Protein AF-A0A0K2S0G0-F1 (afdb_monomer_lite)

Foldseek 3Di:
DDDPDPPPPVVVVVVLCCVQVNPVVVVVVVCLLCCLQPVVLVVLLVVLVCVLCVLVVLCVVVLVVDALPDPLPVCVVVLCSLCVLVVPPLDDPVVLVVLVVVLVVLLVCLVVQLPPDDDPVSVVVSLVSLVVLLVSLSVLLSSLSSNLVSLVCLCQLLQVAADDVVVDDPRHHHSSSCSNHPVPDDSVSSVVDDSVVSVVSSSVSRSCSSSSSDDPVSVVVVCVVLVVLLVLLCVDPDPLSVVLSVLLVVLQVVDPDRDAAAQDQPVDPCPGPSSQWHQDPAPLRIDGDPDDPVVLVVLVVVLLVVLVVVVVVVCVPLVDDDCVVLLVVLSCLLSVLVVVLCVHAPVLLVVVLVVVLVSDDDPVNVVSCVRHPPVSVVSVVSSVVVLVVSLVCCVPPVVSCNVSSVVSVVSSVVSVVVSSVVVNVVVQVVLCVVCCVSSVVPDDPDPDRRSSSSSSSNNSVSVVVVSVVVVVVVVCSVVVVVPVDDDDDDDDDDDDDDDPPVVPPPPPPDD

Sequence (511 aa):
MVTNKKSVKIQDVIDEVNSVWGEAHEEKRKRIFLDNILKLPLYAFFIFSLFYFSAIIIAFPFLISLSGDEDGSHIWLVSEIFNIPYYLFDLRVGIISSIASLLLSLFVSVGKFADGEKGLIGEARRAAYRKFARMVGYIIFAAFVLSFWYGFLAGYLNGTSYAPEFIGTEGRGPGWGTLLVPRGMDLSRYGDIPLWVLVFFAWFTLSSALMLTYNEKDLLIQNAYIVQRVNHMNMSADFSVRDAYKLALQAIESERDIPSLSRFSNGKRREKYSDLFVGDGGYYGFKFVEITIWSRLWRWLLLFLGLSLYSSVLMLMARTFEGWPLVLLTLVILFVFEMYIYATNDPMYREIYKINLENVHGMDRVKEFFKSSVFAAFVEAARLVVLAVIVYVSFVEYQPSFIPIFMIIIIFYLGRIAVNSDIKILFESRLKEFSDEFLAVHISRNENVNYLIVAYIYCMMLKVNEFYLEYKSEILDSESSISMSVKYRKSRVAIRRTPKSILMHKDSRSQ

Radius of gyration: 30.87 Å; chains: 1; bounding box: 118×78×78 Å

Organism: NCBI:txid43675

pLDDT: mean 70.51, std 15.06, range [24.5, 92.06]

Structure (mmCIF, N/CA/C/O backbone):
data_AF-A0A0K2S0G0-F1
#
_entry.id   AF-A0A0K2S0G0-F1
#
loop_
_atom_site.group_PDB
_atom_site.id
_atom_site.type_symbol
_atom_site.label_atom_id
_atom_site.label_alt_id
_atom_site.label_comp_id
_atom_site.label_asym_id
_atom_site.label_entity_id
_atom_site.label_seq_id
_atom_site.pdbx_PDB_ins_code
_atom_site.Cartn_x
_atom_site.Cartn_y
_atom_site.Cartn_z
_atom_site.occupancy
_atom_site.B_iso_or_equiv
_atom_site.auth_seq_id
_atom_site.auth_comp_id
_atom_site.auth_asym_id
_atom_site.auth_atom_id
_atom_site.pdbx_PDB_model_num
ATOM 1 N N . MET A 1 1 ? -76.077 9.155 1.592 1.00 45.59 1 MET A N 1
ATOM 2 C CA . MET A 1 1 ? -74.991 8.453 0.879 1.00 45.59 1 MET A CA 1
ATOM 3 C C . MET A 1 1 ? -74.107 9.515 0.235 1.00 45.59 1 MET A C 1
ATOM 5 O O . MET A 1 1 ? -74.480 10.036 -0.800 1.00 45.59 1 MET A O 1
ATOM 9 N N . VAL A 1 2 ? -73.018 9.922 0.895 1.00 33.59 2 VAL A N 1
ATOM 10 C CA . VAL A 1 2 ? -71.967 10.777 0.313 1.00 33.59 2 VAL A CA 1
ATOM 11 C C . VAL A 1 2 ? -70.636 10.314 0.899 1.00 33.59 2 VAL A C 1
ATOM 13 O O . VAL A 1 2 ? -70.448 10.275 2.112 1.00 33.59 2 VAL A O 1
ATOM 16 N N . THR A 1 3 ? -69.752 9.891 0.006 1.00 42.41 3 THR A N 1
ATOM 17 C CA . THR A 1 3 ? -68.375 9.455 0.225 1.00 42.41 3 THR A CA 1
ATOM 18 C C . THR A 1 3 ? -67.512 10.609 0.723 1.00 42.41 3 THR A C 1
ATOM 20 O O . THR A 1 3 ? -67.243 11.529 -0.046 1.00 42.41 3 THR A O 1
ATOM 23 N N . ASN A 1 4 ? -67.011 10.544 1.959 1.00 36.34 4 ASN A N 1
ATOM 24 C CA . ASN A 1 4 ? -65.924 11.421 2.391 1.00 36.34 4 ASN A CA 1
ATOM 25 C C . ASN A 1 4 ? -64.601 10.657 2.276 1.00 36.34 4 ASN A C 1
ATOM 27 O O . ASN A 1 4 ? -64.162 9.939 3.175 1.00 36.34 4 ASN A O 1
ATOM 31 N N . LYS A 1 5 ? -64.030 10.750 1.075 1.00 43.56 5 LYS A N 1
ATOM 32 C CA . LYS A 1 5 ? -62.704 10.263 0.710 1.00 43.56 5 LYS A CA 1
ATOM 33 C C . LYS A 1 5 ? -61.711 11.045 1.578 1.00 43.56 5 LYS A C 1
ATOM 35 O O . LYS A 1 5 ? -61.499 12.227 1.330 1.00 43.56 5 LYS A O 1
ATOM 40 N N . LYS A 1 6 ? -61.155 10.421 2.627 1.00 41.25 6 LYS A N 1
ATOM 41 C CA . LYS A 1 6 ? -60.032 10.980 3.400 1.00 41.25 6 LYS A CA 1
ATOM 42 C C . LYS A 1 6 ? -58.905 11.262 2.408 1.00 41.25 6 LYS A C 1
ATOM 44 O O . LYS A 1 6 ? -58.225 10.341 1.964 1.00 41.25 6 LYS A O 1
ATOM 49 N N . SER A 1 7 ? -58.752 12.522 2.017 1.00 40.97 7 SER A N 1
ATOM 50 C CA . SER A 1 7 ? -57.576 12.995 1.308 1.00 40.97 7 SER A CA 1
ATOM 51 C C . SER A 1 7 ? -56.397 12.825 2.260 1.00 40.97 7 SER A C 1
ATOM 53 O O . SER A 1 7 ? -56.248 13.605 3.202 1.00 40.97 7 SER A O 1
ATOM 55 N N . VAL A 1 8 ? -55.600 11.776 2.063 1.00 53.62 8 VAL A N 1
ATOM 56 C CA . VAL A 1 8 ? -54.231 11.740 2.585 1.00 53.62 8 VAL A CA 1
ATOM 57 C C . VAL A 1 8 ? -53.589 13.027 2.077 1.00 53.62 8 VAL A C 1
ATOM 59 O O . VAL A 1 8 ? -53.581 13.266 0.866 1.00 53.62 8 VAL A O 1
ATOM 62 N N . LYS A 1 9 ? -53.215 13.929 2.991 1.00 58.59 9 LYS A N 1
ATOM 63 C CA . LYS A 1 9 ? -52.656 15.222 2.607 1.00 58.59 9 LYS A CA 1
ATOM 64 C C . LYS A 1 9 ? -51.378 14.916 1.849 1.00 58.59 9 LYS A C 1
ATOM 66 O O . LYS A 1 9 ? -50.454 14.336 2.401 1.00 58.59 9 LYS A O 1
ATOM 71 N N . ILE A 1 10 ? -51.350 15.299 0.578 1.00 56.84 10 ILE A N 1
ATOM 72 C CA . ILE A 1 10 ? -50.190 15.139 -0.303 1.00 56.84 10 ILE A CA 1
ATOM 73 C C . ILE A 1 10 ? -48.924 15.705 0.362 1.00 56.84 10 ILE A C 1
ATOM 75 O O . ILE A 1 10 ? -47.846 15.181 0.135 1.00 56.84 10 ILE A O 1
ATOM 79 N N . GLN A 1 11 ? -49.069 16.694 1.249 1.00 56.00 11 GLN A N 1
ATOM 80 C CA . GLN A 1 11 ? -47.978 17.246 2.042 1.00 56.00 11 GLN A CA 1
ATOM 81 C C . GLN A 1 11 ? -47.327 16.240 3.002 1.00 56.00 11 GLN A C 1
ATOM 83 O O . GLN A 1 11 ? -46.110 16.177 3.032 1.00 56.00 11 GLN A O 1
ATOM 88 N N . ASP A 1 12 ? -48.098 15.398 3.698 1.00 59.19 12 ASP A N 1
ATOM 89 C CA . ASP A 1 12 ? -47.532 14.375 4.592 1.00 59.19 12 ASP A CA 1
ATOM 90 C C . ASP A 1 12 ? -46.744 13.332 3.778 1.00 59.19 12 ASP A C 1
ATOM 92 O O . ASP A 1 12 ? -45.689 12.874 4.199 1.00 59.19 12 ASP A O 1
ATOM 96 N N . VAL A 1 13 ? -47.218 13.021 2.563 1.00 61.97 13 VAL A N 1
ATOM 97 C CA . VAL A 1 13 ? -46.515 12.143 1.613 1.00 61.97 13 VAL A CA 1
ATOM 98 C C . VAL A 1 13 ? -45.262 12.822 1.050 1.00 61.97 13 VAL A C 1
ATOM 100 O O . VAL A 1 13 ? -44.246 12.163 0.884 1.00 61.97 13 VAL A O 1
ATOM 103 N N . ILE A 1 14 ? -45.302 14.126 0.757 1.00 57.78 14 ILE A N 1
ATOM 104 C CA . ILE A 1 14 ? -44.137 14.895 0.289 1.00 57.78 14 ILE A CA 1
ATOM 105 C C . ILE A 1 14 ? -43.085 15.008 1.393 1.00 57.78 14 ILE A C 1
ATOM 107 O O . ILE A 1 14 ? -41.905 14.869 1.099 1.00 57.78 14 ILE A O 1
ATOM 111 N N . ASP A 1 15 ? -43.487 15.219 2.642 1.00 56.84 15 ASP A N 1
ATOM 112 C CA . ASP A 1 15 ? -42.574 15.333 3.779 1.00 56.84 15 ASP A CA 1
ATOM 113 C C . ASP A 1 15 ? -41.976 13.958 4.144 1.00 56.84 15 ASP A C 1
ATOM 115 O O . ASP A 1 15 ? -40.786 13.848 4.442 1.00 56.84 15 ASP A O 1
ATOM 119 N N . GLU A 1 16 ? -42.751 12.876 4.010 1.00 55.06 16 GLU A N 1
ATOM 120 C CA . GLU A 1 16 ? -42.258 11.498 4.125 1.00 55.06 16 GLU A CA 1
ATOM 121 C C . GLU A 1 16 ? -41.289 11.156 2.979 1.00 55.06 16 GLU A C 1
ATOM 123 O O . GLU A 1 16 ? -40.183 10.675 3.216 1.00 55.06 16 GLU A O 1
ATOM 128 N N . VAL A 1 17 ? -41.624 11.505 1.734 1.00 56.16 17 VAL A N 1
ATOM 129 C CA . VAL A 1 17 ? -40.725 11.323 0.585 1.00 56.16 17 VAL A CA 1
ATOM 130 C C . VAL A 1 17 ? -39.474 12.189 0.719 1.00 56.16 17 VAL A C 1
ATOM 132 O O . VAL A 1 17 ? -38.394 11.692 0.452 1.00 56.16 17 VAL A O 1
ATOM 135 N N . ASN A 1 18 ? -39.557 13.433 1.186 1.00 50.41 18 ASN A N 1
ATOM 136 C CA . ASN A 1 18 ? -38.387 14.291 1.397 1.00 50.41 18 ASN A CA 1
ATOM 137 C C . ASN A 1 18 ? -37.535 13.856 2.593 1.00 50.41 18 ASN A C 1
ATOM 139 O O . ASN A 1 18 ? -36.336 14.113 2.598 1.00 50.41 18 ASN A O 1
ATOM 143 N N . SER A 1 19 ? -38.103 13.186 3.596 1.00 53.59 19 SER A N 1
ATOM 144 C CA . SER A 1 19 ? -37.302 12.614 4.685 1.00 53.59 19 SER A CA 1
ATOM 145 C C . SER A 1 19 ? -36.564 11.339 4.256 1.00 53.59 19 SER A C 1
ATOM 147 O O . SER A 1 19 ? -35.436 11.123 4.689 1.00 53.59 19 SER A O 1
ATOM 149 N N . VAL A 1 20 ? -37.136 10.542 3.342 1.00 53.19 20 VAL A N 1
ATOM 150 C CA . VAL A 1 20 ? -36.524 9.297 2.829 1.00 53.19 20 VAL A CA 1
ATOM 151 C C . VAL A 1 20 ? -35.629 9.525 1.593 1.00 53.19 20 VAL A C 1
ATOM 153 O O . VAL A 1 20 ? -34.585 8.892 1.448 1.00 53.19 20 VAL A O 1
ATOM 156 N N . TRP A 1 21 ? -36.016 10.437 0.700 1.00 49.38 21 TRP A N 1
ATOM 157 C CA . TRP A 1 21 ? -35.371 10.775 -0.582 1.00 49.38 21 TRP A CA 1
ATOM 158 C C . TRP A 1 21 ? -34.837 12.215 -0.630 1.00 49.38 21 TRP A C 1
ATOM 160 O O . TRP A 1 21 ? -34.619 12.762 -1.712 1.00 49.38 21 TRP A O 1
ATOM 170 N N . GLY A 1 22 ? -34.625 12.836 0.529 1.00 64.50 22 GLY A N 1
ATOM 171 C CA . GLY A 1 22 ? -34.114 14.201 0.629 1.00 64.50 22 GLY A CA 1
ATOM 172 C C . GLY A 1 22 ? -32.672 14.374 0.154 1.00 64.50 22 GLY A C 1
ATOM 173 O O . GLY A 1 22 ? -32.031 13.459 -0.374 1.00 64.50 22 GLY A O 1
ATOM 174 N N . GLU A 1 23 ? -32.127 15.563 0.406 1.00 59.97 23 GLU A N 1
ATOM 175 C CA . GLU A 1 23 ? -30.784 15.969 -0.030 1.00 59.97 23 GLU A CA 1
ATOM 176 C C . GLU A 1 23 ? -29.693 14.972 0.391 1.00 59.97 23 GLU A C 1
ATOM 178 O O . GLU A 1 23 ? -28.814 14.648 -0.404 1.00 59.97 23 GLU A O 1
ATOM 183 N N . ALA A 1 24 ? -29.798 14.382 1.587 1.00 56.38 24 ALA A N 1
ATOM 184 C CA . ALA A 1 24 ? -28.848 13.383 2.078 1.00 56.38 24 ALA A CA 1
ATOM 185 C C . ALA A 1 24 ? -28.821 12.098 1.227 1.00 56.38 24 ALA A C 1
ATOM 187 O O . ALA A 1 24 ? -27.748 11.556 0.948 1.00 56.38 24 ALA A O 1
ATOM 188 N N . HIS A 1 25 ? -29.983 11.617 0.769 1.00 60.91 25 HIS A N 1
ATOM 189 C CA . HIS A 1 25 ? -30.060 10.452 -0.114 1.00 60.91 25 HIS A CA 1
ATOM 190 C C . HIS A 1 25 ? -29.470 10.774 -1.492 1.00 60.91 25 HIS A C 1
ATOM 192 O O . HIS A 1 25 ? -28.734 9.971 -2.073 1.00 60.91 25 HIS A O 1
ATOM 198 N N . GLU A 1 26 ? -29.738 11.973 -2.010 1.00 67.25 26 GLU A N 1
ATOM 199 C CA . GLU A 1 26 ? -29.180 12.431 -3.279 1.00 67.25 26 GLU A CA 1
ATOM 200 C C . GLU A 1 26 ? -27.655 12.622 -3.221 1.00 67.25 26 GLU A C 1
ATOM 202 O O . GLU A 1 26 ? -26.945 12.210 -4.146 1.00 67.25 26 GLU A O 1
ATOM 207 N N . GLU A 1 27 ? -27.128 13.183 -2.135 1.00 69.19 27 GLU A N 1
ATOM 208 C CA . GLU A 1 27 ? -25.689 13.287 -1.901 1.00 69.19 27 GLU A CA 1
ATOM 209 C C . GLU A 1 27 ? -25.031 11.909 -1.793 1.00 69.19 27 GLU A C 1
ATOM 211 O O . GLU A 1 27 ? -23.985 11.674 -2.412 1.00 69.19 27 GLU A O 1
ATOM 216 N N . LYS A 1 28 ? -25.660 10.967 -1.076 1.00 68.25 28 LYS A N 1
ATOM 217 C CA . LYS A 1 28 ? -25.185 9.580 -0.971 1.00 68.25 28 LYS A CA 1
ATOM 218 C C . LYS A 1 28 ? -25.164 8.908 -2.345 1.00 68.25 28 LYS A C 1
ATOM 220 O O . LYS A 1 28 ? -24.137 8.356 -2.738 1.00 68.25 28 LYS A O 1
ATOM 225 N N . ARG A 1 29 ? -26.235 9.043 -3.136 1.00 72.31 29 ARG A N 1
ATOM 226 C CA . ARG A 1 29 ? -26.320 8.533 -4.516 1.00 72.31 29 ARG A CA 1
ATOM 227 C C . ARG A 1 29 ? -25.214 9.106 -5.401 1.00 72.31 29 ARG A C 1
ATOM 229 O O . ARG A 1 29 ? -24.538 8.348 -6.095 1.00 72.31 29 ARG A O 1
ATOM 236 N N . LYS A 1 30 ? -25.002 10.429 -5.375 1.00 75.31 30 LYS A N 1
ATOM 237 C CA . LYS A 1 30 ? -23.937 11.100 -6.145 1.00 75.31 30 LYS A CA 1
ATOM 238 C C . LYS A 1 30 ? -22.556 10.593 -5.739 1.00 75.31 30 LYS A C 1
ATOM 240 O O . LYS A 1 30 ? -21.727 10.342 -6.611 1.00 75.31 30 LYS A O 1
ATOM 245 N N . ARG A 1 31 ? -22.320 10.393 -4.440 1.00 76.25 31 ARG A N 1
ATOM 246 C CA . ARG A 1 31 ? -21.063 9.842 -3.921 1.00 76.25 31 ARG A CA 1
ATOM 247 C C . ARG A 1 31 ? -20.827 8.415 -4.416 1.00 76.25 31 ARG A C 1
ATOM 249 O O . ARG A 1 31 ? -19.784 8.160 -5.005 1.00 76.25 31 ARG A O 1
ATOM 256 N N . ILE A 1 32 ? -21.810 7.526 -4.263 1.00 75.25 32 ILE A N 1
ATOM 257 C CA . ILE A 1 32 ? -21.737 6.128 -4.727 1.00 75.25 32 ILE A CA 1
ATOM 258 C C . ILE A 1 32 ? -21.473 6.071 -6.234 1.00 75.25 32 ILE A C 1
ATOM 260 O O . ILE A 1 32 ? -20.632 5.296 -6.690 1.00 75.25 32 ILE A O 1
ATOM 264 N N . PHE A 1 33 ? -22.168 6.907 -7.004 1.00 78.25 33 PHE A N 1
ATOM 265 C CA . PHE A 1 33 ? -21.994 7.001 -8.448 1.00 78.25 33 PHE A CA 1
ATOM 266 C C . PHE A 1 33 ? -20.570 7.445 -8.812 1.00 78.25 33 PHE A C 1
ATOM 268 O O . PHE A 1 33 ? -19.880 6.754 -9.558 1.00 78.25 33 PHE A O 1
ATOM 275 N N . LEU A 1 34 ? -20.097 8.564 -8.254 1.00 79.38 34 LEU A N 1
ATOM 276 C CA . LEU A 1 34 ? -18.768 9.112 -8.546 1.00 79.38 34 LEU A CA 1
ATOM 277 C C . LEU A 1 34 ? -17.634 8.180 -8.111 1.00 79.38 34 LEU A C 1
ATOM 279 O O . LEU A 1 34 ? -16.643 8.035 -8.830 1.00 79.38 34 LEU A O 1
ATOM 283 N N . ASP A 1 35 ? -17.768 7.548 -6.948 1.00 80.50 35 ASP A N 1
ATOM 284 C CA . ASP A 1 35 ? -16.729 6.681 -6.407 1.00 80.50 35 ASP A CA 1
ATOM 285 C C . ASP A 1 35 ? -16.582 5.405 -7.249 1.00 80.50 35 ASP A C 1
ATOM 287 O O . ASP A 1 35 ? -15.461 5.047 -7.614 1.00 80.50 35 ASP A O 1
ATOM 291 N N . ASN A 1 36 ? -17.693 4.764 -7.630 1.00 83.31 36 ASN A N 1
ATOM 292 C CA . ASN A 1 36 ? -17.665 3.502 -8.377 1.00 83.31 36 ASN A CA 1
ATOM 293 C C . ASN A 1 36 ? -17.425 3.669 -9.883 1.00 83.31 36 ASN A C 1
ATOM 295 O O . ASN A 1 36 ? -16.823 2.786 -10.490 1.00 83.31 36 ASN A O 1
ATOM 299 N N . ILE A 1 37 ? -17.874 4.771 -10.489 1.00 86.00 37 ILE A N 1
ATOM 300 C CA . ILE A 1 37 ? -17.758 4.981 -11.942 1.00 86.00 37 ILE A CA 1
ATOM 301 C C . ILE A 1 37 ? -16.478 5.724 -12.312 1.00 86.00 37 ILE A C 1
ATOM 303 O O . ILE A 1 37 ? -15.904 5.455 -13.361 1.00 86.00 37 ILE A O 1
ATOM 307 N N . LEU A 1 38 ? -16.008 6.661 -11.487 1.00 83.56 38 LEU A N 1
ATOM 308 C CA . LEU A 1 38 ? -14.851 7.487 -11.842 1.00 83.56 38 LEU A CA 1
ATOM 309 C C . LEU A 1 38 ? -13.649 7.207 -10.948 1.00 83.56 38 LEU A C 1
ATOM 311 O O . LEU A 1 38 ? -12.611 6.777 -11.449 1.00 83.56 38 LEU A O 1
ATOM 315 N N . LYS A 1 39 ? -13.761 7.425 -9.633 1.00 82.25 39 LYS A N 1
ATOM 316 C CA . LYS A 1 39 ? -12.575 7.420 -8.761 1.00 82.25 39 LYS A CA 1
ATOM 317 C C . LYS A 1 39 ? -11.905 6.053 -8.675 1.00 82.25 39 LYS A C 1
ATOM 319 O O . LYS A 1 39 ? -10.693 5.970 -8.855 1.00 82.25 39 LYS A O 1
ATOM 324 N N . LEU A 1 40 ? -12.667 4.992 -8.402 1.00 84.06 40 LEU A N 1
ATOM 325 C CA . LEU A 1 40 ? -12.115 3.643 -8.253 1.00 84.06 40 LEU A CA 1
ATOM 326 C C . LEU A 1 40 ? -11.517 3.107 -9.565 1.00 84.06 40 LEU A C 1
ATOM 328 O O . LEU A 1 40 ? -10.388 2.615 -9.514 1.00 84.06 40 LEU A O 1
ATOM 332 N N . PRO A 1 41 ? -12.181 3.231 -10.733 1.00 88.44 41 PRO A N 1
ATOM 333 C CA . PRO A 1 41 ? -11.572 2.843 -12.002 1.00 88.44 41 PRO A CA 1
ATOM 334 C C . PRO A 1 41 ? -10.317 3.643 -12.359 1.00 88.44 41 PRO A C 1
ATOM 336 O O . PRO A 1 41 ? -9.336 3.048 -12.799 1.00 88.44 41 PRO A O 1
ATOM 339 N N . LEU A 1 42 ? -10.301 4.961 -12.123 1.00 88.31 42 LEU A N 1
ATOM 340 C CA . LEU A 1 42 ? -9.106 5.785 -12.340 1.00 88.31 42 LEU A CA 1
ATOM 341 C C . LEU A 1 42 ? -7.956 5.355 -11.427 1.00 88.31 42 LEU A C 1
ATOM 343 O O . LEU A 1 42 ? -6.834 5.164 -11.887 1.00 88.31 42 LEU A O 1
ATOM 347 N N . TYR A 1 43 ? -8.232 5.150 -10.140 1.00 82.00 43 TYR A N 1
ATOM 348 C CA . TYR A 1 43 ? -7.233 4.674 -9.188 1.00 82.00 43 TYR A CA 1
ATOM 349 C C . TYR A 1 43 ? -6.666 3.306 -9.594 1.00 82.00 43 TYR A C 1
ATOM 351 O O . TYR A 1 43 ? -5.450 3.114 -9.599 1.00 82.00 43 TYR A O 1
ATOM 359 N N . ALA A 1 44 ? -7.533 2.376 -10.005 1.00 84.88 44 ALA A N 1
ATOM 360 C CA . ALA A 1 44 ? -7.118 1.075 -10.516 1.00 84.88 44 ALA A CA 1
ATOM 361 C C . ALA A 1 44 ? -6.255 1.210 -11.780 1.00 84.88 44 ALA A C 1
ATOM 363 O O . ALA A 1 44 ? -5.225 0.546 -11.875 1.00 84.88 44 ALA A O 1
ATOM 364 N N . PHE A 1 45 ? -6.625 2.094 -12.715 1.00 90.06 45 PHE A N 1
ATOM 365 C CA . PHE A 1 45 ? -5.836 2.379 -13.914 1.00 90.06 45 PHE A CA 1
ATOM 366 C C . PHE A 1 45 ? -4.408 2.790 -13.548 1.00 90.06 45 PHE A C 1
ATOM 368 O O . PHE A 1 45 ? -3.460 2.178 -14.035 1.00 90.06 45 PHE A O 1
ATOM 375 N N . PHE A 1 46 ? -4.240 3.759 -12.642 1.00 82.94 46 PHE A N 1
ATOM 376 C CA . PHE A 1 46 ? -2.915 4.202 -12.200 1.00 82.94 46 PHE A CA 1
ATOM 377 C C . PHE A 1 46 ? -2.114 3.081 -11.537 1.00 82.94 46 PHE A C 1
ATOM 379 O O . PHE A 1 46 ? -0.942 2.909 -11.859 1.00 82.94 46 PHE A O 1
ATOM 386 N N . ILE A 1 47 ? -2.739 2.292 -10.659 1.00 80.06 47 ILE A N 1
ATOM 387 C CA . ILE A 1 47 ? -2.069 1.175 -9.984 1.00 80.06 47 ILE A CA 1
ATOM 388 C C . ILE A 1 47 ? -1.573 0.135 -10.985 1.00 80.06 47 ILE A C 1
ATOM 390 O O . ILE A 1 47 ? -0.395 -0.214 -10.962 1.00 80.06 47 ILE A O 1
ATOM 394 N N . PHE A 1 48 ? -2.448 -0.372 -11.856 1.00 86.00 48 PHE A N 1
ATOM 395 C CA . PHE A 1 48 ? -2.064 -1.413 -12.811 1.00 86.00 48 PHE A CA 1
ATOM 396 C C . PHE A 1 48 ? -1.024 -0.903 -13.809 1.00 86.00 48 PHE A C 1
ATOM 398 O O . PHE A 1 48 ? -0.093 -1.635 -14.133 1.00 86.00 48 PHE A O 1
ATOM 405 N N . SER A 1 49 ? -1.130 0.361 -14.227 1.00 87.19 49 SER A N 1
ATOM 406 C CA . SER A 1 49 ? -0.123 1.007 -15.076 1.00 87.19 49 SER A CA 1
ATOM 407 C C . SER A 1 49 ? 1.232 1.091 -14.368 1.00 87.19 49 SER A C 1
ATOM 409 O O . SER A 1 49 ? 2.248 0.710 -14.938 1.00 87.19 49 SER A O 1
ATOM 411 N N . LEU A 1 50 ? 1.257 1.528 -13.105 1.00 81.88 50 LEU A N 1
ATOM 412 C CA . LEU A 1 50 ? 2.484 1.620 -12.314 1.00 81.88 50 LEU A CA 1
ATOM 413 C C . LEU A 1 50 ? 3.141 0.247 -12.125 1.00 81.88 50 LEU A C 1
ATOM 415 O O . LEU A 1 50 ? 4.352 0.119 -12.286 1.00 81.88 50 LEU A O 1
ATOM 419 N N . PHE A 1 51 ? 2.347 -0.785 -11.822 1.00 79.94 51 PHE A N 1
ATOM 420 C CA . PHE A 1 51 ? 2.850 -2.154 -11.715 1.00 79.94 51 PHE A CA 1
ATOM 421 C C . PHE A 1 51 ? 3.423 -2.654 -13.041 1.00 79.94 51 PHE A C 1
ATOM 423 O O . PHE A 1 51 ? 4.516 -3.215 -13.043 1.00 79.94 51 PHE A O 1
ATOM 430 N N . TYR A 1 52 ? 2.739 -2.409 -14.159 1.00 84.00 52 TYR A N 1
ATOM 431 C CA . TYR A 1 52 ? 3.212 -2.802 -15.485 1.00 84.00 52 TYR A CA 1
ATOM 432 C C . TYR A 1 52 ? 4.544 -2.139 -15.855 1.00 84.00 52 TYR A C 1
ATOM 434 O O . TYR A 1 52 ? 5.480 -2.812 -16.279 1.00 84.00 52 TYR A O 1
ATOM 442 N N . PHE A 1 53 ? 4.670 -0.831 -15.620 1.00 83.50 53 PHE A N 1
ATOM 443 C CA . PHE A 1 53 ? 5.888 -0.085 -15.941 1.00 83.50 53 PHE A CA 1
ATOM 444 C C . PHE A 1 53 ? 7.013 -0.241 -14.922 1.00 83.50 53 PHE A C 1
ATOM 446 O O . PHE A 1 53 ? 8.134 0.166 -15.211 1.00 83.50 53 PHE A O 1
ATOM 453 N N . SER A 1 54 ? 6.764 -0.839 -13.756 1.00 77.69 54 SER A N 1
ATOM 454 C CA . SER A 1 54 ? 7.767 -0.965 -12.693 1.00 77.69 54 SER A CA 1
ATOM 455 C C . SER A 1 54 ? 9.066 -1.627 -13.168 1.00 77.69 54 SER A C 1
ATOM 457 O O . SER A 1 54 ? 10.147 -1.119 -12.877 1.00 77.69 54 SER A O 1
ATOM 459 N N . ALA A 1 55 ? 8.972 -2.694 -13.967 1.00 75.06 55 ALA A N 1
ATOM 460 C CA . ALA A 1 55 ? 10.135 -3.388 -14.517 1.00 75.06 55 ALA A CA 1
ATOM 461 C C . ALA A 1 55 ? 10.950 -2.493 -15.466 1.00 75.06 55 ALA A C 1
ATOM 463 O O . ALA A 1 55 ? 12.176 -2.457 -15.372 1.00 75.06 55 ALA A O 1
ATOM 464 N N . ILE A 1 56 ? 10.276 -1.722 -16.328 1.00 75.31 56 ILE A N 1
ATOM 465 C CA . ILE A 1 56 ? 10.934 -0.774 -17.237 1.00 75.31 56 ILE A CA 1
ATOM 466 C C . ILE A 1 56 ? 11.567 0.367 -16.449 1.00 75.31 56 ILE A C 1
ATOM 468 O O . ILE A 1 56 ? 12.709 0.705 -16.714 1.00 75.31 56 ILE A O 1
ATOM 472 N N . ILE A 1 57 ? 10.864 0.938 -15.469 1.00 74.44 57 ILE A N 1
ATOM 473 C CA . ILE A 1 57 ? 11.362 2.055 -14.653 1.00 74.44 57 ILE A CA 1
ATOM 474 C C . ILE A 1 57 ? 12.642 1.656 -13.912 1.00 74.44 57 ILE A C 1
ATOM 476 O O . ILE A 1 57 ? 13.598 2.426 -13.884 1.00 74.44 57 ILE A O 1
ATOM 480 N N . ILE A 1 58 ? 12.680 0.447 -13.345 1.00 70.75 58 ILE A N 1
ATOM 481 C CA . ILE A 1 58 ? 13.865 -0.078 -12.651 1.00 70.75 58 ILE A CA 1
ATOM 482 C C . ILE A 1 58 ? 15.025 -0.291 -13.632 1.00 70.75 58 ILE A C 1
ATOM 484 O O . ILE A 1 58 ? 16.169 0.022 -13.310 1.00 70.75 58 ILE A O 1
ATOM 488 N N . ALA A 1 59 ? 14.738 -0.804 -14.829 1.00 68.50 59 ALA A N 1
ATOM 489 C CA . ALA A 1 59 ? 15.746 -1.092 -15.846 1.00 68.50 59 ALA A CA 1
ATOM 490 C C . ALA A 1 59 ? 16.139 0.124 -16.704 1.00 68.50 59 ALA A C 1
ATOM 492 O O . ALA A 1 59 ? 17.107 0.052 -17.458 1.00 68.50 59 ALA A O 1
ATOM 493 N N . PHE A 1 60 ? 15.418 1.241 -16.592 1.00 71.25 60 PHE A N 1
ATOM 494 C CA . PHE A 1 60 ? 15.551 2.414 -17.455 1.00 71.25 60 PHE A CA 1
ATOM 495 C C . PHE A 1 60 ? 16.976 2.990 -17.534 1.00 71.25 60 PHE A C 1
ATOM 497 O O . PHE A 1 60 ? 17.420 3.271 -18.649 1.00 71.25 60 PHE A O 1
ATOM 504 N N . PRO A 1 61 ? 17.739 3.113 -16.424 1.00 70.19 61 PRO A N 1
ATOM 505 C CA . PRO A 1 61 ? 19.118 3.600 -16.486 1.00 70.19 61 PRO A CA 1
ATOM 506 C C . PRO A 1 61 ? 20.032 2.706 -17.331 1.00 70.19 61 PRO A C 1
ATOM 508 O O . PRO A 1 61 ? 20.912 3.208 -18.022 1.00 70.19 61 PRO A O 1
ATOM 511 N N . PHE A 1 62 ? 19.801 1.390 -17.308 1.00 66.50 62 PHE A N 1
ATOM 512 C CA . PHE A 1 62 ? 20.548 0.437 -18.126 1.00 66.50 62 PHE A CA 1
ATOM 513 C C . PHE A 1 62 ? 20.101 0.509 -19.587 1.00 66.50 62 PHE A C 1
ATOM 515 O O . PHE A 1 62 ? 20.940 0.577 -20.475 1.00 66.50 62 PHE A O 1
ATOM 522 N N . LEU A 1 63 ? 18.788 0.583 -19.835 1.00 68.69 63 LEU A N 1
ATOM 523 C CA . LEU A 1 63 ? 18.213 0.632 -21.183 1.00 68.69 63 LEU A CA 1
ATOM 524 C C . LEU A 1 63 ? 18.761 1.795 -22.022 1.00 68.69 63 LEU A C 1
ATOM 526 O O . LEU A 1 63 ? 19.094 1.589 -23.181 1.00 68.69 63 LEU A O 1
ATOM 530 N N . ILE A 1 64 ? 18.909 2.992 -21.443 1.00 68.94 64 ILE A N 1
ATOM 531 C CA . ILE A 1 64 ? 19.447 4.161 -22.167 1.00 68.94 64 ILE A CA 1
ATOM 532 C C . ILE A 1 64 ? 20.922 3.977 -22.554 1.00 68.94 64 ILE A C 1
ATOM 534 O O . ILE A 1 64 ? 21.369 4.550 -23.544 1.00 68.94 64 ILE A O 1
ATOM 538 N N . SER A 1 65 ? 21.675 3.190 -21.784 1.00 65.69 65 SER A N 1
ATOM 539 C CA . SER A 1 65 ? 23.102 2.961 -22.018 1.00 65.69 65 SER A CA 1
ATOM 540 C C . SER A 1 65 ? 23.385 1.899 -23.084 1.00 65.69 65 SER A C 1
ATOM 542 O O . SER A 1 65 ? 24.532 1.787 -23.510 1.00 65.69 65 SER A O 1
ATOM 544 N N . LEU A 1 66 ? 22.383 1.109 -23.480 1.00 65.69 66 LEU A N 1
ATOM 545 C CA . LEU A 1 66 ? 22.541 -0.002 -24.415 1.00 65.69 66 LEU A CA 1
ATOM 546 C C . LEU A 1 66 ? 22.298 0.436 -25.861 1.00 65.69 66 LEU A C 1
ATOM 548 O O . LEU A 1 66 ? 21.314 1.113 -26.176 1.00 65.69 66 LEU A O 1
ATOM 552 N N . SER A 1 67 ? 23.175 -0.011 -26.760 1.00 61.59 67 SER A N 1
ATOM 553 C CA . SER A 1 67 ? 22.930 0.080 -28.197 1.00 61.59 67 SER A CA 1
ATOM 554 C C . SER A 1 67 ? 22.006 -1.053 -28.667 1.00 61.59 67 SER A C 1
ATOM 556 O O . SER A 1 67 ? 21.978 -2.140 -28.094 1.00 61.59 67 SER A O 1
ATOM 558 N N . GLY A 1 68 ? 21.211 -0.809 -29.715 1.00 61.03 68 GLY A N 1
ATOM 559 C CA . GLY A 1 68 ? 20.210 -1.770 -30.208 1.00 61.03 68 GLY A CA 1
ATOM 560 C C . GLY A 1 68 ? 20.764 -3.082 -30.784 1.00 61.03 68 GLY A C 1
ATOM 561 O O . GLY A 1 68 ? 19.972 -3.981 -31.057 1.00 61.03 68 GLY A O 1
ATOM 562 N N . ASP A 1 69 ? 22.087 -3.184 -30.952 1.00 59.91 69 ASP A N 1
ATOM 563 C CA . ASP A 1 69 ? 22.797 -4.336 -31.525 1.00 59.91 69 ASP A CA 1
ATOM 564 C C . ASP A 1 69 ? 23.562 -5.168 -30.464 1.00 59.91 69 ASP A C 1
ATOM 566 O O . ASP A 1 69 ? 24.232 -6.142 -30.808 1.00 59.91 69 ASP A O 1
ATOM 570 N N . GLU A 1 70 ? 23.481 -4.806 -29.177 1.00 61.25 70 GLU A N 1
ATOM 571 C CA . GLU A 1 70 ? 24.122 -5.544 -28.078 1.00 61.25 70 GLU A CA 1
ATOM 572 C C . GLU A 1 70 ? 23.342 -6.802 -27.655 1.00 61.25 70 GLU A C 1
ATOM 574 O O . GLU A 1 70 ? 22.115 -6.875 -27.757 1.00 61.25 70 GLU A O 1
ATOM 579 N N . ASP A 1 71 ? 24.063 -7.804 -27.137 1.00 57.56 71 ASP A N 1
ATOM 580 C CA . ASP A 1 71 ? 23.495 -9.078 -26.685 1.00 57.56 71 ASP A CA 1
ATOM 581 C C . ASP A 1 71 ? 22.656 -8.870 -25.404 1.00 57.56 71 ASP A C 1
ATOM 583 O O . ASP A 1 71 ? 23.158 -8.846 -24.278 1.00 57.56 71 ASP A O 1
ATOM 587 N N . GLY A 1 72 ? 21.348 -8.659 -25.584 1.00 56.56 72 GLY A N 1
ATOM 588 C CA . GLY A 1 72 ? 20.380 -8.210 -24.570 1.00 56.56 72 GLY A CA 1
ATOM 589 C C . GLY A 1 72 ? 20.038 -9.207 -23.453 1.00 56.56 72 GLY A C 1
ATOM 590 O O . GLY A 1 72 ? 18.978 -9.093 -22.832 1.00 56.56 72 GLY A O 1
ATOM 591 N N . SER A 1 73 ? 20.910 -10.178 -23.167 1.00 60.53 73 SER A N 1
ATOM 592 C CA . SER A 1 73 ? 20.705 -11.224 -22.151 1.00 60.53 73 SER A CA 1
ATOM 593 C C . SER A 1 73 ? 20.387 -10.665 -20.753 1.00 60.53 73 SER A C 1
ATOM 595 O O . SER A 1 73 ? 19.576 -11.233 -20.022 1.00 60.53 73 SER A O 1
ATOM 597 N N . HIS A 1 74 ? 20.937 -9.496 -20.409 1.00 62.97 74 HIS A N 1
ATOM 598 C CA . HIS A 1 74 ? 20.690 -8.799 -19.141 1.00 62.97 74 HIS A CA 1
ATOM 599 C C . HIS A 1 74 ? 19.293 -8.154 -19.031 1.00 62.97 74 HIS A C 1
ATOM 601 O O . HIS A 1 74 ? 18.856 -7.825 -17.929 1.00 62.97 74 HIS A O 1
ATOM 607 N N . ILE A 1 75 ? 18.577 -7.988 -20.148 1.00 69.25 75 ILE A N 1
ATOM 608 C CA . ILE A 1 75 ? 17.269 -7.310 -20.233 1.00 69.25 75 ILE A CA 1
ATOM 609 C C . ILE A 1 75 ? 16.138 -8.315 -20.493 1.00 69.25 75 ILE A C 1
ATOM 611 O O . ILE A 1 75 ? 14.964 -7.951 -20.435 1.00 69.25 75 ILE A O 1
ATOM 615 N N . TRP A 1 76 ? 16.461 -9.597 -20.709 1.00 69.94 76 TRP A N 1
ATOM 616 C CA . TRP A 1 76 ? 15.493 -10.644 -21.055 1.00 69.94 76 TRP A CA 1
ATOM 617 C C . TRP A 1 76 ? 14.261 -10.652 -20.138 1.00 69.94 76 TRP A C 1
ATOM 619 O O . TRP A 1 76 ? 13.134 -10.657 -20.619 1.00 69.94 76 TRP A O 1
ATOM 629 N N . LEU A 1 77 ? 14.453 -10.530 -18.822 1.00 71.88 77 LEU A N 1
ATOM 630 C CA . LEU A 1 77 ? 13.354 -10.526 -17.848 1.00 71.88 77 LEU A CA 1
ATOM 631 C C . LEU A 1 77 ? 12.410 -9.318 -18.035 1.00 71.88 77 LEU A C 1
ATOM 633 O O . LEU A 1 77 ? 11.192 -9.449 -17.943 1.00 71.88 77 LEU A O 1
ATOM 637 N N . VAL A 1 78 ? 12.959 -8.141 -18.340 1.00 80.06 78 VAL A N 1
ATOM 638 C CA . VAL A 1 78 ? 12.184 -6.910 -18.577 1.00 80.06 78 VAL A CA 1
ATOM 639 C C . VAL A 1 78 ? 11.434 -7.000 -19.906 1.00 80.06 78 VAL A C 1
ATOM 641 O O . VAL A 1 78 ? 10.269 -6.612 -19.978 1.00 80.06 78 VAL A O 1
ATOM 644 N N . SER A 1 79 ? 12.089 -7.557 -20.929 1.00 81.69 79 SER A N 1
ATOM 645 C CA . SER A 1 79 ? 11.496 -7.842 -22.237 1.00 81.69 79 SER A CA 1
ATOM 646 C C . SER A 1 79 ? 10.316 -8.809 -22.113 1.00 81.69 79 SER A C 1
ATOM 648 O O . SER A 1 79 ? 9.223 -8.518 -22.596 1.00 81.69 79 SER A O 1
ATOM 650 N N . GLU A 1 80 ? 10.473 -9.906 -21.370 1.00 81.50 80 GLU A N 1
ATOM 651 C CA . GLU A 1 80 ? 9.385 -10.857 -21.125 1.00 81.50 80 GLU A CA 1
ATOM 652 C C . GLU A 1 80 ? 8.217 -10.208 -20.383 1.00 81.50 80 GLU A C 1
ATOM 654 O O . GLU A 1 80 ? 7.081 -10.316 -20.840 1.00 81.50 80 GLU A O 1
ATOM 659 N N . ILE A 1 81 ? 8.476 -9.472 -19.291 1.00 82.19 81 ILE A N 1
ATOM 660 C CA . ILE A 1 81 ? 7.421 -8.791 -18.520 1.00 82.19 81 ILE A CA 1
ATOM 661 C C . ILE A 1 81 ? 6.628 -7.821 -19.397 1.00 82.19 81 ILE A C 1
ATOM 663 O O . ILE A 1 81 ? 5.398 -7.789 -19.321 1.00 82.19 81 ILE A O 1
ATOM 667 N N . PHE A 1 82 ? 7.319 -7.044 -20.232 1.00 85.25 82 PHE A N 1
ATOM 668 C CA . PHE A 1 82 ? 6.665 -6.101 -21.127 1.00 85.25 82 PHE A CA 1
ATOM 669 C C . PHE A 1 82 ? 5.811 -6.811 -22.183 1.00 85.25 82 PHE A C 1
ATOM 671 O O . PHE A 1 82 ? 4.718 -6.353 -22.490 1.00 85.25 82 PHE A O 1
ATOM 678 N N . ASN A 1 83 ? 6.256 -7.955 -22.704 1.00 86.62 83 ASN A N 1
ATOM 679 C CA . ASN A 1 83 ? 5.523 -8.706 -23.724 1.00 86.62 83 ASN A CA 1
ATOM 680 C C . ASN A 1 83 ? 4.456 -9.667 -23.155 1.00 86.62 83 ASN A C 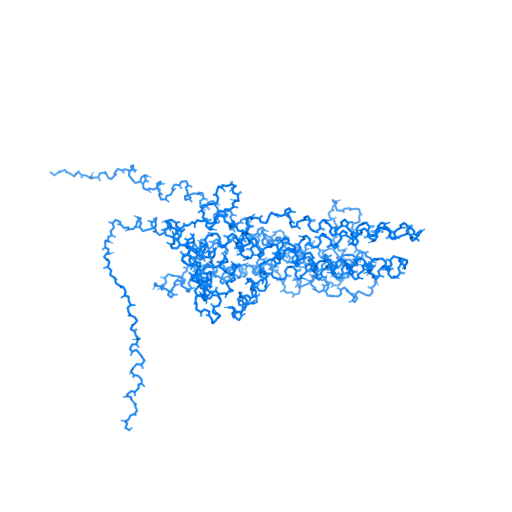1
ATOM 682 O O . ASN A 1 83 ? 3.712 -10.265 -23.931 1.00 86.62 83 ASN A O 1
ATOM 686 N N . ILE A 1 84 ? 4.289 -9.785 -21.827 1.00 84.38 84 ILE A N 1
ATOM 687 C CA . ILE A 1 84 ? 3.222 -10.597 -21.202 1.00 84.38 84 ILE A CA 1
ATOM 688 C C . ILE A 1 84 ? 1.839 -10.365 -21.843 1.00 84.38 84 ILE A C 1
ATOM 690 O O . ILE A 1 84 ? 1.158 -11.356 -22.126 1.00 84.38 84 ILE A O 1
ATOM 694 N N . PRO A 1 85 ? 1.385 -9.117 -22.097 1.00 84.88 85 PRO A N 1
ATOM 695 C CA . PRO A 1 85 ? 0.068 -8.892 -22.686 1.00 84.88 85 PRO A CA 1
ATOM 696 C C . PRO A 1 85 ? -0.055 -9.479 -24.094 1.00 84.88 85 PRO A C 1
ATOM 698 O O . PRO A 1 85 ? -1.105 -10.022 -24.424 1.00 84.88 85 PRO A O 1
ATOM 701 N N . TYR A 1 86 ? 1.021 -9.437 -24.883 1.00 81.50 86 TYR A N 1
ATOM 702 C CA . TYR A 1 86 ? 1.082 -10.040 -26.215 1.00 81.50 86 TYR A CA 1
ATOM 703 C C . TYR A 1 86 ? 0.956 -11.567 -26.168 1.00 81.50 86 TYR A C 1
ATOM 705 O O . TYR A 1 86 ? 0.271 -12.161 -26.999 1.00 81.50 86 TYR A O 1
ATOM 713 N N . TYR A 1 87 ? 1.578 -12.212 -25.178 1.00 81.12 87 TYR A N 1
ATOM 714 C CA . TYR A 1 87 ? 1.535 -13.670 -25.039 1.00 81.12 87 TYR A CA 1
ATOM 715 C C . TYR A 1 87 ? 0.228 -14.191 -24.436 1.00 81.12 87 TYR A C 1
ATOM 717 O O . TYR A 1 87 ? -0.231 -15.271 -24.805 1.00 81.12 87 TYR A O 1
ATOM 725 N N . LEU A 1 88 ? -0.363 -13.454 -23.492 1.00 77.62 88 LEU A N 1
ATOM 726 C CA . LEU A 1 88 ? -1.535 -13.911 -22.742 1.00 77.62 88 LEU A CA 1
ATOM 727 C C . LEU A 1 88 ? -2.869 -13.453 -23.337 1.00 77.62 88 LEU A C 1
ATOM 729 O O . LEU A 1 88 ? -3.867 -14.158 -23.182 1.00 77.62 88 LEU A O 1
ATOM 733 N N . PHE A 1 89 ? -2.921 -12.281 -23.974 1.00 74.69 89 PHE A N 1
ATOM 734 C CA . PHE A 1 89 ? -4.178 -11.634 -24.346 1.00 74.69 89 PHE A CA 1
ATOM 735 C C . PHE A 1 89 ? -4.274 -11.391 -25.860 1.00 74.69 89 PHE A C 1
ATOM 737 O O . PHE A 1 89 ? -3.948 -10.317 -26.360 1.00 74.69 89 PHE A O 1
ATOM 744 N N . ASP A 1 90 ? -4.821 -12.365 -26.596 1.00 66.88 90 ASP A N 1
ATOM 745 C CA . ASP A 1 90 ? -5.231 -12.176 -27.999 1.00 66.88 90 ASP A CA 1
ATOM 746 C C . ASP A 1 90 ? -6.598 -11.460 -28.043 1.00 66.88 90 ASP A C 1
ATOM 748 O O . ASP A 1 90 ? -7.654 -12.079 -28.176 1.00 66.88 90 ASP A O 1
ATOM 752 N N . LEU A 1 91 ? -6.613 -10.140 -27.830 1.00 64.88 91 LEU A N 1
ATOM 753 C CA . LEU A 1 91 ? -7.848 -9.343 -27.752 1.00 64.88 91 LEU A CA 1
ATOM 754 C C . LEU A 1 91 ? -8.386 -8.963 -29.135 1.00 64.88 91 LEU A C 1
ATOM 756 O O . LEU A 1 91 ? -8.429 -7.795 -29.511 1.00 64.88 91 LEU A O 1
ATOM 760 N N . ARG A 1 92 ? -8.868 -9.951 -29.889 1.00 67.38 92 ARG A N 1
ATOM 761 C CA . ARG A 1 92 ? -9.642 -9.701 -31.116 1.00 67.38 92 ARG A CA 1
ATOM 762 C C . ARG A 1 92 ? -11.068 -9.275 -30.781 1.00 67.38 92 ARG A C 1
ATOM 764 O O . ARG A 1 92 ? -11.628 -9.701 -29.771 1.00 67.38 92 ARG A O 1
ATOM 771 N N . VAL A 1 93 ? -11.710 -8.527 -31.681 1.00 56.88 93 VAL A N 1
ATOM 772 C CA . VAL A 1 93 ? -13.093 -8.022 -31.515 1.00 56.88 93 VAL A CA 1
ATOM 773 C C . VAL A 1 93 ? -14.084 -9.130 -31.112 1.00 56.88 93 VAL A C 1
ATOM 775 O O . VAL A 1 93 ? -14.936 -8.917 -30.248 1.00 56.88 93 VAL A O 1
ATOM 778 N N . GLY A 1 94 ? -13.937 -10.343 -31.660 1.00 57.78 94 GLY A N 1
ATOM 779 C CA . GLY A 1 94 ? -14.777 -11.497 -31.306 1.00 57.78 94 GLY A CA 1
ATOM 780 C C . GLY A 1 94 ? -14.602 -11.991 -29.862 1.00 57.78 94 GLY A C 1
ATOM 781 O O . GLY A 1 94 ? -15.575 -12.377 -29.216 1.00 57.78 94 GLY A O 1
ATOM 782 N N . ILE A 1 95 ? -13.386 -11.918 -29.316 1.00 67.25 95 ILE A N 1
ATOM 783 C CA . ILE A 1 95 ? -13.093 -12.292 -27.925 1.00 67.25 95 ILE A CA 1
ATOM 784 C C . ILE A 1 95 ? -13.621 -11.216 -26.971 1.00 67.25 95 ILE A C 1
ATOM 786 O O . ILE A 1 95 ? -14.223 -11.549 -25.954 1.00 67.25 95 ILE A O 1
ATOM 790 N N . ILE A 1 96 ? -13.513 -9.936 -27.343 1.00 67.00 96 ILE A N 1
ATOM 791 C CA . ILE A 1 96 ? -14.090 -8.814 -26.582 1.00 67.00 96 ILE A CA 1
ATOM 792 C C . ILE A 1 96 ? -15.616 -8.955 -26.478 1.00 67.00 96 ILE A C 1
ATOM 794 O O . ILE A 1 96 ? -16.177 -8.826 -25.390 1.00 67.00 96 ILE A O 1
ATOM 798 N N . SER A 1 97 ? -16.289 -9.289 -27.584 1.00 61.31 97 SER A N 1
ATOM 799 C CA . SER A 1 97 ? -17.736 -9.540 -27.602 1.00 61.31 97 SER A CA 1
ATOM 800 C C . SER A 1 97 ? -18.134 -10.739 -26.726 1.00 61.31 97 SER A C 1
ATOM 802 O O . SER A 1 97 ? -19.093 -10.652 -25.956 1.00 61.31 97 SER A O 1
ATOM 804 N N . SER A 1 98 ? -17.359 -11.829 -26.766 1.00 71.19 98 SER A N 1
ATOM 805 C CA . SER A 1 98 ? -17.567 -13.005 -25.909 1.00 71.19 98 SER A CA 1
ATOM 806 C C . SER A 1 98 ? -17.406 -12.675 -24.420 1.00 71.19 98 SER A C 1
ATOM 808 O O . SER A 1 98 ? -18.269 -13.014 -23.608 1.00 71.19 98 SER A O 1
ATOM 810 N N . ILE A 1 99 ? -16.356 -11.929 -24.058 1.00 72.81 99 ILE A N 1
ATOM 811 C CA . ILE A 1 99 ? -16.121 -11.463 -22.685 1.00 72.81 99 ILE A CA 1
ATOM 812 C C . ILE A 1 99 ? -17.271 -10.563 -22.221 1.00 72.81 99 ILE A C 1
ATOM 814 O O . ILE A 1 99 ? -17.782 -10.754 -21.119 1.00 72.81 99 ILE A O 1
ATOM 818 N N . ALA A 1 100 ? -17.733 -9.632 -23.058 1.00 68.88 100 ALA A N 1
ATOM 819 C CA . ALA A 1 100 ? -18.866 -8.765 -22.740 1.00 68.88 100 ALA A CA 1
ATOM 820 C C . ALA A 1 100 ? -20.166 -9.562 -22.518 1.00 68.88 100 ALA A C 1
ATOM 822 O O . ALA A 1 100 ? -20.903 -9.288 -21.569 1.00 68.88 100 ALA A O 1
ATOM 823 N N . SER A 1 101 ? -20.426 -10.589 -23.334 1.00 69.56 101 SER A N 1
ATOM 824 C CA . SER A 1 101 ? -21.580 -11.482 -23.168 1.00 69.56 101 SER A CA 1
ATOM 825 C C . SER A 1 101 ? -21.489 -12.318 -21.885 1.00 69.56 101 SER A C 1
ATOM 827 O O . SER A 1 101 ? -22.483 -12.480 -21.173 1.00 69.56 101 SER A O 1
ATOM 829 N N . LEU A 1 102 ? -20.303 -12.838 -21.557 1.00 75.50 102 LEU A N 1
ATOM 830 C CA . LEU A 1 102 ? -20.060 -13.581 -20.317 1.00 75.50 102 LEU A CA 1
ATOM 831 C C . LEU A 1 102 ? -20.212 -12.691 -19.083 1.00 75.50 102 LEU A C 1
ATOM 833 O O . LEU A 1 102 ? -20.821 -13.112 -18.102 1.00 75.50 102 LEU A O 1
ATOM 837 N N . LEU A 1 103 ? -19.715 -11.455 -19.142 1.00 73.12 103 LEU A N 1
ATOM 838 C CA . LEU A 1 103 ? -19.893 -10.448 -18.100 1.00 73.12 103 LEU A CA 1
ATOM 839 C C . LEU A 1 103 ? -21.368 -10.114 -17.893 1.00 73.12 103 LEU A C 1
ATOM 841 O O . LEU A 1 103 ? -21.846 -10.140 -16.763 1.00 73.12 103 LEU A O 1
ATOM 845 N N . LEU A 1 104 ? -22.108 -9.854 -18.973 1.00 69.25 104 LEU A N 1
ATOM 846 C CA . LEU A 1 104 ? -23.539 -9.573 -18.897 1.00 69.25 104 LEU A CA 1
ATOM 847 C C . LEU A 1 104 ? -24.299 -10.756 -18.285 1.00 69.25 104 LEU A C 1
ATOM 849 O O . LEU A 1 104 ? -25.113 -10.563 -17.385 1.00 69.25 104 LEU A O 1
ATOM 853 N N . SER A 1 105 ? -23.983 -11.983 -18.710 1.00 74.50 105 SER A N 1
ATOM 854 C CA . SER A 1 105 ? -24.539 -13.206 -18.123 1.00 74.50 105 SER A CA 1
ATOM 855 C C . SER A 1 105 ? -24.212 -13.321 -16.634 1.00 74.50 105 SER A C 1
ATOM 857 O O . SER A 1 105 ? -25.113 -13.542 -15.826 1.00 74.50 105 SER A O 1
ATOM 859 N N . LEU A 1 106 ? -22.954 -13.094 -16.242 1.00 74.81 106 LEU A N 1
ATOM 860 C CA . LEU A 1 106 ? -22.517 -13.115 -14.848 1.00 74.81 106 LEU A CA 1
ATOM 861 C C . LEU A 1 106 ? -23.292 -12.093 -14.014 1.00 74.81 106 LEU A C 1
ATOM 863 O O . LEU A 1 106 ? -23.816 -12.440 -12.961 1.00 74.81 106 LEU A O 1
ATOM 867 N N . PHE A 1 107 ? -23.414 -10.854 -14.482 1.00 67.69 107 PHE A N 1
ATOM 868 C CA . PHE A 1 107 ? -24.075 -9.795 -13.726 1.00 67.69 107 PHE A CA 1
ATOM 869 C C . PHE A 1 107 ? -25.597 -9.980 -13.642 1.00 67.69 107 PHE A C 1
ATOM 871 O O . PHE A 1 107 ? -26.175 -9.798 -12.570 1.00 67.69 107 PHE A O 1
ATOM 878 N N . VAL A 1 108 ? -26.250 -10.421 -14.722 1.00 66.62 108 VAL A N 1
ATOM 879 C CA . VAL A 1 108 ? -27.687 -10.757 -14.718 1.00 66.62 108 VAL A CA 1
ATOM 880 C C . VAL A 1 108 ? -27.964 -11.965 -13.816 1.00 66.62 108 VAL A C 1
ATOM 882 O O . VAL A 1 108 ? -28.958 -12.000 -13.089 1.00 66.62 108 VAL A O 1
ATOM 885 N N . SER A 1 109 ? -27.061 -12.944 -13.824 1.00 66.06 109 SER A N 1
ATOM 886 C CA . SER A 1 109 ? -27.093 -14.123 -12.961 1.00 66.06 109 SER A CA 1
ATOM 887 C C . SER A 1 109 ? -26.940 -13.742 -11.483 1.00 66.06 109 SER A C 1
ATOM 889 O O . SER A 1 109 ? -27.735 -14.179 -10.653 1.00 66.06 109 SER A O 1
ATOM 891 N N . VAL A 1 110 ? -26.013 -12.839 -11.142 1.00 61.12 110 VAL A N 1
ATOM 892 C CA . VAL A 1 110 ? -25.841 -12.320 -9.770 1.00 61.12 110 VAL A CA 1
ATOM 893 C C . VAL A 1 110 ? -27.119 -11.649 -9.252 1.00 61.12 110 VAL A C 1
ATOM 895 O O . VAL A 1 110 ? -27.463 -11.837 -8.085 1.00 61.12 110 VAL A O 1
ATOM 898 N N . GLY A 1 111 ? -27.851 -10.936 -10.115 1.00 57.88 111 GLY A N 1
ATOM 899 C CA . GLY A 1 111 ? -29.163 -10.376 -9.780 1.00 57.88 111 GLY A CA 1
ATOM 900 C C . GLY A 1 111 ? -30.221 -11.449 -9.496 1.00 57.88 111 GLY A C 1
ATOM 901 O O . GLY A 1 111 ? -30.911 -11.372 -8.488 1.00 57.88 111 GLY A O 1
ATOM 902 N N . LYS A 1 112 ? -30.313 -12.493 -10.333 1.00 63.16 112 LYS A N 1
ATOM 903 C CA . LYS A 1 112 ? -31.367 -13.525 -10.240 1.00 63.16 112 LYS A CA 1
ATOM 904 C C . LYS A 1 112 ? -31.125 -14.612 -9.188 1.00 63.16 112 LYS A C 1
ATOM 906 O O . LYS A 1 112 ? -32.069 -15.047 -8.535 1.00 63.16 112 LYS A O 1
ATOM 911 N N . PHE A 1 113 ? -29.886 -15.067 -8.987 1.00 54.22 113 PHE A N 1
ATOM 912 C CA . PHE A 1 113 ? -29.574 -16.081 -7.962 1.00 54.22 113 PHE A CA 1
ATOM 913 C C . PHE A 1 113 ? -29.668 -15.530 -6.533 1.00 54.22 113 PHE A C 1
ATOM 915 O O . PHE A 1 113 ? -29.644 -16.299 -5.571 1.00 54.22 113 PHE A O 1
ATOM 922 N N . ALA A 1 114 ? -29.810 -14.211 -6.383 1.00 51.47 114 ALA A N 1
ATOM 923 C CA . ALA A 1 114 ? -30.098 -13.583 -5.109 1.00 51.47 114 ALA A CA 1
ATOM 924 C C . ALA A 1 114 ? -31.544 -13.830 -4.644 1.00 51.47 114 ALA A C 1
ATOM 926 O O . ALA A 1 114 ? -31.758 -13.929 -3.439 1.00 51.47 114 ALA A O 1
ATOM 927 N N . ASP A 1 115 ? -32.522 -13.988 -5.535 1.00 54.34 115 ASP A N 1
ATOM 928 C CA . ASP A 1 115 ? -33.941 -13.889 -5.160 1.00 54.34 115 ASP A CA 1
ATOM 929 C C . ASP A 1 115 ? -34.541 -15.158 -4.520 1.00 54.34 115 ASP A C 1
ATOM 931 O O . ASP A 1 115 ? -35.583 -15.084 -3.869 1.00 54.34 115 ASP A O 1
ATOM 935 N N . GLY A 1 116 ? -33.883 -16.318 -4.646 1.00 56.00 116 GLY A N 1
ATOM 936 C CA . GLY A 1 116 ? -34.467 -17.617 -4.270 1.00 56.00 116 GLY A CA 1
ATOM 937 C C . GLY A 1 116 ? -34.367 -18.024 -2.791 1.00 56.00 116 GLY A C 1
ATOM 938 O O . GLY A 1 116 ? -35.245 -18.730 -2.299 1.00 56.00 116 GLY A O 1
ATOM 939 N N . GLU A 1 117 ? -33.335 -17.591 -2.056 1.00 55.69 117 GLU A N 1
ATOM 940 C CA . GLU A 1 117 ? -33.070 -18.037 -0.672 1.00 55.69 117 GLU A CA 1
ATOM 941 C C . GLU A 1 117 ? -33.132 -16.863 0.321 1.00 55.69 117 GLU A C 1
ATOM 943 O O . GLU A 1 117 ? -32.314 -15.941 0.277 1.00 55.69 117 GLU A O 1
ATOM 948 N N . LYS A 1 118 ? -34.105 -16.892 1.244 1.00 54.16 118 LYS A N 1
ATOM 949 C CA . LYS A 1 118 ? -34.234 -15.922 2.348 1.00 54.16 118 LYS A CA 1
ATOM 950 C C . LYS A 1 118 ? -33.525 -16.450 3.603 1.00 54.16 118 LYS A C 1
ATOM 952 O O . LYS A 1 118 ? -33.692 -17.611 3.960 1.00 54.16 118 LYS A O 1
ATOM 957 N N . GLY A 1 119 ? -32.767 -15.592 4.293 1.00 59.38 119 GLY A N 1
ATOM 958 C CA . GLY A 1 119 ? -32.056 -15.914 5.541 1.00 59.38 119 GLY A CA 1
ATOM 959 C C . GLY A 1 119 ? -30.535 -15.721 5.461 1.00 59.38 119 GLY A C 1
ATOM 960 O O . GLY A 1 119 ? -30.001 -15.340 4.421 1.00 59.38 119 GLY A O 1
ATOM 961 N N . LEU A 1 120 ? -29.830 -16.006 6.564 1.00 55.44 120 LEU A N 1
ATOM 962 C CA . LEU A 1 120 ? -28.385 -15.756 6.733 1.00 55.44 120 LEU A CA 1
ATOM 963 C C . LEU A 1 120 ? -27.511 -16.457 5.671 1.00 55.44 120 LEU A C 1
ATOM 965 O O . LEU A 1 120 ? -26.525 -15.895 5.201 1.00 55.44 120 LEU A O 1
ATOM 969 N N . ILE A 1 121 ? -27.899 -17.666 5.254 1.00 59.50 121 ILE A N 1
ATOM 970 C CA . ILE A 1 121 ? -27.205 -18.438 4.208 1.00 59.50 121 ILE A CA 1
ATOM 971 C C . ILE A 1 121 ? -27.357 -17.758 2.837 1.00 59.50 121 ILE A C 1
ATOM 973 O O . ILE A 1 121 ? -26.374 -17.620 2.107 1.00 59.50 121 ILE A O 1
ATOM 977 N N . GLY A 1 122 ? -28.558 -17.264 2.520 1.00 65.06 122 GLY A N 1
ATOM 978 C CA . GLY A 1 122 ? -28.823 -16.530 1.282 1.00 65.06 122 GLY A CA 1
ATOM 979 C C . GLY A 1 122 ? -28.039 -15.217 1.212 1.00 65.06 122 GLY A C 1
ATOM 980 O O . GLY A 1 122 ? -27.437 -14.908 0.186 1.00 65.06 122 GLY A O 1
ATOM 981 N N . GLU A 1 123 ? -27.953 -14.468 2.316 1.00 65.44 123 GLU A N 1
ATOM 982 C CA . GLU A 1 123 ? -27.159 -13.232 2.372 1.00 65.44 123 GLU A CA 1
ATOM 983 C C . GLU A 1 123 ? -25.649 -13.483 2.229 1.00 65.44 123 GLU A C 1
ATOM 985 O O . GLU A 1 123 ? -24.988 -12.778 1.461 1.00 65.44 123 GLU A O 1
ATOM 990 N N . ALA A 1 124 ? -25.110 -14.515 2.888 1.00 63.66 124 ALA A N 1
ATOM 991 C CA . ALA A 1 124 ? -23.704 -14.900 2.758 1.00 63.66 124 ALA A CA 1
ATOM 992 C C . ALA A 1 124 ? -23.355 -15.326 1.321 1.00 63.66 124 ALA A C 1
ATOM 994 O O . ALA A 1 124 ? -22.332 -14.911 0.770 1.00 63.66 124 ALA A O 1
ATOM 995 N N . ARG A 1 125 ? -24.242 -16.097 0.679 1.00 66.88 125 ARG A N 1
ATOM 996 C CA . ARG A 1 125 ? -24.101 -16.506 -0.723 1.00 66.88 125 ARG A CA 1
ATOM 997 C C . ARG A 1 125 ? -24.090 -15.296 -1.659 1.00 66.88 125 ARG A C 1
ATOM 999 O O . ARG A 1 125 ? -23.198 -15.187 -2.499 1.00 66.88 125 ARG A O 1
ATOM 1006 N N . ARG A 1 126 ? -25.012 -14.341 -1.478 1.00 72.12 126 ARG A N 1
ATOM 1007 C CA . ARG A 1 126 ? -25.046 -13.086 -2.255 1.00 72.12 126 ARG A CA 1
ATOM 1008 C C . ARG A 1 126 ? -23.753 -12.278 -2.103 1.00 72.12 126 ARG A C 1
ATOM 1010 O O . ARG A 1 126 ? -23.231 -11.781 -3.097 1.00 72.12 126 ARG A O 1
ATOM 1017 N N . ALA A 1 127 ? -23.216 -12.172 -0.888 1.00 70.50 127 ALA A N 1
ATOM 1018 C CA . ALA A 1 127 ? -21.959 -11.466 -0.638 1.00 70.50 127 ALA A CA 1
ATOM 1019 C C . ALA A 1 127 ? -20.763 -12.137 -1.338 1.00 70.50 127 ALA A C 1
ATOM 1021 O O . ALA A 1 127 ? -19.940 -11.458 -1.956 1.00 70.50 127 ALA A O 1
ATOM 1022 N N . ALA A 1 128 ? -20.690 -13.472 -1.312 1.00 70.81 128 ALA A N 1
ATOM 1023 C CA . ALA A 1 128 ? -19.653 -14.223 -2.017 1.00 70.81 128 ALA A CA 1
ATOM 1024 C C . ALA A 1 128 ? -19.710 -14.004 -3.541 1.00 70.81 128 ALA A C 1
ATOM 1026 O O . ALA A 1 128 ? -18.678 -13.730 -4.157 1.00 70.81 128 ALA A O 1
ATOM 1027 N N . TYR A 1 129 ? -20.904 -14.044 -4.144 1.00 74.38 129 TYR A N 1
ATOM 1028 C CA . TYR A 1 129 ? -21.077 -13.780 -5.578 1.00 74.38 129 TYR A CA 1
ATOM 1029 C C . TYR A 1 129 ? -20.715 -12.348 -5.970 1.00 74.38 129 TYR A C 1
ATOM 1031 O O . TYR A 1 129 ? -20.026 -12.151 -6.969 1.00 74.38 129 TYR A O 1
ATOM 1039 N N . ARG A 1 130 ? -21.110 -11.347 -5.172 1.00 76.94 130 ARG A N 1
ATOM 1040 C CA . ARG A 1 130 ? -20.701 -9.951 -5.397 1.00 76.94 130 ARG A CA 1
ATOM 1041 C C . ARG A 1 130 ? -19.182 -9.805 -5.373 1.00 76.94 130 ARG A C 1
ATOM 1043 O O . ARG A 1 130 ? -18.611 -9.180 -6.263 1.00 76.94 130 ARG A O 1
ATOM 1050 N N . LYS A 1 131 ? -18.510 -10.438 -4.406 1.00 76.75 131 LYS A N 1
ATOM 1051 C CA . LYS A 1 131 ? -17.044 -10.435 -4.313 1.00 76.75 131 LYS A CA 1
ATOM 1052 C C . LYS A 1 131 ? -16.381 -11.104 -5.519 1.00 76.75 131 LYS A C 1
ATOM 1054 O O . LYS A 1 131 ? -15.408 -10.569 -6.046 1.00 76.75 131 LYS A O 1
ATOM 1059 N N . PHE A 1 132 ? -16.915 -12.237 -5.968 1.00 77.81 132 PHE A N 1
ATOM 1060 C CA . PHE A 1 132 ? -16.444 -12.917 -7.173 1.00 77.81 132 PHE A CA 1
ATOM 1061 C C . PHE A 1 132 ? -16.593 -12.031 -8.418 1.00 77.81 132 PHE A C 1
ATOM 1063 O O . PHE A 1 132 ? -15.626 -11.841 -9.150 1.00 77.81 132 PHE A O 1
ATOM 1070 N N . ALA A 1 133 ? -17.760 -11.416 -8.611 1.00 79.81 133 ALA A N 1
ATOM 1071 C CA . ALA A 1 133 ? -18.024 -10.525 -9.736 1.00 79.81 133 ALA A CA 1
ATOM 1072 C C . ALA A 1 133 ? -17.106 -9.286 -9.742 1.00 79.81 133 ALA A C 1
ATOM 1074 O O . ALA A 1 133 ? -16.595 -8.921 -10.800 1.00 79.81 133 ALA A O 1
ATOM 1075 N N . ARG A 1 134 ? -16.802 -8.693 -8.574 1.00 82.31 134 ARG A N 1
ATOM 1076 C CA . ARG A 1 134 ? -15.774 -7.635 -8.470 1.00 82.31 134 ARG A CA 1
ATOM 1077 C C . ARG A 1 134 ? -14.401 -8.133 -8.899 1.00 82.31 134 ARG A C 1
ATOM 1079 O O . ARG A 1 134 ? -13.734 -7.465 -9.679 1.00 82.31 134 ARG A O 1
ATOM 1086 N N . MET A 1 135 ? -13.976 -9.295 -8.398 1.00 81.00 135 MET A N 1
ATOM 1087 C CA . MET A 1 135 ? -12.668 -9.871 -8.720 1.00 81.00 135 MET A CA 1
ATOM 1088 C C . MET A 1 135 ? -12.520 -10.121 -10.225 1.00 81.00 135 MET A C 1
ATOM 1090 O O . MET A 1 135 ? -11.524 -9.712 -10.813 1.00 81.00 135 MET A O 1
ATOM 1094 N N . VAL A 1 136 ? -13.529 -10.726 -10.856 1.00 81.25 136 VAL A N 1
ATOM 1095 C CA . VAL A 1 136 ? -13.560 -10.940 -12.310 1.00 81.25 136 VAL A CA 1
ATOM 1096 C C . VAL A 1 136 ? -13.525 -9.606 -13.063 1.00 81.25 136 VAL A C 1
ATOM 1098 O O . VAL A 1 136 ? -12.758 -9.469 -14.014 1.00 81.25 136 VAL A O 1
ATOM 1101 N N . GLY A 1 137 ? -14.279 -8.602 -12.601 1.00 84.56 137 GLY A N 1
ATOM 1102 C CA . GLY A 1 137 ? -14.241 -7.247 -13.155 1.00 84.56 137 GLY A CA 1
ATOM 1103 C C . GLY A 1 137 ? -12.839 -6.628 -13.131 1.00 84.56 137 GLY A C 1
ATOM 1104 O O . GLY A 1 137 ? -12.401 -6.089 -14.143 1.00 84.56 137 GLY A O 1
ATOM 1105 N N . TYR A 1 138 ? -12.102 -6.766 -12.023 1.00 85.12 138 TYR A N 1
ATOM 1106 C CA . TYR A 1 138 ? -10.711 -6.305 -11.917 1.00 85.12 138 TYR A CA 1
ATOM 1107 C C . TYR A 1 138 ? -9.740 -7.076 -12.823 1.00 85.12 138 TYR A C 1
ATOM 1109 O O . TYR A 1 138 ? -8.838 -6.465 -13.389 1.00 85.12 138 TYR A O 1
ATOM 1117 N N . ILE A 1 139 ? -9.914 -8.392 -12.987 1.00 84.25 139 ILE A N 1
ATOM 1118 C CA . ILE A 1 139 ? -9.068 -9.209 -13.876 1.00 84.25 139 ILE A CA 1
ATOM 1119 C C . ILE A 1 139 ? -9.233 -8.759 -15.330 1.00 84.25 139 ILE A C 1
ATOM 1121 O O . ILE A 1 139 ? -8.248 -8.520 -16.025 1.00 84.25 139 ILE A O 1
ATOM 1125 N N . ILE A 1 140 ? -10.480 -8.603 -15.779 1.00 85.44 140 ILE A N 1
ATOM 1126 C CA . ILE A 1 140 ? -10.779 -8.173 -17.149 1.00 85.44 140 ILE A CA 1
ATOM 1127 C C . ILE A 1 140 ? -10.323 -6.725 -17.367 1.00 85.44 140 ILE A C 1
ATOM 1129 O O . ILE A 1 140 ? -9.731 -6.419 -18.400 1.00 85.44 140 ILE A O 1
ATOM 1133 N N . PHE A 1 141 ? -10.520 -5.849 -16.375 1.00 89.50 141 PHE A N 1
ATOM 1134 C CA . PHE A 1 141 ? -9.977 -4.490 -16.388 1.00 89.50 141 PHE A CA 1
ATOM 1135 C C . PHE A 1 141 ? -8.460 -4.484 -16.604 1.00 89.50 141 PHE A C 1
ATOM 1137 O O . PHE A 1 141 ? -7.974 -3.788 -17.492 1.00 89.50 141 PHE A O 1
ATOM 1144 N N . ALA A 1 142 ? -7.719 -5.284 -15.830 1.00 86.81 142 ALA A N 1
ATOM 1145 C CA . ALA A 1 142 ? -6.270 -5.384 -15.958 1.00 86.81 142 ALA A CA 1
ATOM 1146 C C . ALA A 1 142 ? -5.864 -5.890 -17.350 1.00 86.81 142 ALA A C 1
ATOM 1148 O O . ALA A 1 142 ? -5.008 -5.280 -17.980 1.00 86.81 142 ALA A O 1
ATOM 1149 N N . ALA A 1 143 ? -6.516 -6.933 -17.873 1.00 86.88 143 ALA A N 1
ATOM 1150 C CA . ALA A 1 143 ? -6.229 -7.454 -19.210 1.00 86.88 143 ALA A CA 1
ATOM 1151 C C . ALA A 1 143 ? -6.354 -6.373 -20.301 1.00 86.88 143 ALA A C 1
ATOM 1153 O O . ALA A 1 143 ? -5.458 -6.229 -21.135 1.00 86.88 143 ALA A O 1
ATOM 1154 N N . PHE A 1 144 ? -7.418 -5.563 -20.261 1.00 88.31 144 PHE A N 1
ATOM 1155 C CA . PHE A 1 144 ? -7.614 -4.464 -21.209 1.00 88.31 144 PHE A CA 1
ATOM 1156 C C . PHE A 1 144 ? -6.596 -3.329 -21.042 1.00 88.31 144 PHE A C 1
ATOM 1158 O O . PHE A 1 144 ? -6.062 -2.850 -22.039 1.00 88.31 144 PHE A O 1
ATOM 1165 N N . VAL A 1 145 ? -6.298 -2.907 -19.807 1.00 90.00 145 VAL A N 1
ATOM 1166 C CA . VAL A 1 145 ? -5.330 -1.825 -19.537 1.00 90.00 145 VAL A CA 1
ATOM 1167 C C . VAL A 1 145 ? -3.912 -2.225 -19.941 1.00 90.00 145 VAL A C 1
ATOM 1169 O O . VAL A 1 145 ? -3.209 -1.441 -20.574 1.00 90.00 145 VAL A O 1
ATOM 1172 N N . LEU A 1 146 ? -3.492 -3.447 -19.614 1.00 89.38 146 LEU A N 1
ATOM 1173 C CA . LEU A 1 146 ? -2.173 -3.955 -19.986 1.00 89.38 146 LEU A CA 1
ATOM 1174 C C . LEU A 1 146 ? -2.034 -4.075 -21.507 1.00 89.38 146 LEU A C 1
ATOM 1176 O O . LEU A 1 146 ? -1.032 -3.648 -22.073 1.00 89.38 146 LEU A O 1
ATOM 1180 N N . SER A 1 147 ? -3.070 -4.582 -22.178 1.00 87.94 147 SER A N 1
ATOM 1181 C CA . SER A 1 147 ? -3.091 -4.682 -23.641 1.00 87.94 147 SER A CA 1
ATOM 1182 C C . SER A 1 147 ? -3.117 -3.314 -24.323 1.00 87.94 147 SER A C 1
ATOM 1184 O O . SER A 1 147 ? -2.501 -3.146 -25.371 1.00 87.94 147 SER A O 1
ATOM 1186 N N . PHE A 1 148 ? -3.783 -2.322 -23.719 1.00 89.75 148 PHE A N 1
ATOM 1187 C CA . PHE A 1 148 ? -3.732 -0.933 -24.170 1.00 89.75 148 PHE A CA 1
ATOM 1188 C C . PHE A 1 148 ? -2.303 -0.385 -24.119 1.00 89.75 148 PHE A C 1
ATOM 1190 O O . PHE A 1 148 ? -1.817 0.114 -25.130 1.00 89.75 148 PHE A O 1
ATOM 1197 N N . TRP A 1 149 ? -1.618 -0.500 -22.976 1.00 89.75 149 TRP A N 1
ATOM 1198 C CA . TRP A 1 149 ? -0.251 0.007 -22.833 1.00 89.75 149 TRP A CA 1
ATOM 1199 C C . TRP A 1 149 ? 0.731 -0.686 -23.762 1.00 89.75 149 TRP A C 1
ATOM 1201 O O . TRP A 1 149 ? 1.576 -0.025 -24.364 1.00 89.75 149 TRP A O 1
ATOM 1211 N N . TYR A 1 150 ? 0.594 -2.003 -23.898 1.00 88.00 150 TYR A N 1
ATOM 1212 C CA . TYR A 1 150 ? 1.374 -2.775 -24.844 1.00 88.00 150 TYR A CA 1
ATOM 1213 C C . TYR A 1 150 ? 1.152 -2.282 -26.280 1.00 88.00 150 TYR A C 1
ATOM 1215 O O . TYR A 1 150 ? 2.104 -1.856 -26.927 1.00 88.00 150 TYR A O 1
ATOM 1223 N N . GLY A 1 151 ? -0.098 -2.243 -26.755 1.00 85.69 151 GLY A N 1
ATOM 1224 C CA . GLY A 1 151 ? -0.421 -1.790 -28.111 1.00 85.69 151 GLY A CA 1
ATOM 1225 C C . GLY A 1 151 ? -0.013 -0.337 -28.383 1.00 85.69 151 GLY A C 1
ATOM 1226 O O . GLY A 1 151 ? 0.432 -0.023 -29.483 1.00 85.69 151 GLY A O 1
ATOM 1227 N N . PHE A 1 152 ? -0.098 0.538 -27.376 1.00 86.44 152 PHE A N 1
ATOM 1228 C CA . PHE A 1 152 ? 0.300 1.944 -27.480 1.00 86.44 152 PHE A CA 1
ATOM 1229 C C . PHE A 1 152 ? 1.813 2.125 -27.666 1.00 86.44 152 PHE A C 1
ATOM 1231 O O . PHE A 1 152 ? 2.240 3.014 -28.398 1.00 86.44 152 PHE A O 1
ATOM 1238 N N . LEU A 1 153 ? 2.629 1.292 -27.016 1.00 86.56 153 LEU A N 1
ATOM 1239 C CA . LEU A 1 153 ? 4.084 1.468 -26.967 1.00 86.56 153 LEU A CA 1
ATOM 1240 C C . LEU A 1 153 ? 4.855 0.523 -27.889 1.00 86.56 153 LEU A C 1
ATOM 1242 O O . LEU A 1 153 ? 5.930 0.889 -28.362 1.00 86.56 153 LEU A O 1
ATOM 1246 N N . ALA A 1 154 ? 4.335 -0.673 -28.166 1.00 85.44 154 ALA A N 1
ATOM 1247 C CA . ALA A 1 154 ? 5.057 -1.700 -28.910 1.00 85.44 154 ALA A CA 1
ATOM 1248 C C . ALA A 1 154 ? 5.427 -1.243 -30.327 1.00 85.44 154 ALA A C 1
ATOM 1250 O O . ALA A 1 154 ? 6.546 -1.483 -30.772 1.00 85.44 154 ALA A O 1
ATOM 1251 N N . GLY A 1 155 ? 4.533 -0.518 -31.011 1.00 80.62 155 GLY A N 1
ATOM 1252 C CA . GLY A 1 155 ? 4.805 0.027 -32.346 1.00 80.62 155 GLY A CA 1
ATOM 1253 C C . GLY A 1 155 ? 5.965 1.027 -32.363 1.00 80.62 155 GLY A C 1
ATOM 1254 O O . GLY A 1 155 ? 6.812 0.974 -33.259 1.00 80.62 155 GLY A O 1
ATOM 1255 N N . TYR A 1 156 ? 6.029 1.893 -31.346 1.00 82.31 156 TYR A N 1
ATOM 1256 C CA . TYR A 1 156 ? 7.107 2.865 -31.168 1.00 82.31 156 TYR A CA 1
ATOM 1257 C C . TYR A 1 156 ? 8.428 2.176 -30.808 1.00 82.31 156 TYR A C 1
ATOM 1259 O O . TYR A 1 156 ? 9.426 2.400 -31.483 1.00 82.31 156 TYR A O 1
ATOM 1267 N N . LEU A 1 157 ? 8.434 1.278 -29.815 1.00 83.19 157 LEU A N 1
ATOM 1268 C CA . LEU A 1 157 ? 9.641 0.568 -29.364 1.00 83.19 157 LEU A CA 1
ATOM 1269 C C . LEU A 1 157 ? 10.231 -0.358 -30.439 1.00 83.19 157 LEU A C 1
ATOM 1271 O O . LEU A 1 157 ? 11.447 -0.456 -30.561 1.00 83.19 157 LEU A O 1
ATOM 1275 N N . ASN A 1 158 ? 9.383 -0.980 -31.262 1.00 80.19 158 ASN A N 1
ATOM 1276 C CA . ASN A 1 158 ? 9.802 -1.790 -32.409 1.00 80.19 158 ASN A CA 1
ATOM 1277 C C . ASN A 1 158 ? 10.344 -0.925 -33.578 1.00 80.19 158 ASN A C 1
ATOM 1279 O O . ASN A 1 158 ? 10.957 -1.419 -34.522 1.00 80.19 158 ASN A O 1
ATOM 1283 N N . GLY A 1 159 ? 10.117 0.393 -33.553 1.00 72.00 159 GLY A N 1
ATOM 1284 C CA . GLY A 1 159 ? 10.540 1.307 -34.620 1.00 72.00 159 GLY A CA 1
ATOM 1285 C C . GLY A 1 159 ? 9.697 1.215 -35.899 1.00 72.00 159 GLY A C 1
ATOM 1286 O O . GLY A 1 159 ? 10.108 1.723 -36.942 1.00 72.00 159 GLY A O 1
ATOM 1287 N N . THR A 1 160 ? 8.524 0.576 -35.827 1.00 70.75 160 THR A N 1
ATOM 1288 C CA . THR A 1 160 ? 7.564 0.455 -36.944 1.00 70.75 160 THR A CA 1
ATOM 1289 C C . THR A 1 160 ? 6.621 1.653 -37.035 1.00 70.75 160 THR A C 1
ATOM 1291 O O . THR A 1 160 ? 6.114 1.956 -38.112 1.00 70.75 160 THR A O 1
ATOM 1294 N N . SER A 1 161 ? 6.391 2.340 -35.912 1.00 68.75 161 SER A N 1
ATOM 1295 C CA . SER A 1 161 ? 5.505 3.499 -35.805 1.00 68.75 161 SER A CA 1
ATOM 1296 C C . SER A 1 161 ? 6.282 4.741 -35.376 1.00 68.75 161 SER A C 1
ATOM 1298 O O . SER A 1 161 ? 7.148 4.671 -34.503 1.00 68.75 161 SER A O 1
ATOM 1300 N N . TYR A 1 162 ? 5.951 5.881 -35.983 1.00 64.88 162 TYR A N 1
ATOM 1301 C CA . TYR A 1 162 ? 6.532 7.177 -35.640 1.00 64.88 162 TYR A CA 1
ATOM 1302 C C . TYR A 1 162 ? 5.992 7.668 -34.293 1.00 64.88 162 TYR A C 1
ATOM 1304 O O . TYR A 1 162 ? 4.806 7.499 -33.994 1.00 64.88 162 TYR A O 1
ATOM 1312 N N . ALA A 1 163 ? 6.850 8.298 -33.488 1.00 63.69 163 ALA A N 1
ATOM 1313 C CA . ALA A 1 163 ? 6.387 9.055 -32.333 1.00 63.69 163 ALA A CA 1
ATOM 1314 C C . ALA A 1 163 ? 5.470 10.210 -32.786 1.00 63.69 163 ALA A C 1
ATOM 1316 O O . ALA A 1 163 ? 5.715 10.812 -33.834 1.00 63.69 163 ALA A O 1
ATOM 1317 N N . PRO A 1 164 ? 4.434 10.555 -32.001 1.00 59.25 164 PRO A N 1
ATOM 1318 C CA . PRO A 1 164 ? 3.703 11.801 -32.186 1.00 59.25 164 PRO A CA 1
ATOM 1319 C C . PRO A 1 164 ? 4.652 13.010 -32.210 1.00 59.25 164 PRO A C 1
ATOM 1321 O O . PRO A 1 164 ? 5.587 13.066 -31.412 1.00 59.25 164 PRO A O 1
ATOM 1324 N N . GLU A 1 165 ? 4.375 14.005 -33.060 1.00 56.72 165 GLU A N 1
ATOM 1325 C CA . GLU A 1 165 ? 5.246 15.179 -33.293 1.00 56.72 165 GLU A CA 1
ATOM 1326 C C . GLU A 1 165 ? 5.637 15.952 -32.016 1.00 56.72 165 GLU A C 1
ATOM 1328 O O . GLU A 1 165 ? 6.659 16.632 -31.991 1.00 56.72 165 GLU A O 1
ATOM 1333 N N . PHE A 1 166 ? 4.867 15.825 -30.929 1.00 58.91 166 PHE A N 1
ATOM 1334 C CA . PHE A 1 166 ? 5.158 16.464 -29.643 1.00 58.91 166 PHE A CA 1
ATOM 1335 C C . PHE A 1 166 ? 6.236 15.757 -28.794 1.00 58.91 166 PHE A C 1
ATOM 1337 O O . PHE A 1 166 ? 6.642 16.312 -27.776 1.00 58.91 166 PHE A O 1
ATOM 1344 N N . ILE A 1 167 ? 6.684 14.546 -29.162 1.00 55.72 167 ILE A N 1
ATOM 1345 C CA . ILE A 1 167 ? 7.666 13.750 -28.391 1.00 55.72 167 ILE A CA 1
ATOM 1346 C C . ILE A 1 167 ? 9.116 13.987 -28.862 1.00 55.72 167 ILE A C 1
ATOM 1348 O O . ILE A 1 167 ? 10.046 13.728 -28.101 1.00 55.72 167 ILE A O 1
ATOM 1352 N N . GLY A 1 168 ? 9.336 14.561 -30.051 1.00 50.94 168 GLY A N 1
ATOM 1353 C CA . GLY A 1 168 ? 10.666 14.972 -30.521 1.00 50.94 168 GLY A CA 1
ATOM 1354 C C . GLY A 1 168 ? 10.952 14.638 -31.987 1.00 50.94 168 GLY A C 1
ATOM 1355 O O . GLY A 1 168 ? 10.130 14.054 -32.684 1.00 50.94 168 GLY A O 1
ATOM 1356 N N . THR A 1 169 ? 12.141 15.031 -32.458 1.00 49.75 169 THR A N 1
ATOM 1357 C CA . THR A 1 169 ? 12.598 14.918 -33.859 1.00 49.75 169 THR A CA 1
ATOM 1358 C C . THR A 1 169 ? 13.153 13.540 -34.239 1.00 49.75 169 THR A C 1
ATOM 1360 O O . THR A 1 169 ? 13.425 13.295 -35.416 1.00 49.75 169 THR A O 1
ATOM 1363 N N . GLU A 1 170 ? 13.317 12.624 -33.282 1.00 53.84 170 GLU A N 1
ATOM 1364 C CA . GLU A 1 170 ? 13.669 11.229 -33.560 1.00 53.84 170 GLU A CA 1
ATOM 1365 C C . GLU A 1 170 ? 12.413 10.468 -33.998 1.00 53.84 170 GLU A C 1
ATOM 1367 O O . GLU A 1 170 ? 11.663 9.909 -33.205 1.00 53.84 170 GLU A O 1
ATOM 1372 N N . GLY A 1 171 ? 12.152 10.474 -35.306 1.00 54.19 171 GLY A N 1
ATOM 1373 C CA . GLY A 1 171 ? 10.970 9.835 -35.890 1.00 54.19 171 GLY A CA 1
ATOM 1374 C C . GLY A 1 171 ? 10.927 8.305 -35.760 1.00 54.19 171 GLY A C 1
ATOM 1375 O O . GLY A 1 171 ? 9.926 7.697 -36.120 1.00 54.19 171 GLY A O 1
ATOM 1376 N N . ARG A 1 172 ? 11.977 7.648 -35.260 1.00 63.31 172 ARG A N 1
ATOM 1377 C CA . ARG A 1 172 ? 11.998 6.199 -35.010 1.00 63.31 172 ARG A CA 1
ATOM 1378 C C . ARG A 1 172 ? 12.327 5.955 -33.547 1.00 63.31 172 ARG A C 1
ATOM 1380 O O . ARG A 1 172 ? 13.123 6.693 -32.980 1.00 63.31 172 ARG A O 1
ATOM 1387 N N . GLY A 1 173 ? 11.697 4.936 -32.961 1.00 67.00 173 GLY A N 1
ATOM 1388 C CA . GLY A 1 173 ? 11.905 4.582 -31.561 1.00 67.00 173 GLY A CA 1
ATOM 1389 C C . GLY A 1 173 ? 13.375 4.355 -31.203 1.00 67.00 173 GLY A C 1
ATOM 1390 O O . GLY A 1 173 ? 14.199 4.100 -32.087 1.00 67.00 173 GLY A O 1
ATOM 1391 N N . PRO A 1 174 ? 13.706 4.443 -29.906 1.00 73.12 174 PRO A N 1
ATOM 1392 C CA . PRO A 1 174 ? 15.081 4.347 -29.443 1.00 73.12 174 PRO A CA 1
ATOM 1393 C C . PRO A 1 174 ? 15.699 3.004 -29.841 1.00 73.12 174 PRO A C 1
ATOM 1395 O O . PRO A 1 174 ? 15.015 1.982 -29.838 1.00 73.12 174 PRO A O 1
ATOM 1398 N N . GLY A 1 175 ? 17.005 2.985 -30.131 1.00 71.25 175 GLY A N 1
ATOM 1399 C CA . GLY A 1 175 ? 17.713 1.769 -30.554 1.00 71.25 175 GLY A CA 1
ATOM 1400 C C . GLY A 1 175 ? 17.577 0.605 -29.566 1.00 71.25 175 GLY A C 1
ATOM 1401 O O . GLY A 1 175 ? 17.385 -0.531 -29.980 1.00 71.25 175 GLY A O 1
ATOM 1402 N N . TRP A 1 176 ? 17.563 0.881 -28.260 1.00 76.38 176 TRP A N 1
ATOM 1403 C CA . TRP A 1 176 ? 17.324 -0.130 -27.223 1.00 76.38 176 TRP A CA 1
ATOM 1404 C C . TRP A 1 176 ? 15.883 -0.669 -27.205 1.00 76.38 176 TRP A C 1
ATOM 1406 O O . TRP A 1 176 ? 15.625 -1.729 -26.637 1.00 76.38 176 TRP A O 1
ATOM 1416 N N . GLY A 1 177 ? 14.926 0.025 -27.828 1.00 78.19 177 GLY A N 1
ATOM 1417 C CA . GLY A 1 177 ? 13.523 -0.389 -27.892 1.00 78.19 177 GLY A CA 1
ATOM 1418 C C . GLY A 1 177 ? 13.335 -1.737 -28.588 1.00 78.19 177 GLY A C 1
ATOM 1419 O O . GLY A 1 177 ? 12.483 -2.525 -28.174 1.00 78.19 177 GLY A O 1
ATOM 1420 N N . THR A 1 178 ? 14.193 -2.064 -29.561 1.00 78.69 178 THR A N 1
ATOM 1421 C CA . THR A 1 178 ? 14.151 -3.350 -30.275 1.00 78.69 178 THR A CA 1
ATOM 1422 C C . THR A 1 178 ? 14.626 -4.534 -29.433 1.00 78.69 178 THR A C 1
ATOM 1424 O O . THR A 1 178 ? 14.342 -5.676 -29.789 1.00 78.69 178 THR A O 1
ATOM 1427 N N . LEU A 1 179 ? 15.300 -4.282 -28.303 1.00 78.31 179 LEU A N 1
ATOM 1428 C CA . LEU A 1 179 ? 15.644 -5.305 -27.304 1.00 78.31 179 LEU A CA 1
ATOM 1429 C C . LEU A 1 179 ? 14.430 -5.664 -26.424 1.00 78.31 179 LEU A C 1
ATOM 1431 O O . LEU A 1 179 ? 14.316 -6.782 -25.918 1.00 78.31 179 LEU A O 1
ATOM 1435 N N . LEU A 1 180 ? 13.501 -4.717 -26.253 1.00 81.00 180 LEU A N 1
ATOM 1436 C CA . LEU A 1 180 ? 12.248 -4.887 -25.511 1.00 81.00 180 LEU A CA 1
ATOM 1437 C C . LEU A 1 180 ? 11.140 -5.480 -26.380 1.00 81.00 180 LEU A C 1
ATOM 1439 O O . LEU A 1 180 ? 10.417 -6.360 -25.930 1.00 81.00 180 LEU A O 1
ATOM 1443 N N . VAL A 1 181 ? 11.000 -5.011 -27.619 1.00 83.19 181 VAL A N 1
ATOM 1444 C CA . VAL A 1 181 ? 10.030 -5.540 -28.585 1.00 83.19 181 VAL A CA 1
ATOM 1445 C C . VAL A 1 181 ? 10.782 -5.955 -29.847 1.00 83.19 181 VAL A C 1
ATOM 1447 O O . VAL A 1 181 ? 11.168 -5.089 -30.636 1.00 83.19 181 VAL A O 1
ATOM 1450 N N . PRO A 1 182 ? 11.006 -7.264 -30.056 1.00 80.56 182 PRO A N 1
ATOM 1451 C CA . PRO A 1 182 ? 11.758 -7.750 -31.204 1.00 80.56 182 PRO A CA 1
ATOM 1452 C C . PRO A 1 182 ? 11.109 -7.379 -32.541 1.00 80.56 182 PRO A C 1
ATOM 1454 O O . PRO A 1 182 ? 9.892 -7.484 -32.709 1.00 80.56 182 PRO A O 1
ATOM 1457 N N . ARG A 1 183 ? 11.939 -7.078 -33.551 1.00 74.69 183 ARG A N 1
ATOM 1458 C CA . ARG A 1 183 ? 11.480 -6.744 -34.916 1.00 74.69 183 ARG A CA 1
ATOM 1459 C C . ARG A 1 183 ? 10.653 -7.827 -35.603 1.00 74.69 183 ARG A C 1
ATOM 1461 O O . ARG A 1 183 ? 9.864 -7.519 -36.489 1.00 74.69 183 ARG A O 1
ATOM 1468 N N . GLY A 1 184 ? 10.817 -9.084 -35.195 1.00 73.25 184 GLY A N 1
ATOM 1469 C CA . GLY A 1 184 ? 10.054 -10.218 -35.722 1.00 73.25 184 GLY A CA 1
ATOM 1470 C C . GLY A 1 184 ? 8.641 -10.368 -35.147 1.00 73.25 184 GLY A C 1
ATOM 1471 O O . GLY A 1 184 ? 7.933 -11.289 -35.546 1.00 73.25 184 GLY A O 1
ATOM 1472 N N . MET A 1 185 ? 8.230 -9.521 -34.198 1.00 79.62 185 MET A N 1
ATOM 1473 C CA . MET A 1 185 ? 6.925 -9.627 -33.550 1.00 79.62 185 MET A CA 1
ATOM 1474 C C . MET A 1 185 ? 5.816 -8.996 -34.405 1.00 79.62 185 MET A C 1
ATOM 1476 O O . MET A 1 185 ? 5.925 -7.856 -34.857 1.00 79.62 185 MET A O 1
ATOM 1480 N N . ASP A 1 186 ? 4.733 -9.743 -34.622 1.00 81.25 186 ASP A N 1
ATOM 1481 C CA . ASP A 1 186 ? 3.609 -9.329 -35.462 1.00 81.25 186 ASP A CA 1
ATOM 1482 C C . ASP A 1 186 ? 2.641 -8.411 -34.696 1.00 81.25 186 ASP A C 1
ATOM 1484 O O . ASP A 1 186 ? 1.752 -8.863 -33.974 1.00 81.25 186 ASP A O 1
ATOM 1488 N N . LEU A 1 187 ? 2.816 -7.099 -34.871 1.00 79.38 187 LEU A N 1
ATOM 1489 C CA . LEU A 1 187 ? 2.001 -6.066 -34.221 1.00 79.38 187 LEU A CA 1
ATOM 1490 C C . LEU A 1 187 ? 0.718 -5.706 -34.986 1.00 79.38 187 LEU A C 1
ATOM 1492 O O . LEU A 1 187 ? -0.076 -4.907 -34.487 1.00 79.38 187 LEU A O 1
ATOM 1496 N N . SER A 1 188 ? 0.484 -6.292 -36.167 1.00 77.00 188 SER A N 1
ATOM 1497 C CA . SER A 1 188 ? -0.678 -5.973 -37.018 1.00 77.00 188 SER A CA 1
ATOM 1498 C C . SER A 1 188 ? -2.015 -6.123 -36.279 1.00 77.00 188 SER A C 1
ATOM 1500 O O . SER A 1 188 ? -2.936 -5.335 -36.467 1.00 77.00 188 SER A O 1
ATOM 1502 N N . ARG A 1 189 ? -2.067 -7.064 -35.335 1.00 72.25 189 ARG A N 1
ATOM 1503 C CA . ARG A 1 189 ? -3.233 -7.417 -34.513 1.00 72.25 189 ARG A CA 1
ATOM 1504 C C . ARG A 1 189 ? -3.756 -6.276 -33.640 1.00 72.25 189 ARG A C 1
ATOM 1506 O O . ARG A 1 189 ? -4.936 -6.260 -33.305 1.00 72.25 189 ARG A O 1
ATOM 1513 N N . TYR A 1 190 ? -2.897 -5.329 -33.265 1.00 73.44 190 TYR A N 1
ATOM 1514 C CA . TYR A 1 190 ? -3.289 -4.146 -32.489 1.00 73.44 190 TYR A CA 1
ATOM 1515 C C . TYR A 1 190 ? -3.681 -2.961 -33.381 1.00 73.44 190 TYR A C 1
ATOM 1517 O O . TYR A 1 190 ? -4.217 -1.978 -32.877 1.00 73.44 190 TYR A O 1
ATOM 1525 N N . GLY A 1 191 ? -3.447 -3.055 -34.695 1.00 69.19 191 GLY A N 1
ATOM 1526 C CA . GLY A 1 191 ? -3.872 -2.060 -35.681 1.00 69.19 191 GLY A CA 1
ATOM 1527 C C . GLY A 1 191 ? -5.353 -2.162 -36.058 1.00 69.19 191 GLY A C 1
ATOM 1528 O O . GLY A 1 191 ? -5.940 -1.171 -36.486 1.00 69.19 191 GLY A O 1
ATOM 1529 N N . ASP A 1 192 ? -5.975 -3.327 -35.849 1.00 72.12 192 ASP A N 1
ATOM 1530 C CA . ASP A 1 192 ? -7.368 -3.591 -36.239 1.00 72.12 192 ASP A CA 1
ATOM 1531 C C . ASP A 1 192 ? -8.406 -2.947 -35.302 1.00 72.12 192 ASP A C 1
ATOM 1533 O O . ASP A 1 192 ? -9.575 -2.795 -35.662 1.00 72.12 192 ASP A O 1
ATOM 1537 N N . ILE A 1 193 ? -8.006 -2.578 -34.080 1.00 72.31 193 ILE A N 1
ATOM 1538 C CA . ILE A 1 193 ? -8.898 -2.029 -33.053 1.00 72.31 193 ILE A CA 1
ATOM 1539 C C . ILE A 1 193 ? -8.331 -0.694 -32.570 1.00 72.31 193 ILE A C 1
ATOM 1541 O O . ILE A 1 193 ? -7.197 -0.656 -32.092 1.00 72.31 193 ILE A O 1
ATOM 1545 N N . PRO A 1 194 ? -9.110 0.405 -32.592 1.00 83.62 194 PRO A N 1
ATOM 1546 C CA . PRO A 1 194 ? -8.668 1.652 -31.987 1.00 83.62 194 PRO A CA 1
ATOM 1547 C C . PRO A 1 194 ? -8.342 1.445 -30.501 1.00 83.62 194 PRO A C 1
ATOM 1549 O O . PRO A 1 194 ? -9.208 1.053 -29.722 1.00 83.62 194 PRO A O 1
ATOM 1552 N N . LEU A 1 195 ? -7.109 1.741 -30.084 1.00 83.00 195 LEU A N 1
ATOM 1553 C CA . LEU A 1 195 ? -6.619 1.442 -28.728 1.00 83.00 195 LEU A CA 1
ATOM 1554 C C . LEU A 1 195 ? -7.480 2.052 -27.607 1.00 83.00 195 LEU A C 1
ATOM 1556 O O . LEU A 1 195 ? -7.630 1.454 -26.542 1.00 83.00 195 LEU A O 1
ATOM 1560 N N . TRP A 1 196 ? -8.108 3.209 -27.848 1.00 84.88 196 TRP A N 1
ATOM 1561 C CA . TRP A 1 196 ? -9.006 3.848 -26.878 1.00 84.88 196 TRP A CA 1
ATOM 1562 C C . TRP A 1 196 ? -10.226 2.978 -26.5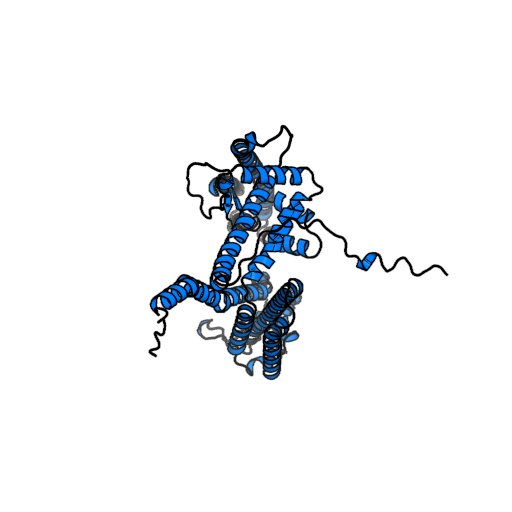28 1.00 84.88 196 TRP A C 1
ATOM 1564 O O . TRP A 1 196 ? -10.758 3.085 -25.423 1.00 84.88 196 TRP A O 1
ATOM 1574 N N . VAL A 1 197 ? -10.643 2.079 -27.428 1.00 86.38 197 VAL A N 1
ATOM 1575 C CA . VAL A 1 197 ? -11.746 1.135 -27.201 1.00 86.38 197 VAL A CA 1
ATOM 1576 C C . VAL A 1 197 ? -11.403 0.174 -26.062 1.00 86.38 197 VAL A C 1
ATOM 1578 O O . VAL A 1 197 ? -12.272 -0.138 -25.251 1.00 86.38 197 VAL A O 1
ATOM 1581 N N . LEU A 1 198 ? -10.135 -0.232 -25.924 1.00 86.75 198 LEU A N 1
ATOM 1582 C CA . LEU A 1 198 ? -9.680 -1.077 -24.814 1.00 86.75 198 LEU A CA 1
ATOM 1583 C C . LEU A 1 198 ? -9.807 -0.344 -23.474 1.00 86.75 198 LEU A C 1
ATOM 1585 O O . LEU A 1 198 ? -10.314 -0.910 -22.508 1.00 86.75 198 LEU A O 1
ATOM 1589 N N . VAL A 1 199 ? -9.421 0.936 -23.424 1.00 89.31 199 VAL A N 1
ATOM 1590 C CA . VAL A 1 199 ? -9.563 1.774 -22.219 1.00 89.31 199 VAL A CA 1
ATOM 1591 C C . VAL A 1 199 ? -11.034 1.953 -21.856 1.00 89.31 199 VAL A C 1
ATOM 1593 O O . VAL A 1 199 ? -11.407 1.815 -20.690 1.00 89.31 199 VAL A O 1
ATOM 1596 N N . PHE A 1 200 ? -11.884 2.205 -22.853 1.00 88.50 200 PHE A N 1
ATOM 1597 C CA . PHE A 1 200 ? -13.323 2.317 -22.654 1.00 88.50 200 PHE A CA 1
ATOM 1598 C C . PHE A 1 200 ? -13.927 1.018 -22.106 1.00 88.50 200 PHE A C 1
AT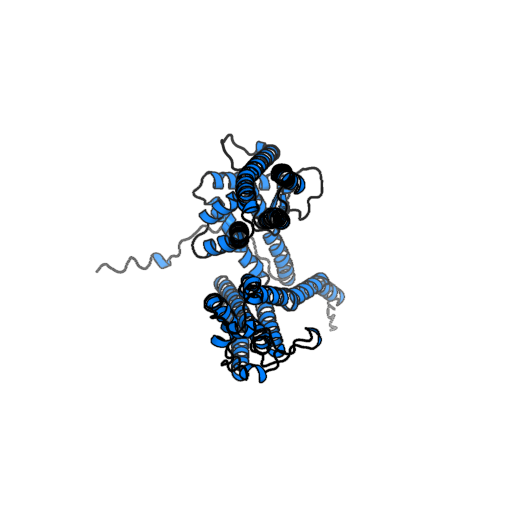OM 1600 O O . PHE A 1 200 ? -14.652 1.060 -21.114 1.00 88.50 200 PHE A O 1
ATOM 1607 N N . PHE A 1 201 ? -13.602 -0.141 -22.690 1.00 86.44 201 PHE A N 1
ATOM 1608 C CA . PHE A 1 201 ? -14.104 -1.431 -22.208 1.00 86.44 201 PHE A CA 1
ATOM 1609 C C . PHE A 1 201 ? -13.565 -1.800 -20.830 1.00 86.44 201 PHE A C 1
ATOM 1611 O O . PHE A 1 201 ? -14.323 -2.349 -20.027 1.00 86.44 201 PHE A O 1
ATOM 1618 N N . ALA A 1 202 ? -12.309 -1.465 -20.521 1.00 88.81 202 ALA A N 1
ATOM 1619 C CA . ALA A 1 202 ? -11.774 -1.595 -19.172 1.00 88.81 202 ALA A CA 1
ATOM 1620 C C . ALA A 1 202 ? -12.649 -0.798 -18.198 1.00 88.81 202 ALA A C 1
ATOM 1622 O O . ALA A 1 202 ? -13.281 -1.371 -17.306 1.00 88.81 202 ALA A O 1
ATOM 1623 N N . TRP A 1 203 ? -12.756 0.513 -18.424 1.00 91.81 203 TRP A N 1
ATOM 1624 C CA . TRP A 1 203 ? -13.534 1.423 -17.591 1.00 91.81 203 TRP A CA 1
ATOM 1625 C C . TRP A 1 203 ? -14.985 0.963 -17.425 1.00 91.81 203 TRP A C 1
ATOM 1627 O O . TRP A 1 203 ? -15.467 0.866 -16.295 1.00 91.81 203 TRP A O 1
ATOM 1637 N N . PHE A 1 204 ? -15.662 0.624 -18.522 1.00 86.94 204 PHE A N 1
ATOM 1638 C CA . PHE A 1 204 ? -17.052 0.182 -18.515 1.00 86.94 204 PHE A CA 1
ATOM 1639 C C . PHE A 1 204 ? -17.234 -1.116 -17.724 1.00 86.94 204 PHE A C 1
ATOM 1641 O O . PHE A 1 204 ? -18.156 -1.218 -16.913 1.00 86.94 204 PHE A O 1
ATOM 1648 N N . THR A 1 205 ? -16.340 -2.091 -17.912 1.00 85.44 205 THR A N 1
ATOM 1649 C CA . THR A 1 205 ? -16.393 -3.383 -17.215 1.00 85.44 205 THR A CA 1
ATOM 1650 C C . THR A 1 205 ? -16.248 -3.203 -15.711 1.00 85.44 205 THR A C 1
ATOM 1652 O O . THR A 1 205 ? -17.064 -3.721 -14.948 1.00 85.44 205 THR A O 1
ATOM 1655 N N . LEU A 1 206 ? -15.236 -2.451 -15.273 1.00 87.56 206 LEU A N 1
ATOM 1656 C CA . LEU A 1 206 ? -14.983 -2.252 -13.850 1.00 87.56 206 LEU A CA 1
ATOM 1657 C C . LEU A 1 206 ? -16.067 -1.389 -13.201 1.00 87.56 206 LEU A C 1
ATOM 1659 O O . LEU A 1 206 ? -16.558 -1.745 -12.135 1.00 87.56 206 LEU A O 1
ATOM 1663 N N . SER A 1 207 ? -16.495 -0.314 -13.866 1.00 87.00 207 SER A N 1
ATOM 1664 C CA . SER A 1 207 ? -17.584 0.541 -13.379 1.00 87.00 207 SER A CA 1
ATOM 1665 C C . SER A 1 207 ? -18.881 -0.250 -13.228 1.00 87.00 207 SER A C 1
ATOM 1667 O O . SER A 1 207 ? -19.532 -0.177 -12.188 1.00 87.00 207 SER A O 1
ATOM 1669 N N . SER A 1 208 ? -19.229 -1.071 -14.224 1.00 82.94 208 SER A N 1
ATOM 1670 C CA . SER A 1 208 ? -20.418 -1.929 -14.175 1.00 82.94 208 SER A CA 1
ATOM 1671 C C . SER A 1 208 ? -20.310 -2.975 -13.068 1.00 82.94 208 SER A C 1
ATOM 1673 O O . SER A 1 208 ? -21.256 -3.157 -12.305 1.00 82.94 208 SER A O 1
ATOM 1675 N N . ALA A 1 209 ? -19.148 -3.621 -12.925 1.00 83.06 209 ALA A N 1
ATOM 1676 C CA . ALA A 1 209 ? -18.907 -4.593 -11.864 1.00 83.06 209 ALA A CA 1
ATOM 1677 C C . ALA A 1 209 ? -19.056 -3.962 -10.476 1.00 83.06 209 ALA A C 1
ATOM 1679 O O . ALA A 1 209 ? -19.725 -4.525 -9.611 1.00 83.06 209 ALA A O 1
ATOM 1680 N N . LEU A 1 210 ? -18.458 -2.791 -10.254 1.00 82.12 210 LEU A N 1
ATOM 1681 C CA . LEU A 1 210 ? -18.525 -2.083 -8.978 1.00 82.12 210 LEU A CA 1
ATOM 1682 C C . LEU A 1 210 ? -19.947 -1.613 -8.674 1.00 82.12 210 LEU A C 1
ATOM 1684 O O . LEU A 1 210 ? -20.427 -1.836 -7.567 1.00 82.12 210 LEU A O 1
ATOM 1688 N N . MET A 1 211 ? -20.646 -1.050 -9.662 1.00 80.50 211 MET A N 1
ATOM 1689 C CA . MET A 1 211 ? -22.001 -0.531 -9.481 1.00 80.50 211 MET A CA 1
ATOM 1690 C C . MET A 1 211 ? -23.018 -1.647 -9.209 1.00 80.50 211 MET A C 1
ATOM 1692 O O . MET A 1 211 ? -23.819 -1.542 -8.286 1.00 80.50 211 MET A O 1
ATOM 1696 N N . LEU A 1 212 ? -22.962 -2.752 -9.962 1.00 75.69 212 LEU A N 1
ATOM 1697 C CA . LEU A 1 212 ? -23.907 -3.873 -9.827 1.00 75.69 212 LEU A CA 1
ATOM 1698 C C . LEU A 1 212 ? -23.648 -4.736 -8.590 1.00 75.69 212 LEU A C 1
ATOM 1700 O O . LEU A 1 212 ? -24.531 -5.456 -8.128 1.00 75.69 212 LEU A O 1
ATOM 1704 N N . THR A 1 213 ? -22.435 -4.680 -8.048 1.00 74.00 213 THR A N 1
ATOM 1705 C CA . THR A 1 213 ? -22.068 -5.397 -6.823 1.00 74.00 213 THR A CA 1
ATOM 1706 C C . THR A 1 213 ? -21.995 -4.483 -5.606 1.00 74.00 213 THR A C 1
ATOM 1708 O O . THR A 1 213 ? -21.562 -4.938 -4.543 1.00 74.00 213 THR A O 1
ATOM 1711 N N . TYR A 1 214 ? -22.394 -3.215 -5.730 1.00 70.31 214 TYR A N 1
ATOM 1712 C CA . TYR A 1 214 ? -22.437 -2.301 -4.602 1.00 70.31 214 TYR A CA 1
ATOM 1713 C C . TYR A 1 214 ? -23.544 -2.732 -3.637 1.00 70.31 214 TYR A C 1
ATOM 1715 O O . TYR A 1 214 ? -24.702 -2.900 -4.015 1.00 70.31 214 TYR A O 1
ATOM 1723 N N . ASN A 1 215 ? -23.176 -2.944 -2.379 1.00 68.81 215 ASN A N 1
ATOM 1724 C CA . ASN A 1 215 ? -24.123 -3.168 -1.300 1.00 68.81 215 ASN A CA 1
ATOM 1725 C C . ASN A 1 215 ? -23.530 -2.606 -0.010 1.00 68.81 215 ASN A C 1
ATOM 1727 O O . ASN A 1 215 ? -22.421 -2.976 0.370 1.00 68.81 215 ASN A O 1
ATOM 1731 N N . GLU A 1 216 ? -24.285 -1.769 0.689 1.00 62.06 216 GLU A N 1
ATOM 1732 C CA . GLU A 1 216 ? -23.883 -1.178 1.969 1.00 62.06 216 GLU A CA 1
ATOM 1733 C C . GLU A 1 216 ? -23.704 -2.258 3.048 1.00 62.06 216 GLU A C 1
ATOM 1735 O O . GLU A 1 216 ? -22.764 -2.204 3.840 1.00 62.06 216 GLU A O 1
ATOM 1740 N N . LYS A 1 217 ? -24.471 -3.359 2.979 1.00 59.06 217 LYS A N 1
ATOM 1741 C CA . LYS A 1 217 ? -24.250 -4.524 3.854 1.00 59.06 217 LYS A CA 1
ATOM 1742 C C . LYS A 1 217 ? -22.885 -5.190 3.641 1.00 59.06 217 LYS A C 1
ATOM 1744 O O . LYS A 1 217 ? -22.370 -5.823 4.561 1.00 59.06 217 LYS A O 1
ATOM 1749 N N . ASP A 1 218 ? -22.275 -5.064 2.459 1.00 53.66 218 ASP A N 1
ATOM 1750 C CA . ASP A 1 218 ? -20.931 -5.609 2.233 1.00 53.66 218 ASP A CA 1
ATOM 1751 C C . ASP A 1 218 ? -19.853 -4.799 2.955 1.00 53.66 218 ASP A C 1
ATOM 1753 O O . ASP A 1 218 ? -18.811 -5.364 3.277 1.00 53.66 218 ASP A O 1
ATOM 1757 N N . LEU A 1 219 ? -20.106 -3.522 3.257 1.00 52.28 219 LEU A N 1
ATOM 1758 C CA . LEU A 1 219 ? -19.222 -2.672 4.059 1.00 52.28 219 LEU A CA 1
ATOM 1759 C C . LEU A 1 219 ? -19.112 -3.234 5.489 1.00 52.28 219 LEU A C 1
ATOM 1761 O O . LEU A 1 219 ? -18.020 -3.365 6.040 1.00 52.28 219 LEU A O 1
ATOM 1765 N N . LEU A 1 220 ? -20.227 -3.728 6.035 1.00 55.09 220 LEU A N 1
ATOM 1766 C CA . LEU A 1 220 ? -20.265 -4.419 7.328 1.00 55.09 220 LEU A CA 1
ATOM 1767 C C . LEU A 1 220 ? -19.633 -5.805 7.284 1.00 55.09 220 LEU A C 1
ATOM 1769 O O . LEU A 1 220 ? -18.933 -6.181 8.216 1.00 55.09 220 LEU A O 1
ATOM 1773 N N . ILE A 1 221 ? -19.823 -6.560 6.199 1.00 53.06 221 ILE A N 1
ATOM 1774 C CA . ILE A 1 221 ? -19.155 -7.860 6.014 1.00 53.06 221 ILE A CA 1
ATOM 1775 C C . ILE A 1 221 ? -17.637 -7.670 5.870 1.00 53.06 221 ILE A C 1
ATOM 1777 O O . ILE A 1 221 ? -16.861 -8.463 6.401 1.00 53.06 221 ILE A O 1
ATOM 1781 N N . GLN A 1 222 ? -17.196 -6.605 5.200 1.00 51.38 222 GLN A N 1
ATOM 1782 C CA . GLN A 1 222 ? -15.786 -6.242 5.074 1.00 51.38 222 GLN A CA 1
ATOM 1783 C C . GLN A 1 222 ? -15.182 -5.857 6.434 1.00 51.38 222 GLN A C 1
ATOM 1785 O O . GLN A 1 222 ? -14.048 -6.235 6.733 1.00 51.38 222 GLN A O 1
ATOM 1790 N N . ASN A 1 223 ? -15.970 -5.202 7.290 1.00 57.09 223 ASN A N 1
ATOM 1791 C CA . ASN A 1 223 ? -15.585 -4.836 8.652 1.00 57.09 223 ASN A CA 1
ATOM 1792 C C . ASN A 1 223 ? -15.845 -5.946 9.689 1.00 57.09 223 ASN A C 1
ATOM 1794 O O . ASN A 1 223 ? -15.326 -5.877 10.802 1.00 57.09 223 ASN A O 1
ATOM 1798 N N . ALA A 1 224 ? -16.550 -7.026 9.336 1.00 60.84 224 ALA A N 1
ATOM 1799 C CA . ALA A 1 224 ? -16.747 -8.184 10.211 1.00 60.84 224 ALA A CA 1
ATOM 1800 C C . ALA A 1 224 ? -15.413 -8.832 10.596 1.00 60.84 224 ALA A C 1
ATOM 1802 O O . ALA A 1 224 ? -15.281 -9.383 11.685 1.00 60.84 224 ALA A O 1
ATOM 1803 N N . TYR A 1 225 ? -14.399 -8.707 9.739 1.00 63.38 225 TYR A N 1
ATOM 1804 C CA . TYR A 1 225 ? -13.034 -9.110 10.053 1.00 63.38 225 TYR A CA 1
ATOM 1805 C C . TYR A 1 225 ? -12.429 -8.310 11.222 1.00 63.38 225 TYR A C 1
ATOM 1807 O O . TYR A 1 225 ? -11.739 -8.886 12.059 1.00 63.38 225 TYR A O 1
ATOM 1815 N N . ILE A 1 226 ? -12.730 -7.010 11.341 1.00 65.38 226 ILE A N 1
ATOM 1816 C CA . ILE A 1 226 ? -12.306 -6.166 12.473 1.00 65.38 226 ILE A CA 1
ATOM 1817 C C . ILE A 1 226 ? -12.999 -6.631 13.762 1.00 65.38 226 ILE A C 1
ATOM 1819 O O . ILE A 1 226 ? -12.340 -6.802 14.785 1.00 65.38 226 ILE A O 1
ATOM 1823 N N . VAL A 1 227 ? -14.300 -6.932 13.695 1.00 66.06 227 VAL A N 1
ATOM 1824 C CA . VAL A 1 227 ? -15.071 -7.476 14.830 1.00 66.06 227 VAL A CA 1
ATOM 1825 C C . VAL A 1 227 ? -14.540 -8.845 15.259 1.00 66.06 227 VAL A C 1
ATOM 1827 O O . VAL A 1 227 ? -14.315 -9.095 16.442 1.00 66.06 227 VAL A O 1
ATOM 1830 N N . GLN A 1 228 ? -14.296 -9.738 14.297 1.00 66.62 228 GLN A N 1
ATOM 1831 C CA . GLN A 1 228 ? -13.683 -11.035 14.562 1.00 66.62 228 GLN A CA 1
ATOM 1832 C C . GLN A 1 228 ? -12.307 -10.862 15.195 1.00 66.62 228 GLN A C 1
ATOM 1834 O O . GLN A 1 228 ? -12.007 -11.554 16.158 1.00 66.62 228 GLN A O 1
ATOM 1839 N N . ARG A 1 229 ? -11.482 -9.934 14.708 1.00 69.75 229 ARG A N 1
ATOM 1840 C CA . ARG A 1 229 ? -10.150 -9.670 15.260 1.00 69.75 229 ARG A CA 1
ATOM 1841 C C . ARG A 1 229 ? -10.207 -9.244 16.730 1.00 69.75 229 ARG A C 1
ATOM 1843 O O . ARG A 1 229 ? -9.484 -9.816 17.539 1.00 69.75 229 ARG A O 1
ATOM 1850 N N . VAL A 1 230 ? -11.102 -8.321 17.087 1.00 71.19 230 VAL A N 1
ATOM 1851 C CA . VAL A 1 230 ? -11.322 -7.902 18.485 1.00 71.19 230 VAL A CA 1
ATOM 1852 C C . VAL A 1 230 ? -11.766 -9.091 19.352 1.00 71.19 230 VAL A C 1
ATOM 1854 O O . VAL A 1 230 ? -11.244 -9.295 20.446 1.00 71.19 230 VAL A O 1
ATOM 1857 N N . ASN A 1 231 ? -12.654 -9.946 18.836 1.00 69.19 231 ASN A N 1
ATOM 1858 C CA . ASN A 1 231 ? -13.088 -11.154 19.546 1.00 69.19 231 ASN A CA 1
ATOM 1859 C C . ASN A 1 231 ? -11.970 -12.195 19.722 1.00 69.19 231 ASN A C 1
ATOM 1861 O O . ASN A 1 231 ? -11.884 -12.822 20.777 1.00 69.19 231 ASN A O 1
ATOM 1865 N N . HIS A 1 232 ? -11.095 -12.377 18.729 1.00 70.25 232 HIS A N 1
ATOM 1866 C CA . HIS A 1 232 ? -9.942 -13.273 18.859 1.00 70.25 232 HIS A CA 1
ATOM 1867 C C . HIS A 1 232 ? -8.942 -12.758 19.902 1.00 70.25 232 HIS A C 1
ATOM 1869 O O . HIS A 1 232 ? -8.381 -13.566 20.631 1.00 70.25 232 HIS A O 1
ATOM 1875 N N . MET A 1 233 ? -8.767 -11.437 20.043 1.00 72.94 233 MET A N 1
ATOM 1876 C CA . MET A 1 233 ? -7.918 -10.854 21.095 1.00 72.94 233 MET A CA 1
ATOM 1877 C C . MET A 1 233 ? -8.465 -11.133 22.501 1.00 72.94 233 MET A C 1
ATOM 1879 O O . MET A 1 233 ? -7.691 -11.453 23.401 1.00 72.94 233 MET A O 1
ATOM 1883 N N . ASN A 1 234 ? -9.790 -11.121 22.683 1.00 73.94 234 ASN A N 1
ATOM 1884 C CA . ASN A 1 234 ? -10.429 -11.552 23.934 1.00 73.94 234 ASN A CA 1
ATOM 1885 C C . ASN A 1 234 ? -10.173 -13.042 24.241 1.00 73.94 234 ASN A C 1
ATOM 1887 O O . ASN A 1 234 ? -9.949 -13.432 25.384 1.00 73.94 234 ASN A O 1
ATOM 1891 N N . MET A 1 235 ? -10.183 -13.889 23.208 1.00 71.06 235 MET A N 1
ATOM 1892 C CA . MET A 1 235 ? -9.944 -15.335 23.327 1.00 71.06 235 MET A CA 1
ATOM 1893 C C . MET A 1 235 ? -8.467 -15.730 23.182 1.00 71.06 235 MET A C 1
ATOM 1895 O O . MET A 1 235 ? -8.161 -16.920 23.087 1.00 71.06 235 MET A O 1
ATOM 1899 N N . SER A 1 236 ? -7.551 -14.759 23.154 1.00 70.06 236 SER A N 1
ATOM 1900 C CA . SER A 1 236 ? -6.131 -15.005 22.906 1.00 70.06 236 SER A CA 1
ATOM 1901 C C . SER A 1 236 ? -5.509 -15.864 24.009 1.00 70.06 236 SER A C 1
ATOM 1903 O O . SER A 1 236 ? -5.823 -15.726 25.197 1.00 70.06 236 SER A O 1
ATOM 1905 N N . ALA A 1 237 ? -4.618 -16.779 23.614 1.00 69.12 237 ALA A N 1
ATOM 1906 C CA . ALA A 1 237 ? -3.876 -17.618 24.555 1.00 69.12 237 ALA A CA 1
ATOM 1907 C C . ALA A 1 237 ? -2.889 -16.792 25.399 1.00 69.12 237 ALA A C 1
ATOM 1909 O O . ALA A 1 237 ? -2.644 -17.139 26.553 1.00 69.12 237 ALA A O 1
ATOM 1910 N N . ASP A 1 238 ? -2.390 -15.684 24.846 1.00 75.50 238 ASP A N 1
ATOM 1911 C CA . ASP A 1 238 ? -1.514 -14.742 25.534 1.00 75.50 238 ASP A CA 1
ATOM 1912 C C . ASP A 1 238 ? -2.279 -13.968 26.618 1.00 75.50 238 ASP A C 1
ATOM 1914 O O . ASP A 1 238 ? -3.257 -13.260 26.361 1.00 75.50 238 ASP A O 1
ATOM 1918 N N . PHE A 1 239 ? -1.819 -14.119 27.858 1.00 76.00 239 PHE A N 1
ATOM 1919 C CA . PHE A 1 239 ? -2.395 -13.451 29.016 1.00 76.00 239 PHE A CA 1
ATOM 1920 C C . PHE A 1 239 ? -2.284 -11.923 28.908 1.00 76.00 239 PHE A C 1
ATOM 1922 O O . PHE A 1 239 ? -3.224 -11.221 29.275 1.00 76.00 239 PHE A O 1
ATOM 1929 N N . SER A 1 240 ? -1.192 -11.410 28.330 1.00 77.25 240 SER A N 1
ATOM 1930 C CA . SER A 1 240 ? -0.946 -9.970 28.197 1.00 77.25 240 SER A CA 1
ATOM 1931 C C . SER A 1 240 ? -1.950 -9.292 27.259 1.00 77.25 240 SER A C 1
ATOM 1933 O O . SER A 1 240 ? -2.484 -8.229 27.574 1.00 77.25 240 SER A O 1
ATOM 1935 N N . VAL A 1 241 ? -2.284 -9.942 26.139 1.00 77.81 241 VAL A N 1
ATOM 1936 C CA . VAL A 1 241 ? -3.271 -9.453 25.162 1.00 77.81 241 VAL A CA 1
ATOM 1937 C C . VAL A 1 241 ? -4.679 -9.483 25.754 1.00 77.81 241 VAL A C 1
ATOM 1939 O O . VAL A 1 241 ? -5.464 -8.555 25.550 1.00 77.81 241 VAL A O 1
ATOM 1942 N N . ARG A 1 242 ? -5.004 -10.523 26.528 1.00 80.25 242 ARG A N 1
ATOM 1943 C CA . ARG A 1 242 ? -6.311 -10.655 27.181 1.00 80.25 242 ARG A CA 1
ATOM 1944 C C . ARG A 1 242 ? -6.520 -9.632 28.292 1.00 80.25 242 ARG A C 1
ATOM 1946 O O . ARG A 1 242 ? -7.614 -9.085 28.421 1.00 80.25 242 ARG A O 1
ATOM 1953 N N . ASP A 1 243 ? -5.494 -9.362 29.087 1.00 81.19 243 ASP A N 1
ATOM 1954 C CA . ASP A 1 243 ? -5.558 -8.322 30.112 1.00 81.19 243 ASP A CA 1
ATOM 1955 C C . ASP A 1 243 ? -5.607 -6.928 29.481 1.00 81.19 243 ASP A C 1
ATOM 1957 O O . ASP A 1 243 ? -6.416 -6.101 29.904 1.00 81.19 243 ASP A O 1
ATOM 1961 N N . ALA A 1 244 ? -4.874 -6.702 28.385 1.00 82.69 244 ALA A N 1
ATOM 1962 C CA . ALA A 1 244 ? -5.002 -5.478 27.602 1.00 82.69 244 ALA A CA 1
ATOM 1963 C C . ALA A 1 244 ? -6.427 -5.282 27.048 1.00 82.69 244 ALA A C 1
ATOM 1965 O O . ALA A 1 244 ? -6.954 -4.170 27.089 1.00 82.69 244 ALA A O 1
ATOM 1966 N N . TYR A 1 245 ? -7.082 -6.358 26.593 1.00 82.31 245 TYR A N 1
ATOM 1967 C CA . TYR A 1 245 ? -8.481 -6.326 26.158 1.00 82.31 245 TYR A CA 1
ATOM 1968 C C . TYR A 1 245 ? -9.432 -5.913 27.288 1.00 82.31 245 TYR A C 1
ATOM 1970 O O . TYR A 1 245 ? -10.301 -5.068 27.081 1.00 82.31 245 TYR A O 1
ATOM 1978 N N . LYS A 1 246 ? -9.275 -6.489 28.487 1.00 82.19 246 LYS A N 1
ATOM 1979 C CA . LYS A 1 246 ? -10.123 -6.154 29.643 1.00 82.19 246 LYS A CA 1
ATOM 1980 C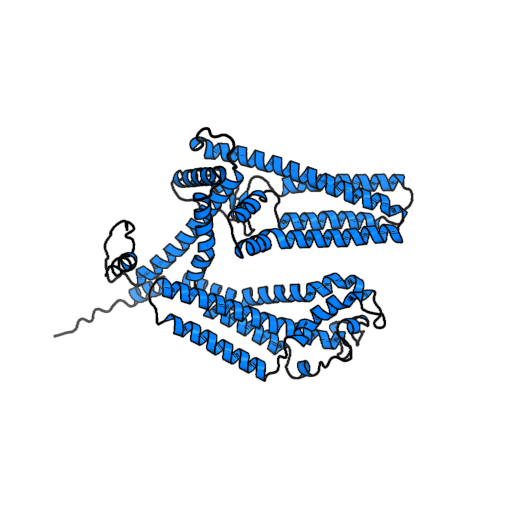 C . LYS A 1 246 ? -9.946 -4.702 30.076 1.00 82.19 246 LYS A C 1
ATOM 1982 O O . LYS A 1 246 ? -10.942 -4.042 30.347 1.00 82.19 246 LYS A O 1
ATOM 1987 N N . LEU A 1 247 ? -8.707 -4.211 30.110 1.00 82.50 247 LEU A N 1
ATOM 1988 C CA . LEU A 1 247 ? -8.410 -2.818 30.450 1.00 82.50 247 LEU A CA 1
ATOM 1989 C C . LEU A 1 247 ? -9.011 -1.851 29.426 1.00 82.50 247 LEU A C 1
ATOM 1991 O O . LEU A 1 247 ? -9.633 -0.865 29.810 1.00 82.50 247 LEU A O 1
ATOM 1995 N N . ALA A 1 248 ? -8.893 -2.160 28.132 1.00 83.50 248 ALA A N 1
ATOM 1996 C CA . ALA A 1 248 ? -9.522 -1.371 27.076 1.00 83.50 248 ALA A CA 1
ATOM 1997 C C . ALA A 1 248 ? -11.057 -1.353 27.203 1.00 83.50 248 ALA A C 1
ATOM 1999 O O . ALA A 1 248 ? -11.669 -0.296 27.066 1.00 83.50 248 ALA A O 1
ATOM 2000 N N . LEU A 1 249 ? -11.676 -2.499 27.506 1.00 82.56 249 LEU A N 1
ATOM 2001 C CA . LEU A 1 249 ? -13.123 -2.597 27.706 1.00 82.56 249 LEU A CA 1
ATOM 2002 C C . LEU A 1 249 ? -13.587 -1.762 28.907 1.00 82.56 249 LEU A C 1
ATOM 2004 O O . LEU A 1 249 ? -14.533 -0.991 28.784 1.00 82.56 249 LEU A O 1
ATOM 2008 N N . GLN A 1 250 ? -12.890 -1.872 30.041 1.00 81.06 250 GLN A N 1
ATOM 2009 C CA . GLN A 1 250 ? -13.188 -1.091 31.243 1.00 81.06 250 GLN A CA 1
ATOM 2010 C C . GLN A 1 250 ? -13.045 0.414 30.996 1.00 81.06 250 GLN A C 1
ATOM 2012 O O . GLN A 1 250 ? -13.895 1.182 31.436 1.00 81.06 250 GLN A O 1
ATOM 2017 N N . ALA A 1 251 ? -12.024 0.834 30.242 1.00 78.81 251 ALA A N 1
ATOM 2018 C CA . ALA A 1 251 ? -11.852 2.233 29.867 1.00 78.81 251 ALA A CA 1
ATOM 2019 C C . ALA A 1 251 ? -13.062 2.762 29.078 1.00 78.81 251 ALA A C 1
ATOM 2021 O O . ALA A 1 251 ? -13.559 3.841 29.385 1.00 78.81 251 ALA A O 1
ATOM 2022 N N . ILE A 1 252 ? -13.587 1.987 28.121 1.00 80.62 252 ILE A N 1
ATOM 2023 C CA . ILE A 1 252 ? -14.783 2.359 27.345 1.00 80.62 252 ILE A CA 1
ATOM 2024 C C . ILE A 1 252 ? -16.035 2.398 28.229 1.00 80.62 252 ILE A C 1
ATOM 2026 O O . ILE A 1 252 ? -16.809 3.346 28.140 1.00 80.62 252 ILE A O 1
ATOM 2030 N N . GLU A 1 253 ? -16.237 1.392 29.082 1.00 79.56 253 GLU A N 1
ATOM 2031 C CA . GLU A 1 253 ? -17.404 1.306 29.975 1.00 79.56 253 GLU A CA 1
ATOM 2032 C C . GLU A 1 253 ? -17.413 2.396 31.060 1.00 79.56 253 GLU A C 1
ATOM 2034 O O . GLU A 1 253 ? -18.477 2.751 31.568 1.00 79.56 253 GLU A O 1
ATOM 2039 N N . SER A 1 254 ? -16.242 2.937 31.413 1.00 72.94 254 SER A N 1
ATOM 2040 C CA . SER A 1 254 ? -16.104 4.029 32.382 1.00 72.94 254 SER A CA 1
ATOM 2041 C C . SER A 1 254 ? -16.573 5.385 31.840 1.00 72.94 254 SER A C 1
ATOM 2043 O O . SER A 1 254 ? -16.904 6.291 32.612 1.00 72.94 254 SER A O 1
ATOM 2045 N N . GLU A 1 255 ? -16.637 5.537 30.516 1.00 73.00 255 GLU A N 1
ATOM 2046 C CA . GLU A 1 255 ? -17.084 6.764 29.870 1.00 73.00 255 GLU A CA 1
ATOM 2047 C C . GLU A 1 255 ? -18.616 6.808 29.746 1.00 73.00 255 GLU A C 1
ATOM 2049 O O . GLU A 1 255 ? -19.260 5.835 29.364 1.00 73.00 255 GLU A O 1
ATOM 2054 N N . ARG A 1 256 ? -19.225 7.971 30.038 1.00 62.66 256 ARG A N 1
ATOM 2055 C CA . ARG A 1 256 ? -20.693 8.148 29.963 1.00 62.66 256 ARG A CA 1
ATOM 2056 C C . ARG A 1 256 ? -21.260 7.947 28.555 1.00 62.66 256 ARG A C 1
ATOM 2058 O O . ARG A 1 256 ? -22.357 7.418 28.425 1.00 62.66 256 ARG A O 1
ATOM 2065 N N . ASP A 1 257 ? -20.509 8.368 27.542 1.00 70.38 257 ASP A N 1
ATOM 2066 C CA . ASP A 1 257 ? -20.828 8.211 26.124 1.00 70.38 257 ASP A CA 1
ATOM 2067 C C . ASP A 1 257 ? -19.607 7.627 25.417 1.00 70.38 257 ASP A C 1
ATOM 2069 O O . ASP A 1 257 ? -18.497 8.141 25.605 1.00 70.38 257 ASP A O 1
ATOM 2073 N N . ILE A 1 258 ? -19.818 6.596 24.588 1.00 67.25 258 ILE A N 1
ATOM 2074 C CA . ILE A 1 258 ? -18.739 5.955 23.827 1.00 67.25 258 ILE A CA 1
ATOM 2075 C C . ILE A 1 258 ? -18.137 7.000 22.874 1.00 67.25 258 ILE A C 1
ATOM 2077 O O . ILE A 1 258 ? -18.854 7.510 22.005 1.00 67.25 258 ILE A O 1
ATOM 2081 N N . PRO A 1 259 ? -16.846 7.343 23.018 1.00 67.44 259 PRO A N 1
ATOM 2082 C CA . PRO A 1 259 ? -16.220 8.365 22.194 1.00 67.44 259 PRO A CA 1
ATOM 2083 C C . PRO A 1 259 ? -16.049 7.880 20.748 1.00 67.44 259 PRO A C 1
ATOM 2085 O O . PRO A 1 259 ? -16.009 6.684 20.468 1.00 67.44 259 PRO A O 1
ATOM 2088 N N . SER A 1 260 ? -15.932 8.819 19.812 1.00 69.25 260 SER A N 1
ATOM 2089 C CA . SER A 1 260 ? -15.489 8.535 18.439 1.00 69.25 260 SER A CA 1
ATOM 2090 C C . SER A 1 260 ? -14.032 8.955 18.284 1.00 69.25 260 SER A C 1
ATOM 2092 O O . SER A 1 260 ? -13.584 9.893 18.953 1.00 69.25 260 SER A O 1
ATOM 2094 N N . LEU A 1 261 ? -13.276 8.279 17.413 1.00 69.88 261 LEU A N 1
ATOM 2095 C CA . LEU A 1 261 ? -11.916 8.727 17.123 1.00 69.88 261 LEU A CA 1
ATOM 2096 C C . LEU A 1 261 ? -11.989 10.021 16.314 1.00 69.88 261 LEU A C 1
ATOM 2098 O O . LEU A 1 261 ? -12.486 10.060 15.186 1.00 69.88 261 LEU A O 1
ATOM 2102 N N . SER A 1 262 ? -11.430 11.094 16.867 1.00 67.50 262 SER A N 1
ATOM 2103 C CA . SER A 1 262 ? -11.296 12.343 16.123 1.00 67.50 262 SER A CA 1
ATOM 2104 C C . SER A 1 262 ? -10.377 12.141 14.908 1.00 67.50 262 SER A C 1
ATOM 2106 O O . SER A 1 262 ? -9.365 11.446 14.987 1.00 67.50 262 SER A O 1
ATOM 2108 N N . ARG A 1 263 ? -10.711 12.744 13.757 1.00 59.50 263 ARG A N 1
ATOM 2109 C CA . ARG A 1 263 ? -9.821 12.761 12.571 1.00 59.50 263 ARG A CA 1
ATOM 2110 C C . ARG A 1 263 ? -8.712 13.809 12.663 1.00 59.50 263 ARG A C 1
ATOM 2112 O O . ARG A 1 263 ? -7.758 13.751 11.896 1.00 59.50 263 ARG A O 1
ATOM 2119 N N . PHE A 1 264 ? -8.841 14.766 13.580 1.00 54.91 264 PHE A N 1
ATOM 2120 C CA . PHE A 1 264 ? -7.900 15.864 13.753 1.00 54.91 264 PHE A CA 1
ATOM 2121 C C . PHE A 1 264 ? -7.613 16.077 15.234 1.00 54.91 264 PHE A C 1
ATOM 2123 O O . PHE A 1 264 ? -8.539 16.149 16.042 1.00 54.91 264 PHE A O 1
ATOM 2130 N N . SER A 1 265 ? -6.330 16.243 15.560 1.00 57.66 265 SER A N 1
ATOM 2131 C CA . SER A 1 265 ? -5.880 16.685 16.879 1.00 57.66 265 SER A CA 1
ATOM 2132 C C . SER A 1 265 ? -6.268 18.149 17.070 1.00 57.66 265 SER A C 1
ATOM 2134 O O . SER A 1 265 ? -5.486 19.061 16.801 1.00 57.66 265 SER A O 1
ATOM 2136 N N . ASN A 1 266 ? -7.488 18.390 17.530 1.00 51.56 266 ASN A N 1
ATOM 2137 C CA . ASN A 1 266 ? -7.844 19.687 18.078 1.00 51.56 266 ASN A CA 1
ATOM 2138 C C . ASN A 1 266 ? -7.185 19.745 19.452 1.00 51.56 266 ASN A C 1
ATOM 2140 O O . ASN A 1 266 ? -7.479 18.876 20.262 1.00 51.56 266 ASN A O 1
ATOM 2144 N N . GLY A 1 267 ? -6.298 20.712 19.708 1.00 52.34 267 GLY A N 1
ATOM 2145 C CA . GLY A 1 267 ? -5.579 20.895 20.984 1.00 52.34 267 GLY A CA 1
ATOM 2146 C C . GLY A 1 267 ? -6.481 21.236 22.182 1.00 52.34 267 GLY A C 1
ATOM 2147 O O . GLY A 1 267 ? -6.195 22.160 22.938 1.00 52.34 267 GLY A O 1
ATOM 2148 N N . LYS A 1 268 ? -7.613 20.544 22.312 1.00 54.91 268 LYS A N 1
ATOM 2149 C CA . LYS A 1 268 ? -8.563 20.610 23.411 1.00 54.91 268 LYS A CA 1
ATOM 2150 C C . LYS A 1 268 ? -7.917 20.046 24.677 1.00 54.91 268 LYS A C 1
ATOM 2152 O O . LYS A 1 268 ? -6.943 19.295 24.618 1.00 54.91 268 LYS A O 1
ATOM 2157 N N . ARG A 1 269 ? -8.485 20.417 25.829 1.00 57.41 269 ARG A N 1
ATOM 2158 C CA . ARG A 1 269 ? -8.180 19.766 27.108 1.00 57.41 269 ARG A CA 1
ATOM 2159 C C . ARG A 1 269 ? -8.379 18.262 26.956 1.00 57.41 269 ARG A C 1
ATOM 2161 O O . ARG A 1 269 ? -9.402 17.840 26.428 1.00 57.41 269 ARG A O 1
ATOM 2168 N N . ARG A 1 270 ? -7.384 17.501 27.408 1.00 66.25 270 ARG A N 1
ATOM 2169 C CA . ARG A 1 270 ? -7.423 16.041 27.456 1.00 66.25 270 ARG A CA 1
ATOM 2170 C C . ARG A 1 270 ? -8.389 15.656 28.565 1.00 66.25 270 ARG A C 1
ATOM 2172 O O . ARG A 1 270 ? -8.058 15.805 29.737 1.00 66.25 270 ARG A O 1
ATOM 2179 N N . GLU A 1 271 ? -9.594 15.256 28.192 1.00 70.25 271 GLU A N 1
ATOM 2180 C CA . GLU A 1 271 ? -10.630 14.853 29.148 1.00 70.25 271 GLU A CA 1
ATOM 2181 C C . GLU A 1 271 ? -10.859 13.340 29.105 1.00 70.25 271 GLU A C 1
ATOM 2183 O O . GLU A 1 271 ? -11.306 12.764 30.095 1.00 70.25 271 GLU A O 1
ATOM 2188 N N . LYS A 1 272 ? -10.522 12.687 27.984 1.00 76.19 272 LYS A N 1
ATOM 2189 C CA . LYS A 1 272 ? -10.779 11.264 27.739 1.00 76.19 272 LYS A CA 1
ATOM 2190 C C . LYS A 1 272 ? -9.546 10.519 27.237 1.00 76.19 272 LYS A C 1
ATOM 2192 O O . LYS A 1 272 ? -8.683 11.096 26.579 1.00 76.19 272 LYS A O 1
ATOM 2197 N N . TYR A 1 273 ? -9.520 9.199 27.445 1.00 79.19 273 TYR A N 1
ATOM 2198 C CA . TYR A 1 273 ? -8.455 8.336 26.916 1.00 79.19 273 TYR A CA 1
ATOM 2199 C C . TYR A 1 273 ? -8.419 8.342 25.376 1.00 79.19 273 TYR A C 1
ATOM 2201 O O . TYR A 1 273 ? -7.344 8.292 24.780 1.00 79.19 273 TYR A O 1
ATOM 2209 N N . SER A 1 274 ? -9.577 8.500 24.719 1.00 78.25 274 SER A N 1
ATOM 2210 C CA . SER A 1 274 ? -9.671 8.667 23.262 1.00 78.25 274 SER A CA 1
ATOM 2211 C C . SER A 1 274 ? -8.927 9.889 22.724 1.00 78.25 274 SER A C 1
ATOM 2213 O O . SER A 1 274 ? -8.497 9.859 21.575 1.00 78.25 274 SER A O 1
ATOM 2215 N N . ASP A 1 275 ? -8.746 10.945 23.525 1.00 80.81 275 ASP A N 1
ATOM 2216 C CA . ASP A 1 275 ? -8.110 12.196 23.084 1.00 80.81 275 ASP A CA 1
ATOM 2217 C C . ASP A 1 275 ? -6.601 12.032 22.841 1.00 80.81 275 ASP A C 1
ATOM 2219 O O . ASP A 1 275 ? -5.979 12.848 22.160 1.00 80.81 275 ASP A O 1
ATOM 2223 N N . LEU A 1 276 ? -6.006 10.952 23.359 1.00 80.12 276 LEU A N 1
ATOM 2224 C CA . LEU A 1 276 ? -4.617 10.580 23.096 1.00 80.12 276 LEU A CA 1
ATOM 2225 C C . LEU A 1 276 ? -4.400 10.087 21.658 1.00 80.12 276 LEU A C 1
ATOM 2227 O O . LEU A 1 276 ? -3.255 10.028 21.192 1.00 80.12 276 LEU A O 1
ATOM 2231 N N . PHE A 1 277 ? -5.477 9.729 20.952 1.00 83.25 277 PHE A N 1
ATOM 2232 C CA . PHE A 1 277 ? -5.419 9.063 19.658 1.00 83.25 277 PHE A CA 1
ATOM 2233 C C . PHE A 1 277 ? -6.249 9.787 18.594 1.00 83.25 277 PHE A C 1
ATOM 2235 O O . PHE A 1 277 ? -7.361 10.255 18.821 1.00 83.25 277 PHE A O 1
ATOM 2242 N N . VAL A 1 278 ? -5.710 9.830 17.379 1.00 81.88 278 VAL A N 1
ATOM 2243 C CA . VAL A 1 278 ? -6.391 10.347 16.187 1.00 81.88 278 VAL A CA 1
ATOM 2244 C C . VAL A 1 278 ? -6.563 9.222 15.182 1.00 81.88 278 VAL A C 1
ATOM 2246 O O . VAL A 1 278 ? -5.674 8.386 15.012 1.00 81.88 278 VAL A O 1
ATOM 2249 N N . GLY A 1 279 ? -7.714 9.192 14.513 1.00 71.44 279 GLY A N 1
ATOM 2250 C CA . GLY A 1 279 ? -8.013 8.213 13.477 1.00 71.44 279 GLY A CA 1
ATOM 2251 C C . GLY A 1 279 ? -7.064 8.385 12.300 1.00 71.44 279 GLY A C 1
ATOM 2252 O O . GLY A 1 279 ? -6.969 9.469 11.730 1.00 71.44 279 GLY A O 1
ATOM 2253 N N . ASP A 1 280 ? -6.376 7.309 11.921 1.00 71.38 280 ASP A N 1
ATOM 2254 C CA . ASP A 1 280 ? -5.442 7.313 10.796 1.00 71.38 280 ASP A CA 1
ATOM 2255 C C . ASP A 1 280 ? -5.874 6.318 9.718 1.00 71.38 280 ASP A C 1
ATOM 2257 O O . ASP A 1 280 ? -6.409 5.245 10.012 1.00 71.38 280 ASP A O 1
ATOM 2261 N N . GLY A 1 281 ? -5.625 6.675 8.456 1.00 58.00 281 GLY A N 1
ATOM 2262 C CA . GLY A 1 281 ? -5.866 5.800 7.304 1.00 58.00 281 GLY A CA 1
ATOM 2263 C C . GLY A 1 281 ? -4.809 4.701 7.136 1.00 58.00 281 GLY A C 1
ATOM 2264 O O . GLY A 1 281 ? -4.973 3.824 6.290 1.00 58.00 281 GLY A O 1
ATOM 2265 N N . GLY A 1 282 ? -3.727 4.747 7.921 1.00 61.22 282 GLY A N 1
ATOM 2266 C CA . GLY A 1 282 ? -2.653 3.760 7.911 1.00 61.22 282 GLY A CA 1
ATOM 2267 C C . GLY A 1 282 ? -3.069 2.384 8.441 1.00 61.22 282 GLY A C 1
ATOM 2268 O O . GLY A 1 282 ? -4.157 2.191 8.985 1.00 61.22 282 GLY A O 1
ATOM 2269 N N . TYR A 1 283 ? -2.167 1.405 8.307 1.00 67.25 283 TYR A N 1
ATOM 2270 C CA . TYR A 1 283 ? -2.405 -0.003 8.661 1.00 67.25 283 TYR A CA 1
ATOM 2271 C C . TYR A 1 283 ? -2.946 -0.203 10.089 1.00 67.25 283 TYR A C 1
ATOM 2273 O O . TYR A 1 283 ? -3.879 -0.983 10.286 1.00 67.25 283 TYR A O 1
ATOM 2281 N N . TYR A 1 284 ? -2.396 0.529 11.062 1.00 68.62 284 TYR A N 1
ATOM 2282 C CA . TYR A 1 284 ? -2.773 0.441 12.477 1.00 68.62 284 TYR A CA 1
ATOM 2283 C C . TYR A 1 284 ? -4.095 1.149 12.783 1.00 68.62 284 TYR A C 1
ATOM 2285 O O . TYR A 1 284 ? -4.776 0.804 13.744 1.00 68.62 284 TYR A O 1
ATOM 2293 N N . GLY A 1 285 ? -4.501 2.095 11.934 1.00 69.12 285 GLY A N 1
ATOM 2294 C CA . GLY A 1 285 ? -5.796 2.748 12.018 1.00 69.12 285 GLY A CA 1
ATOM 2295 C C . GLY A 1 285 ? -5.898 3.905 13.017 1.00 69.12 285 GLY A C 1
ATOM 2296 O O . GLY A 1 285 ? -6.965 4.516 13.097 1.00 69.12 285 GLY A O 1
ATOM 2297 N N . PHE A 1 286 ? -4.839 4.203 13.765 1.00 80.19 286 PHE A N 1
ATOM 2298 C CA . PHE A 1 286 ? -4.777 5.306 14.720 1.00 80.19 286 PHE A CA 1
ATOM 2299 C C . PHE A 1 286 ? -3.343 5.843 14.821 1.00 80.19 286 PHE A C 1
ATOM 2301 O O . PHE A 1 286 ? -2.389 5.155 14.451 1.00 80.19 286 PHE A O 1
ATOM 2308 N N . LYS A 1 287 ? -3.199 7.070 15.324 1.00 79.81 287 LYS A N 1
ATOM 2309 C CA . LYS A 1 287 ? -1.923 7.722 15.630 1.00 79.81 287 LYS A CA 1
ATOM 2310 C C . LYS A 1 287 ? -1.973 8.350 17.015 1.00 79.81 287 LYS A C 1
ATOM 2312 O O . LYS A 1 287 ? -2.955 9.000 17.360 1.00 79.81 287 LYS A O 1
ATOM 2317 N N . PHE A 1 288 ? -0.899 8.188 17.776 1.00 79.75 288 PHE A N 1
ATOM 2318 C CA . PHE A 1 288 ? -0.712 8.854 19.060 1.00 79.75 288 PHE A CA 1
ATOM 2319 C C . PHE A 1 288 ? -0.379 10.341 18.867 1.00 79.75 288 PHE A C 1
ATOM 2321 O O . PHE A 1 288 ? 0.545 10.679 18.124 1.00 79.75 288 PHE A O 1
ATOM 2328 N N . VAL A 1 289 ? -1.141 11.221 19.519 1.00 74.56 289 VAL A N 1
ATOM 2329 C CA . VAL A 1 289 ? -1.112 12.677 19.286 1.00 74.56 289 VAL A CA 1
ATOM 2330 C C . VAL A 1 289 ? 0.161 13.334 19.812 1.00 74.56 289 VAL A C 1
ATOM 2332 O O . VAL A 1 289 ? 0.690 14.249 19.178 1.00 74.56 289 VAL A O 1
ATOM 2335 N N . GLU A 1 290 ? 0.678 12.864 20.948 1.00 69.31 290 GLU A N 1
ATOM 2336 C CA . GLU A 1 290 ? 1.694 13.622 21.684 1.00 69.31 290 GLU A CA 1
ATOM 2337 C C . GLU A 1 290 ? 3.056 13.654 21.002 1.00 69.31 290 GLU A C 1
ATOM 2339 O O . GLU A 1 290 ? 3.827 14.606 21.145 1.00 69.31 290 GLU A O 1
ATOM 2344 N N . ILE A 1 291 ? 3.365 12.629 20.212 1.00 66.38 291 ILE A N 1
ATOM 2345 C CA . ILE A 1 291 ? 4.633 12.597 19.499 1.00 66.38 291 ILE A CA 1
ATOM 2346 C C . ILE A 1 291 ? 4.446 13.255 18.148 1.00 66.38 291 ILE A C 1
ATOM 2348 O O . ILE A 1 291 ? 4.143 12.627 17.130 1.00 66.38 291 ILE A O 1
ATOM 2352 N N . THR A 1 292 ? 4.674 14.564 18.156 1.00 66.62 292 THR A N 1
ATOM 2353 C CA . THR A 1 292 ? 4.660 15.383 16.953 1.00 66.62 292 THR A CA 1
ATOM 2354 C C . THR A 1 292 ? 5.643 14.822 15.928 1.00 66.62 292 THR A C 1
ATOM 2356 O O . THR A 1 292 ? 6.741 14.378 16.261 1.00 66.62 292 THR A O 1
ATOM 2359 N N . ILE A 1 293 ? 5.291 14.894 14.642 1.00 68.00 293 ILE A N 1
ATOM 2360 C CA . ILE A 1 293 ? 6.207 14.546 13.540 1.00 68.00 293 ILE A CA 1
ATOM 2361 C C . ILE A 1 293 ? 7.550 15.285 13.701 1.00 68.00 293 ILE A C 1
ATOM 2363 O O . ILE A 1 293 ? 8.600 14.705 13.452 1.00 68.00 293 ILE A O 1
ATOM 2367 N N . TRP A 1 294 ? 7.523 16.515 14.223 1.00 64.44 294 TRP A N 1
ATOM 2368 C CA . TRP A 1 294 ? 8.705 17.343 14.444 1.00 64.44 294 TRP A CA 1
ATOM 2369 C C . TRP A 1 294 ? 9.726 16.765 15.435 1.00 64.44 294 TRP A C 1
ATOM 2371 O O . TRP A 1 294 ? 10.918 16.772 15.141 1.00 64.44 294 TRP A O 1
ATOM 2381 N N . SER A 1 295 ? 9.295 16.214 16.576 1.00 69.88 295 SER A N 1
ATOM 2382 C CA . SER A 1 295 ? 10.228 15.639 17.564 1.00 69.88 295 SER A CA 1
ATOM 2383 C C . SER A 1 295 ? 10.946 14.399 17.022 1.00 69.88 295 SER A C 1
ATOM 2385 O O . SER A 1 295 ? 12.087 14.117 17.387 1.00 69.88 295 SER A O 1
ATOM 2387 N N . ARG A 1 296 ? 10.291 13.692 16.097 1.00 73.44 296 ARG A N 1
ATOM 2388 C CA . ARG A 1 296 ? 10.817 12.513 15.397 1.00 73.44 296 ARG A CA 1
ATOM 2389 C C . ARG A 1 296 ? 11.777 12.932 14.284 1.00 73.44 296 ARG A C 1
ATOM 2391 O O . ARG A 1 296 ? 12.889 12.416 14.211 1.00 73.44 296 ARG A O 1
ATOM 2398 N N . LEU A 1 297 ? 11.382 13.924 13.482 1.00 78.44 297 LEU A N 1
ATOM 2399 C CA . LEU A 1 297 ? 12.216 14.523 12.438 1.00 78.44 297 LEU A CA 1
ATOM 2400 C C . LEU A 1 297 ? 13.498 15.130 12.999 1.00 78.44 297 LEU A C 1
ATOM 2402 O O . LEU A 1 297 ? 14.545 14.989 12.381 1.00 78.44 297 LEU A O 1
ATOM 2406 N N . TRP A 1 298 ? 13.444 15.761 14.173 1.00 81.06 298 TRP A N 1
ATOM 2407 C CA . TRP A 1 298 ? 14.609 16.407 14.774 1.00 81.06 298 TRP A CA 1
ATOM 2408 C C . TRP A 1 298 ? 15.779 15.439 14.981 1.00 81.06 298 TRP A C 1
ATOM 2410 O O . TRP A 1 298 ? 16.915 15.766 14.650 1.00 81.06 298 TRP A O 1
ATOM 2420 N N . ARG A 1 299 ? 15.518 14.213 15.454 1.00 84.19 299 ARG A N 1
ATOM 2421 C CA . ARG A 1 299 ? 16.574 13.207 15.672 1.00 84.19 299 ARG A CA 1
ATOM 2422 C C . ARG A 1 299 ? 17.186 12.711 14.357 1.00 84.19 299 ARG A C 1
ATOM 2424 O O . ARG A 1 299 ? 18.396 12.519 14.277 1.00 84.19 299 ARG A O 1
ATOM 2431 N N . TRP A 1 300 ? 16.372 12.582 13.311 1.00 84.75 300 TRP A N 1
ATOM 2432 C CA . TRP A 1 300 ? 16.854 12.290 11.959 1.00 84.75 300 TRP A CA 1
ATOM 2433 C C . TRP A 1 300 ? 17.650 13.455 11.361 1.00 84.75 300 TRP A C 1
ATOM 2435 O O . TRP A 1 300 ? 18.699 13.234 10.765 1.00 84.75 300 TRP A O 1
ATOM 2445 N N . LEU A 1 301 ? 17.219 14.699 11.576 1.00 85.88 301 LEU A N 1
ATOM 2446 C CA . LEU A 1 301 ? 17.951 15.894 11.150 1.00 85.88 301 LEU A CA 1
ATOM 2447 C C . LEU A 1 301 ? 19.305 16.019 11.858 1.00 85.88 301 LEU A C 1
ATOM 2449 O O . LEU A 1 301 ? 20.284 16.392 11.222 1.00 85.88 301 LEU A O 1
ATOM 2453 N N . LEU A 1 302 ? 19.392 15.659 13.142 1.00 86.88 302 LEU A N 1
ATOM 2454 C CA . LEU A 1 302 ? 20.665 15.601 13.865 1.00 86.88 302 LEU A CA 1
ATOM 2455 C C . LEU A 1 302 ? 21.615 14.559 13.262 1.00 86.88 302 LEU A C 1
ATOM 2457 O O . LEU A 1 302 ? 22.796 14.849 13.080 1.00 86.88 302 LEU A O 1
ATOM 2461 N N . LEU A 1 303 ? 21.103 13.376 12.899 1.00 87.44 303 LEU A N 1
ATOM 2462 C CA . LEU A 1 303 ? 21.881 12.353 12.191 1.00 87.44 303 LEU A CA 1
ATOM 2463 C C . LEU A 1 303 ? 22.383 12.876 10.838 1.00 87.44 303 LEU A C 1
ATOM 2465 O O . LEU A 1 303 ? 23.551 12.688 10.501 1.00 87.44 303 LEU A O 1
ATOM 2469 N N . PHE A 1 304 ? 21.518 13.566 10.087 1.00 86.75 304 PHE A N 1
ATOM 2470 C CA . PHE A 1 304 ? 21.857 14.173 8.797 1.00 86.75 304 PHE A CA 1
ATOM 2471 C C . PHE A 1 304 ? 22.961 15.210 8.939 1.00 86.75 304 PHE A C 1
ATOM 2473 O O . PHE A 1 304 ? 23.965 15.156 8.232 1.00 86.75 304 PHE A O 1
ATOM 2480 N N . LEU A 1 305 ? 22.795 16.126 9.890 1.00 86.31 305 LEU A N 1
ATOM 2481 C CA . LEU A 1 305 ? 23.746 17.195 10.146 1.00 86.31 305 LEU A CA 1
ATOM 2482 C C . LEU A 1 305 ? 25.095 16.631 10.608 1.00 86.31 305 LEU A C 1
ATOM 2484 O O . LEU A 1 305 ? 26.134 17.068 10.122 1.00 86.31 305 LEU A O 1
ATOM 2488 N N . GLY A 1 306 ? 25.089 15.610 11.471 1.00 87.19 306 GLY A N 1
ATOM 2489 C CA . GLY A 1 306 ? 26.300 14.910 11.902 1.00 87.19 306 GLY A CA 1
ATOM 2490 C C . GLY A 1 306 ? 27.045 14.238 10.745 1.00 87.19 306 GLY A C 1
ATOM 2491 O O . GLY A 1 306 ? 28.251 14.429 10.600 1.00 87.19 306 GLY A O 1
ATOM 2492 N N . LEU A 1 307 ? 26.332 13.511 9.879 1.00 87.12 307 LEU A N 1
ATOM 2493 C CA . LEU A 1 307 ? 26.906 12.880 8.683 1.00 87.12 307 LEU A CA 1
ATOM 2494 C C . LEU A 1 307 ? 27.424 13.908 7.672 1.00 87.12 307 LEU A C 1
ATOM 2496 O O . LEU A 1 307 ? 28.499 13.713 7.111 1.00 87.12 307 LEU A O 1
ATOM 2500 N N . SER A 1 308 ? 26.706 15.015 7.481 1.00 83.06 308 SER A N 1
ATOM 2501 C CA . SER A 1 308 ? 27.116 16.108 6.594 1.00 83.06 308 SER A CA 1
ATOM 2502 C C . SER A 1 308 ? 28.357 16.842 7.112 1.00 83.06 308 SER A C 1
ATOM 2504 O O . SER A 1 308 ? 29.216 17.244 6.325 1.00 83.06 308 SER A O 1
ATOM 2506 N N . LEU A 1 309 ? 28.477 17.038 8.428 1.00 84.62 309 LEU A N 1
ATOM 2507 C CA . LEU A 1 309 ? 29.676 17.616 9.039 1.00 84.62 309 LEU A CA 1
ATOM 2508 C C . LEU A 1 309 ? 30.855 16.648 8.932 1.00 84.62 309 LEU A C 1
ATOM 2510 O O . LEU A 1 309 ? 31.944 17.059 8.539 1.00 84.62 309 LEU A O 1
ATOM 2514 N N . TYR A 1 310 ? 30.629 15.361 9.205 1.00 85.50 310 TYR A N 1
ATOM 2515 C CA . TYR A 1 310 ? 31.638 14.315 9.051 1.00 85.50 310 TYR A CA 1
ATOM 2516 C C . TYR A 1 310 ? 32.167 14.241 7.613 1.00 85.50 310 TYR A C 1
ATOM 2518 O O . TYR A 1 310 ? 33.381 14.258 7.405 1.00 85.50 310 TYR A O 1
ATOM 2526 N N . SER A 1 311 ? 31.277 14.249 6.614 1.00 79.88 311 SER A N 1
ATOM 2527 C CA . SER A 1 311 ? 31.681 14.276 5.207 1.00 79.88 311 SER A CA 1
ATOM 2528 C C . SER A 1 311 ? 32.459 15.549 4.870 1.00 79.88 311 SER A C 1
ATOM 2530 O O . SER A 1 311 ? 33.487 15.468 4.209 1.00 79.88 311 SER A O 1
ATOM 2532 N N . SER A 1 312 ? 32.044 16.710 5.387 1.00 77.25 312 SER A N 1
ATOM 2533 C CA . SER A 1 312 ? 32.742 17.988 5.160 1.00 77.25 312 SER A CA 1
ATOM 2534 C C . SER A 1 312 ? 34.152 18.020 5.772 1.00 77.25 312 SER A C 1
ATOM 2536 O O . SER A 1 312 ? 35.081 18.558 5.173 1.00 77.25 312 SER A O 1
ATOM 2538 N N . VAL A 1 313 ? 34.350 17.418 6.950 1.00 81.44 313 VAL A N 1
ATOM 2539 C CA . VAL A 1 313 ? 35.675 17.308 7.590 1.00 81.44 313 VAL A CA 1
ATOM 2540 C C . VAL A 1 313 ? 36.580 16.350 6.818 1.00 81.44 313 VAL A C 1
ATOM 2542 O O . VAL A 1 313 ? 37.747 16.667 6.585 1.00 81.44 313 VAL A O 1
ATOM 2545 N N . LEU A 1 314 ? 36.046 15.209 6.369 1.00 76.19 314 LEU A N 1
ATOM 2546 C CA . LEU A 1 314 ? 36.781 14.290 5.496 1.00 76.19 314 LEU A CA 1
ATOM 2547 C C . LEU A 1 314 ? 37.232 14.983 4.205 1.00 76.19 314 LEU A C 1
ATOM 2549 O O . LEU A 1 314 ? 38.369 14.791 3.775 1.00 76.19 314 LEU A O 1
ATOM 2553 N N . MET A 1 315 ? 36.385 15.842 3.631 1.00 69.50 315 MET A N 1
ATOM 2554 C CA . MET A 1 315 ? 36.732 16.634 2.448 1.00 69.50 315 MET A CA 1
ATOM 2555 C C . MET A 1 315 ? 37.894 17.597 2.698 1.00 69.50 315 MET A C 1
ATOM 2557 O O . MET A 1 315 ? 38.812 17.667 1.882 1.00 69.50 315 MET A O 1
ATOM 2561 N N . LEU A 1 316 ? 37.887 18.320 3.823 1.00 70.19 316 LEU A N 1
ATOM 2562 C CA . LEU A 1 316 ? 38.977 19.238 4.179 1.00 70.19 316 LEU A CA 1
ATOM 2563 C C . LEU A 1 316 ? 40.319 18.509 4.336 1.00 70.19 316 LEU A C 1
ATOM 2565 O O . LEU A 1 316 ? 41.363 19.052 3.976 1.00 70.19 316 LEU A O 1
ATOM 2569 N N . MET A 1 317 ? 40.287 17.274 4.840 1.00 71.38 317 MET A N 1
ATOM 2570 C CA . MET A 1 317 ? 41.485 16.462 5.055 1.00 71.38 317 MET A CA 1
ATOM 2571 C C . MET A 1 317 ? 42.019 15.813 3.769 1.00 71.38 317 MET A C 1
ATOM 2573 O O . MET A 1 317 ? 43.232 15.710 3.604 1.00 71.38 317 MET A O 1
ATOM 2577 N N . ALA A 1 318 ? 41.146 15.387 2.850 1.00 66.75 318 ALA A N 1
ATOM 2578 C CA . ALA A 1 318 ? 41.535 14.560 1.704 1.00 66.75 318 ALA A CA 1
ATOM 2579 C C . ALA A 1 318 ? 42.194 15.320 0.533 1.00 66.75 318 ALA A C 1
ATOM 2581 O O . ALA A 1 318 ? 42.803 14.675 -0.320 1.00 66.75 318 ALA A O 1
ATOM 2582 N N . ARG A 1 319 ? 42.083 16.660 0.462 1.00 60.31 319 ARG A N 1
ATOM 2583 C CA . ARG A 1 319 ? 42.668 17.557 -0.575 1.00 60.31 319 ARG A CA 1
ATOM 2584 C C . ARG A 1 319 ? 42.457 17.158 -2.057 1.00 60.31 319 ARG A C 1
ATOM 2586 O O . ARG A 1 319 ? 42.992 17.825 -2.937 1.00 60.31 319 ARG A O 1
ATOM 2593 N N . THR A 1 320 ? 41.665 16.129 -2.354 1.00 56.16 320 THR A N 1
ATOM 2594 C CA . THR A 1 320 ? 41.406 15.571 -3.691 1.00 56.16 320 THR A CA 1
ATOM 2595 C C . THR A 1 320 ? 39.905 15.664 -3.978 1.00 56.16 320 THR A C 1
ATOM 2597 O O . THR A 1 320 ? 39.078 15.297 -3.147 1.00 56.16 320 THR A O 1
ATOM 2600 N N . PHE A 1 321 ? 39.544 16.274 -5.110 1.00 55.00 321 PHE A N 1
ATOM 2601 C CA . PHE A 1 321 ? 38.293 17.036 -5.262 1.00 55.00 321 PHE A CA 1
ATOM 2602 C C . PHE A 1 321 ? 37.309 16.466 -6.309 1.00 55.00 321 PHE A C 1
ATOM 2604 O O . PHE A 1 321 ? 36.450 17.197 -6.789 1.00 55.00 321 PHE A O 1
ATOM 2611 N N . GLU A 1 322 ? 37.406 15.185 -6.684 1.00 59.62 322 GLU A N 1
ATOM 2612 C CA . GLU A 1 322 ? 36.705 14.664 -7.881 1.00 59.62 322 GLU A CA 1
ATOM 2613 C C . GLU A 1 322 ? 35.420 13.843 -7.624 1.00 59.62 322 GLU A C 1
ATOM 2615 O O . GLU A 1 322 ? 34.701 13.558 -8.573 1.00 59.62 322 GLU A O 1
ATOM 2620 N N . GLY A 1 323 ? 35.048 13.515 -6.375 1.00 65.06 323 GLY A N 1
ATOM 2621 C CA . GLY A 1 323 ? 33.887 12.639 -6.079 1.00 65.06 323 GLY A CA 1
ATOM 2622 C C . GLY A 1 323 ? 32.776 13.218 -5.189 1.00 65.06 323 GLY A C 1
ATOM 2623 O O . GLY A 1 323 ? 31.908 12.484 -4.713 1.00 65.06 323 GLY A O 1
ATOM 2624 N N . TRP A 1 324 ? 32.765 14.533 -4.950 1.00 69.44 324 TRP A N 1
ATOM 2625 C CA . TRP A 1 324 ? 31.768 15.199 -4.094 1.00 69.44 324 TRP A CA 1
ATOM 2626 C C . TRP A 1 324 ? 30.299 14.997 -4.513 1.00 69.44 324 TRP A C 1
ATOM 2628 O O . TRP A 1 324 ? 29.476 14.725 -3.632 1.00 69.44 324 TRP A O 1
ATOM 2638 N N . PRO A 1 325 ? 29.935 15.076 -5.811 1.00 73.62 325 PRO A N 1
ATOM 2639 C CA . PRO A 1 325 ? 28.551 14.860 -6.230 1.00 73.62 325 PRO A CA 1
ATOM 2640 C C . PRO A 1 325 ? 28.020 13.493 -5.791 1.00 73.62 325 PRO A C 1
ATOM 2642 O O . PRO A 1 325 ? 26.859 13.367 -5.413 1.00 73.62 325 PRO A O 1
ATOM 2645 N N . LEU A 1 326 ? 28.895 12.488 -5.769 1.00 73.75 326 LEU A N 1
ATOM 2646 C CA . LEU A 1 326 ? 28.582 11.108 -5.422 1.00 73.75 326 LEU A CA 1
ATOM 2647 C C . LEU A 1 326 ? 28.355 10.938 -3.907 1.00 73.75 326 LEU A C 1
ATOM 2649 O O . LEU A 1 326 ? 27.427 10.245 -3.485 1.00 73.75 326 LEU A O 1
ATOM 2653 N N . VAL A 1 327 ? 29.122 11.656 -3.081 1.00 77.50 327 VAL A N 1
ATOM 2654 C CA . VAL A 1 327 ? 28.920 11.733 -1.622 1.00 77.50 327 VAL A CA 1
ATOM 2655 C C . VAL A 1 327 ? 27.599 12.430 -1.277 1.00 77.50 327 VAL A C 1
ATOM 2657 O O . VAL A 1 327 ? 26.817 11.904 -0.482 1.00 77.50 327 VAL A O 1
ATOM 2660 N N . LEU A 1 328 ? 27.311 13.578 -1.903 1.00 79.00 328 LEU A N 1
ATOM 2661 C CA . LEU A 1 328 ? 26.033 14.278 -1.733 1.00 79.00 328 LEU A CA 1
ATOM 2662 C C . LEU A 1 328 ? 24.850 13.412 -2.157 1.00 79.00 328 LEU A C 1
ATOM 2664 O O . LEU A 1 328 ? 23.871 13.304 -1.419 1.00 79.00 328 LEU A O 1
ATOM 2668 N N . LEU A 1 329 ? 24.953 12.775 -3.324 1.00 80.12 329 LEU A N 1
ATOM 2669 C CA . LEU A 1 329 ? 23.929 11.881 -3.847 1.00 80.12 329 LEU A CA 1
ATOM 2670 C C . LEU A 1 329 ? 23.648 10.736 -2.865 1.00 80.12 329 LEU A C 1
ATOM 2672 O O . LEU A 1 329 ? 22.488 10.451 -2.572 1.00 80.12 329 LEU A O 1
ATOM 2676 N N . THR A 1 330 ? 24.698 10.144 -2.288 1.00 84.38 330 THR A N 1
ATOM 2677 C CA . THR A 1 330 ? 24.577 9.094 -1.266 1.00 84.38 330 THR A CA 1
ATOM 2678 C C . THR A 1 330 ? 23.804 9.591 -0.042 1.00 84.38 330 THR A C 1
ATOM 2680 O O . THR A 1 330 ? 22.861 8.931 0.393 1.00 84.38 330 THR A O 1
ATOM 2683 N N . LEU A 1 331 ? 24.146 10.770 0.493 1.00 84.50 331 LEU A N 1
ATOM 2684 C CA . LEU A 1 331 ? 23.438 11.357 1.637 1.00 84.50 331 LEU A CA 1
ATOM 2685 C C . LEU A 1 331 ? 21.962 11.620 1.317 1.00 84.50 331 LEU A C 1
ATOM 2687 O O . LEU A 1 331 ? 21.089 11.257 2.103 1.00 84.50 331 LEU A O 1
ATOM 2691 N N . VAL A 1 332 ? 21.663 12.196 0.152 1.00 83.56 332 VAL A N 1
ATOM 2692 C CA . VAL A 1 332 ? 20.279 12.462 -0.264 1.00 83.56 332 VAL A CA 1
ATOM 2693 C C . VAL A 1 332 ? 19.483 11.160 -0.360 1.00 83.56 332 VAL A C 1
ATOM 2695 O O . VAL A 1 332 ? 18.395 11.068 0.204 1.00 83.56 332 VAL A O 1
ATOM 2698 N N . ILE A 1 333 ? 20.031 10.128 -1.004 1.00 83.69 333 ILE A N 1
ATOM 2699 C CA . ILE A 1 333 ? 19.359 8.832 -1.172 1.00 83.69 333 ILE A CA 1
ATOM 2700 C C . ILE A 1 333 ? 19.085 8.171 0.178 1.00 83.69 333 ILE A C 1
ATOM 2702 O O . ILE A 1 333 ? 17.969 7.703 0.410 1.00 83.69 333 ILE A O 1
ATOM 2706 N N . LEU A 1 334 ? 20.063 8.159 1.089 1.00 86.88 334 LEU A N 1
ATOM 2707 C CA . LEU A 1 334 ? 19.898 7.555 2.412 1.00 86.88 334 LEU A CA 1
ATOM 2708 C C . LEU A 1 334 ? 18.709 8.163 3.165 1.00 86.88 334 LEU A C 1
ATOM 2710 O O . LEU A 1 334 ? 17.867 7.423 3.680 1.00 86.88 334 LEU A O 1
ATOM 2714 N N . PHE A 1 335 ? 18.604 9.493 3.169 1.00 84.19 335 PHE A N 1
ATOM 2715 C CA . PHE A 1 335 ? 17.578 10.207 3.924 1.00 84.19 335 PHE A CA 1
ATOM 2716 C C . PHE A 1 335 ? 16.219 10.251 3.233 1.00 84.19 335 PHE A C 1
ATOM 2718 O O . PHE A 1 335 ? 15.207 10.061 3.903 1.00 84.19 335 PHE A O 1
ATOM 2725 N N . VAL A 1 336 ? 16.159 10.442 1.913 1.00 84.69 336 VAL A N 1
ATOM 2726 C CA . VAL A 1 336 ? 14.884 10.470 1.176 1.00 84.69 336 VAL A CA 1
ATOM 2727 C C . VAL A 1 336 ? 14.165 9.126 1.294 1.00 84.69 336 VAL A C 1
ATOM 2729 O O . VAL A 1 336 ? 12.979 9.089 1.627 1.00 84.69 336 VAL A O 1
ATOM 2732 N N . PHE A 1 337 ? 14.883 8.018 1.094 1.00 82.12 337 PHE A N 1
ATOM 2733 C CA . PHE A 1 337 ? 14.300 6.683 1.230 1.00 82.12 337 PHE A CA 1
ATOM 2734 C C . PHE A 1 337 ? 13.909 6.374 2.677 1.00 82.12 337 PHE A C 1
ATOM 2736 O O . PHE A 1 337 ? 12.857 5.782 2.903 1.00 82.12 337 PHE A O 1
ATOM 2743 N N . GLU A 1 338 ? 14.699 6.796 3.669 1.00 84.62 338 GLU A N 1
ATOM 2744 C CA . GLU A 1 338 ? 14.337 6.588 5.074 1.00 84.62 338 GLU A CA 1
ATOM 2745 C C . GLU A 1 338 ? 13.081 7.373 5.461 1.00 84.62 338 GLU A C 1
ATOM 2747 O O . GLU A 1 338 ? 12.182 6.816 6.085 1.00 84.62 338 GLU A O 1
ATOM 2752 N N . MET A 1 339 ? 12.968 8.630 5.024 1.00 79.94 339 MET A N 1
ATOM 2753 C CA . MET A 1 339 ? 11.767 9.440 5.231 1.00 79.94 339 MET A CA 1
ATOM 2754 C C . MET A 1 339 ? 10.530 8.804 4.594 1.00 79.94 339 MET A C 1
ATOM 2756 O O . MET A 1 339 ? 9.438 8.843 5.166 1.00 79.94 339 MET A O 1
ATOM 2760 N N . TYR A 1 340 ? 10.702 8.170 3.437 1.00 77.81 340 TYR A N 1
ATOM 2761 C CA . TYR A 1 340 ? 9.636 7.451 2.754 1.00 77.81 340 TYR A CA 1
ATOM 2762 C C . TYR A 1 340 ? 9.223 6.160 3.479 1.00 77.81 340 TYR A C 1
ATOM 2764 O O . TYR A 1 340 ? 8.032 5.886 3.656 1.00 77.81 340 TYR A O 1
ATOM 2772 N N . ILE A 1 341 ? 10.194 5.379 3.961 1.00 75.69 341 ILE A N 1
ATOM 2773 C CA . ILE A 1 341 ? 9.940 4.199 4.801 1.00 75.69 341 ILE A CA 1
ATOM 2774 C C . ILE A 1 341 ? 9.210 4.622 6.078 1.00 75.69 341 ILE A C 1
ATOM 2776 O O . ILE A 1 341 ? 8.222 3.999 6.458 1.00 75.69 341 ILE A O 1
ATOM 2780 N N . TYR A 1 342 ? 9.631 5.725 6.691 1.00 73.00 342 TYR A N 1
ATOM 2781 C CA . TYR A 1 342 ? 9.016 6.259 7.899 1.00 73.00 342 TYR A CA 1
ATOM 2782 C C . TYR A 1 342 ? 7.552 6.667 7.694 1.00 73.00 342 TYR A C 1
ATOM 2784 O O . TYR A 1 342 ? 6.707 6.429 8.556 1.00 73.00 342 TYR A O 1
ATOM 2792 N N . ALA A 1 343 ? 7.230 7.251 6.538 1.00 70.50 343 ALA A N 1
ATOM 2793 C CA . ALA A 1 343 ? 5.862 7.625 6.191 1.00 70.50 343 ALA A CA 1
ATOM 2794 C C . ALA A 1 343 ? 4.941 6.410 5.975 1.00 70.50 343 ALA A C 1
ATOM 2796 O O . ALA A 1 343 ? 3.731 6.512 6.180 1.00 70.50 343 ALA A O 1
ATOM 2797 N N . THR A 1 344 ? 5.500 5.275 5.549 1.00 64.56 344 THR A N 1
ATOM 2798 C CA . THR A 1 344 ? 4.732 4.097 5.115 1.00 64.56 344 THR A CA 1
ATOM 2799 C C . THR A 1 344 ? 4.630 3.014 6.187 1.00 64.56 344 THR A C 1
ATOM 2801 O O . THR A 1 344 ? 3.580 2.387 6.316 1.00 64.56 344 THR A O 1
ATOM 2804 N N . ASN A 1 345 ? 5.681 2.807 6.981 1.00 66.38 345 ASN A N 1
ATOM 2805 C CA . ASN A 1 345 ? 5.737 1.795 8.029 1.00 66.38 345 ASN A CA 1
ATOM 2806 C C . ASN A 1 345 ? 6.348 2.386 9.303 1.00 66.38 345 ASN A C 1
ATOM 2808 O O . ASN A 1 345 ? 7.559 2.323 9.515 1.00 66.38 345 ASN A O 1
ATOM 2812 N N . ASP A 1 346 ? 5.498 2.971 10.150 1.00 69.19 346 ASP A N 1
ATOM 2813 C CA . ASP A 1 346 ? 5.943 3.586 11.399 1.00 69.19 346 ASP A CA 1
ATOM 2814 C C . ASP A 1 346 ? 6.483 2.495 12.356 1.00 69.19 346 ASP A C 1
ATOM 2816 O O . ASP A 1 346 ? 5.716 1.629 12.806 1.00 69.19 346 ASP A O 1
ATOM 2820 N N . PRO A 1 347 ? 7.797 2.502 12.671 1.00 69.06 347 PRO A N 1
ATOM 2821 C CA . PRO A 1 347 ? 8.439 1.445 13.450 1.00 69.06 347 PRO A CA 1
ATOM 2822 C C . PRO A 1 347 ? 7.902 1.345 14.882 1.00 69.06 347 PRO A C 1
ATOM 2824 O O . PRO A 1 347 ? 8.075 0.302 15.516 1.00 69.06 347 PRO A O 1
ATOM 2827 N N . MET A 1 348 ? 7.230 2.388 15.382 1.00 71.38 348 MET A N 1
ATOM 2828 C CA . MET A 1 348 ? 6.665 2.428 16.734 1.00 71.38 348 MET A CA 1
ATOM 2829 C C . MET A 1 348 ? 5.542 1.410 16.932 1.00 71.38 348 MET A C 1
ATOM 2831 O O . MET A 1 348 ? 5.373 0.864 18.016 1.00 71.38 348 MET A O 1
ATOM 2835 N N . TYR A 1 349 ? 4.810 1.087 15.869 1.00 74.94 349 TYR A N 1
ATOM 2836 C CA . TYR A 1 349 ? 3.657 0.190 15.930 1.00 74.94 349 TYR A CA 1
ATOM 2837 C C . TYR A 1 349 ? 4.001 -1.242 15.490 1.00 74.94 349 TYR A C 1
ATOM 2839 O O . TYR A 1 349 ? 3.122 -2.094 15.357 1.00 74.94 349 TYR A O 1
ATOM 2847 N N . ARG A 1 350 ? 5.292 -1.552 15.298 1.00 73.81 350 ARG A N 1
ATOM 2848 C CA . ARG A 1 350 ? 5.762 -2.868 14.834 1.00 73.81 350 ARG A CA 1
ATOM 2849 C C . ARG A 1 350 ? 5.316 -4.023 15.739 1.00 73.81 350 ARG A C 1
ATOM 2851 O O . ARG A 1 350 ? 5.150 -5.142 15.257 1.00 73.81 350 ARG A O 1
ATOM 2858 N N . GLU A 1 351 ? 5.115 -3.781 17.032 1.00 75.00 351 GLU A N 1
ATOM 2859 C CA . GLU A 1 351 ? 4.595 -4.795 17.961 1.00 75.00 351 GLU A CA 1
ATOM 2860 C C . GLU A 1 351 ? 3.151 -5.189 17.644 1.00 75.00 351 GLU A C 1
ATOM 2862 O O . GLU A 1 351 ? 2.838 -6.377 17.639 1.00 75.00 351 GLU A O 1
ATOM 2867 N N . ILE A 1 352 ? 2.310 -4.230 17.244 1.00 77.31 352 ILE A N 1
ATOM 2868 C CA . ILE A 1 352 ? 0.939 -4.504 16.790 1.00 77.31 352 ILE A CA 1
ATOM 2869 C C . ILE A 1 352 ? 0.960 -5.428 15.571 1.00 77.31 352 ILE A C 1
ATOM 2871 O O . ILE A 1 352 ? 0.162 -6.358 15.474 1.00 77.31 352 ILE A O 1
ATOM 2875 N N . TYR A 1 353 ? 1.895 -5.203 14.643 1.00 74.31 353 TYR A N 1
ATOM 2876 C CA . TYR A 1 353 ? 2.061 -6.082 13.490 1.00 74.31 353 TYR A CA 1
ATOM 2877 C C . TYR A 1 353 ? 2.422 -7.517 13.903 1.00 74.31 353 TYR A C 1
ATOM 2879 O O . TYR A 1 353 ? 1.799 -8.455 13.408 1.00 74.31 353 TYR A O 1
ATOM 2887 N N . LYS A 1 354 ? 3.378 -7.699 14.827 1.00 75.56 354 LYS A N 1
ATOM 2888 C CA . LYS A 1 354 ? 3.769 -9.034 15.319 1.00 75.56 354 LYS A CA 1
ATOM 2889 C C . LYS A 1 354 ? 2.586 -9.773 15.945 1.00 75.56 354 LYS A C 1
ATOM 2891 O O . LYS A 1 354 ? 2.305 -10.903 15.560 1.00 75.56 354 LYS A O 1
ATOM 2896 N N . ILE A 1 355 ? 1.844 -9.096 16.817 1.00 74.25 355 ILE A N 1
ATOM 2897 C CA . ILE A 1 355 ? 0.673 -9.664 17.496 1.00 74.25 355 ILE A CA 1
ATOM 2898 C C . ILE A 1 355 ? -0.429 -10.016 16.493 1.00 74.25 355 ILE A C 1
ATOM 2900 O O . ILE A 1 355 ? -1.059 -11.068 16.588 1.00 74.25 355 ILE A O 1
ATOM 2904 N N . ASN A 1 356 ? -0.659 -9.168 15.488 1.00 73.44 356 ASN A N 1
ATOM 2905 C CA . ASN A 1 356 ? -1.620 -9.474 14.430 1.00 73.44 356 ASN A CA 1
ATOM 2906 C C . ASN A 1 356 ? -1.183 -10.688 13.594 1.00 73.44 356 ASN A C 1
ATOM 2908 O O . ASN A 1 356 ? -2.026 -11.496 13.217 1.00 73.44 356 ASN A O 1
ATOM 2912 N N . LEU A 1 357 ? 0.115 -10.861 13.334 1.00 72.19 357 LEU A N 1
ATOM 2913 C CA . LEU A 1 357 ? 0.643 -12.011 12.592 1.00 72.19 357 LEU A CA 1
ATOM 2914 C C . LEU A 1 357 ? 0.495 -13.336 13.364 1.00 72.19 357 LEU A C 1
ATOM 2916 O O . LEU A 1 357 ? 0.288 -14.396 12.761 1.00 72.19 357 LEU A O 1
ATOM 2920 N N . GLU A 1 358 ? 0.610 -13.276 14.690 1.00 69.94 358 GLU A N 1
ATOM 2921 C CA . GLU A 1 358 ? 0.423 -14.414 15.593 1.00 69.94 358 GLU A CA 1
ATOM 2922 C C . GLU A 1 358 ? -1.050 -14.825 15.695 1.00 69.94 358 GLU A C 1
ATOM 2924 O O . GLU A 1 358 ? -1.351 -16.017 15.693 1.00 69.94 358 GLU A O 1
ATOM 2929 N N . ASN A 1 359 ? -1.967 -13.854 15.675 1.00 63.16 359 ASN A N 1
ATOM 2930 C CA . ASN A 1 359 ? -3.410 -14.083 15.796 1.00 63.16 359 ASN A CA 1
ATOM 2931 C C . ASN A 1 359 ? -4.125 -14.415 14.470 1.00 63.16 359 ASN A C 1
ATOM 2933 O O . ASN A 1 359 ? -5.319 -14.716 14.479 1.00 63.16 359 ASN A O 1
ATOM 2937 N N . VAL A 1 360 ? -3.438 -14.342 13.324 1.00 64.94 360 VAL A N 1
ATOM 2938 C CA . VAL A 1 360 ? -4.027 -14.576 11.994 1.00 64.94 360 VAL A CA 1
ATOM 2939 C C . VAL A 1 360 ? -3.391 -15.795 11.318 1.00 64.94 360 VAL A C 1
ATOM 2941 O O . VAL A 1 360 ? -2.167 -15.916 11.212 1.00 64.94 360 VAL A O 1
ATOM 2944 N N . HIS A 1 361 ? -4.236 -16.693 10.802 1.00 59.84 361 HIS A N 1
ATOM 2945 C CA . HIS A 1 361 ? -3.822 -17.934 10.142 1.00 59.84 361 HIS A CA 1
ATOM 2946 C C . HIS A 1 361 ? -4.058 -17.917 8.621 1.00 59.84 361 HIS A C 1
ATOM 2948 O O . HIS A 1 361 ? -4.927 -17.219 8.100 1.00 59.84 361 HIS A O 1
ATOM 2954 N N . GLY A 1 362 ? -3.282 -18.733 7.899 1.00 63.97 362 GLY A N 1
ATOM 2955 C CA . GLY A 1 362 ? -3.488 -19.013 6.475 1.00 63.97 362 GLY A CA 1
ATOM 2956 C C . GLY A 1 362 ? -3.294 -17.805 5.552 1.00 63.97 362 GLY A C 1
ATOM 2957 O O . GLY A 1 362 ? -2.354 -17.027 5.701 1.00 63.97 362 GLY A O 1
ATOM 2958 N N . MET A 1 363 ? -4.186 -17.657 4.569 1.00 55.78 363 MET A N 1
ATOM 2959 C CA . MET A 1 363 ? -4.086 -16.642 3.510 1.00 55.78 363 MET A CA 1
ATOM 2960 C C . MET A 1 363 ? -4.283 -15.204 4.019 1.00 55.78 363 MET A C 1
ATOM 2962 O O . MET A 1 363 ? -3.850 -14.251 3.373 1.00 55.78 363 MET A O 1
ATOM 2966 N N . ASP A 1 364 ? -4.881 -15.030 5.198 1.00 63.25 364 ASP A N 1
ATOM 2967 C CA . ASP A 1 364 ? -5.014 -13.714 5.820 1.00 63.25 364 ASP A CA 1
ATOM 2968 C C . ASP A 1 364 ? -3.691 -13.236 6.438 1.00 63.25 364 ASP A C 1
ATOM 2970 O O . ASP A 1 364 ? -3.427 -12.038 6.434 1.00 63.25 364 ASP A O 1
ATOM 2974 N N . ARG A 1 365 ? -2.788 -14.146 6.838 1.00 65.44 365 ARG A N 1
ATOM 2975 C CA . ARG A 1 365 ? -1.424 -13.790 7.275 1.00 65.44 365 ARG A CA 1
ATOM 2976 C C . ARG A 1 365 ? -0.631 -13.148 6.137 1.00 65.44 365 ARG A C 1
ATOM 2978 O O . ARG A 1 365 ? 0.085 -12.170 6.338 1.00 65.44 365 ARG A O 1
ATOM 2985 N N . VAL A 1 366 ? -0.798 -13.686 4.930 1.00 62.84 366 VAL A N 1
ATOM 2986 C CA . VAL A 1 366 ? -0.186 -13.155 3.708 1.00 62.84 366 VAL A CA 1
ATOM 2987 C C . VAL A 1 366 ? -0.726 -11.752 3.424 1.00 62.84 366 VAL A C 1
ATOM 2989 O O . VAL A 1 366 ? 0.057 -10.837 3.194 1.00 62.84 366 VAL A O 1
ATOM 2992 N N . LYS A 1 367 ? -2.043 -11.534 3.535 1.00 64.50 367 LYS A N 1
ATOM 2993 C CA . LYS A 1 367 ? -2.634 -10.192 3.385 1.00 64.50 367 LYS A CA 1
ATOM 2994 C C . LYS A 1 367 ? -2.117 -9.192 4.420 1.00 64.50 367 LYS A C 1
ATOM 2996 O O . LYS A 1 367 ? -1.828 -8.061 4.041 1.00 64.50 367 LYS A O 1
ATOM 3001 N N . GLU A 1 368 ? -1.976 -9.583 5.688 1.00 68.94 368 GLU A N 1
ATOM 3002 C CA . GLU A 1 368 ? -1.408 -8.704 6.724 1.00 68.94 368 GLU A CA 1
ATOM 3003 C C . GLU A 1 368 ? 0.050 -8.334 6.406 1.00 68.94 368 GLU A C 1
ATOM 3005 O O . GLU A 1 368 ? 0.418 -7.164 6.511 1.00 68.94 368 GLU A O 1
ATOM 3010 N N . PHE A 1 369 ? 0.855 -9.288 5.920 1.00 61.47 369 PHE A N 1
ATOM 3011 C CA . PHE A 1 369 ? 2.220 -9.029 5.444 1.00 61.47 369 PHE A CA 1
ATOM 3012 C C . PHE A 1 369 ? 2.242 -8.041 4.264 1.00 61.47 369 PHE A C 1
ATOM 3014 O O . PHE A 1 369 ? 3.003 -7.069 4.282 1.00 61.47 369 PHE A O 1
ATOM 3021 N N . PHE A 1 370 ? 1.363 -8.233 3.272 1.00 62.72 370 PHE A N 1
ATOM 3022 C CA . PHE A 1 370 ? 1.223 -7.320 2.130 1.00 62.72 370 PHE A CA 1
ATOM 3023 C C . PHE A 1 370 ? 0.805 -5.909 2.551 1.00 62.72 370 PHE A C 1
ATOM 3025 O O . PHE A 1 370 ? 1.322 -4.934 2.012 1.00 62.72 370 PHE A O 1
ATOM 3032 N N . LYS A 1 371 ? -0.094 -5.791 3.532 1.00 66.12 371 LYS A N 1
ATOM 3033 C CA . LYS A 1 371 ? -0.644 -4.507 3.981 1.00 66.12 371 LYS A CA 1
ATOM 3034 C C . LYS A 1 371 ? 0.321 -3.708 4.866 1.00 66.12 371 LYS A C 1
ATOM 3036 O O . LYS A 1 371 ? 0.243 -2.485 4.878 1.00 66.12 371 LYS A O 1
ATOM 3041 N N . SER A 1 372 ? 1.202 -4.381 5.608 1.00 65.19 372 SER A N 1
ATOM 3042 C CA . SER A 1 372 ? 2.129 -3.739 6.551 1.00 65.19 372 SER A CA 1
ATOM 3043 C C . SER A 1 372 ? 3.550 -3.570 6.011 1.00 65.19 372 SER A C 1
ATOM 3045 O O . SER A 1 372 ? 4.183 -2.562 6.313 1.00 65.19 372 SER A O 1
ATOM 3047 N N . SER A 1 373 ? 4.084 -4.548 5.268 1.00 63.41 373 SER A N 1
ATOM 3048 C CA . SER A 1 373 ? 5.543 -4.689 5.139 1.00 63.41 373 SER A CA 1
ATOM 3049 C C . SER A 1 373 ? 6.078 -4.705 3.710 1.00 63.41 373 SER A C 1
ATOM 3051 O O . SER A 1 373 ? 7.254 -4.396 3.528 1.00 63.41 373 SER A O 1
ATOM 3053 N N . VAL A 1 374 ? 5.277 -5.052 2.698 1.00 67.88 374 VAL A N 1
ATOM 3054 C CA . VAL A 1 374 ? 5.801 -5.248 1.330 1.00 67.88 374 VAL A CA 1
ATOM 3055 C C . VAL A 1 374 ? 6.323 -3.957 0.723 1.00 67.88 374 VAL A C 1
ATOM 3057 O O . VAL A 1 374 ? 7.399 -3.951 0.137 1.00 67.88 374 VAL A O 1
ATOM 3060 N N . PHE A 1 375 ? 5.608 -2.852 0.912 1.00 67.19 375 PHE A N 1
ATOM 3061 C CA . PHE A 1 375 ? 6.014 -1.584 0.324 1.00 67.19 375 PHE A CA 1
ATOM 3062 C C . PHE A 1 375 ? 7.293 -1.028 0.963 1.00 67.19 375 PHE A C 1
ATOM 3064 O O . PHE A 1 375 ? 8.230 -0.674 0.256 1.00 67.19 375 PHE A O 1
ATOM 3071 N N . ALA A 1 376 ? 7.386 -1.050 2.295 1.00 71.69 376 ALA A N 1
ATOM 3072 C CA . ALA A 1 376 ? 8.599 -0.645 3.004 1.00 71.69 376 ALA A CA 1
ATOM 3073 C C . ALA A 1 376 ? 9.795 -1.559 2.679 1.00 71.69 376 ALA A C 1
ATOM 3075 O O . ALA A 1 376 ? 10.901 -1.066 2.479 1.00 71.69 376 ALA A O 1
ATOM 3076 N N . ALA A 1 377 ? 9.578 -2.876 2.572 1.00 75.88 377 ALA A N 1
ATOM 3077 C CA . ALA A 1 377 ? 10.622 -3.822 2.181 1.00 75.88 377 ALA A CA 1
ATOM 3078 C C . ALA A 1 377 ? 11.088 -3.609 0.733 1.00 75.88 377 ALA A C 1
ATOM 3080 O O . ALA A 1 377 ? 12.283 -3.678 0.464 1.00 75.88 377 ALA A O 1
ATOM 3081 N N . PHE A 1 378 ? 10.167 -3.310 -0.187 1.00 76.44 378 PHE A N 1
ATOM 3082 C CA . PHE A 1 378 ? 10.495 -2.975 -1.571 1.00 76.44 378 PHE A CA 1
ATOM 3083 C C . PHE A 1 378 ? 11.329 -1.691 -1.658 1.00 76.44 378 PHE A C 1
ATOM 3085 O O . PHE A 1 378 ? 12.344 -1.666 -2.346 1.00 76.44 378 PHE A O 1
ATOM 3092 N N . VAL A 1 379 ? 10.949 -0.650 -0.914 1.00 80.69 379 VAL A N 1
ATOM 3093 C CA . VAL A 1 379 ? 11.702 0.612 -0.842 1.00 80.69 379 VAL A CA 1
ATOM 3094 C C . VAL A 1 379 ? 13.095 0.390 -0.245 1.00 80.69 379 VAL A C 1
ATOM 3096 O O . VAL A 1 379 ? 14.074 0.917 -0.767 1.00 80.69 379 VAL A O 1
ATOM 3099 N N . GLU A 1 380 ? 13.210 -0.412 0.816 1.00 82.81 380 GLU A N 1
ATOM 3100 C CA . GLU A 1 380 ? 14.499 -0.774 1.418 1.00 82.81 380 GLU A CA 1
ATOM 3101 C C . GLU A 1 380 ? 15.380 -1.556 0.430 1.00 82.81 380 GLU A C 1
ATOM 3103 O O . GLU A 1 380 ? 16.561 -1.247 0.284 1.00 82.81 380 GLU A O 1
ATOM 3108 N N . ALA A 1 381 ? 14.809 -2.525 -0.292 1.00 81.81 381 ALA A N 1
ATOM 3109 C CA . ALA A 1 381 ? 15.520 -3.281 -1.320 1.00 81.81 381 ALA A CA 1
ATOM 3110 C C . ALA A 1 381 ? 15.995 -2.368 -2.460 1.00 81.81 381 ALA A C 1
ATOM 3112 O O . ALA A 1 381 ? 17.161 -2.428 -2.843 1.00 81.81 381 ALA A O 1
ATOM 3113 N N . ALA A 1 382 ? 15.132 -1.471 -2.946 1.00 81.12 382 ALA A N 1
ATOM 3114 C CA . ALA A 1 382 ? 15.492 -0.479 -3.954 1.00 81.12 382 ALA A CA 1
ATOM 3115 C C . ALA A 1 382 ? 16.631 0.430 -3.467 1.00 81.12 382 ALA A C 1
ATOM 3117 O O . ALA A 1 382 ? 17.594 0.648 -4.202 1.00 81.12 382 ALA A O 1
ATOM 3118 N N . ARG A 1 383 ? 16.586 0.887 -2.207 1.00 86.94 383 ARG A N 1
ATOM 3119 C CA . ARG A 1 383 ? 17.685 1.653 -1.606 1.00 86.94 383 ARG A CA 1
ATOM 3120 C C . ARG A 1 383 ? 18.990 0.866 -1.616 1.00 86.94 383 ARG A C 1
ATOM 3122 O O . ARG A 1 383 ? 20.014 1.415 -2.005 1.00 86.94 383 ARG A O 1
ATOM 3129 N N . LEU A 1 384 ? 18.972 -0.395 -1.186 1.00 88.19 384 LEU A N 1
ATOM 3130 C CA . LEU A 1 384 ? 20.173 -1.232 -1.144 1.00 88.19 384 LEU A CA 1
ATOM 3131 C C . LEU A 1 384 ? 20.761 -1.465 -2.538 1.00 88.19 384 LEU A C 1
ATOM 3133 O O . LEU A 1 384 ? 21.978 -1.404 -2.683 1.00 88.19 384 LEU A O 1
ATOM 3137 N N . VAL A 1 385 ? 19.922 -1.662 -3.559 1.00 85.31 385 VAL A N 1
ATOM 3138 C CA . VAL A 1 385 ? 20.369 -1.779 -4.956 1.00 85.31 385 VAL A CA 1
ATOM 3139 C C . VAL A 1 385 ? 21.049 -0.491 -5.417 1.00 85.31 385 VAL A C 1
ATOM 3141 O O . VAL A 1 385 ? 22.164 -0.539 -5.928 1.00 85.31 385 VAL A O 1
ATOM 3144 N N . VAL A 1 386 ? 20.428 0.668 -5.184 1.00 84.25 386 VAL A N 1
ATOM 3145 C CA . VAL A 1 386 ? 21.006 1.964 -5.571 1.00 84.25 386 VAL A CA 1
ATOM 3146 C C . VAL A 1 386 ? 22.320 2.231 -4.829 1.00 84.25 386 VAL A C 1
ATOM 3148 O O . VAL A 1 386 ? 23.297 2.656 -5.441 1.00 84.25 386 VAL A O 1
ATOM 3151 N N . LEU A 1 387 ? 22.386 1.932 -3.528 1.00 87.81 387 LEU A N 1
ATOM 3152 C CA . LEU A 1 387 ? 23.622 2.048 -2.749 1.00 87.81 387 LEU A CA 1
ATOM 3153 C C . LEU A 1 387 ? 24.709 1.090 -3.247 1.00 87.81 387 LEU A C 1
ATOM 3155 O O . LEU A 1 387 ? 25.871 1.478 -3.292 1.00 87.81 387 LEU A O 1
ATOM 3159 N N . ALA A 1 388 ? 24.358 -0.134 -3.647 1.00 84.81 388 ALA A N 1
ATOM 3160 C CA . ALA A 1 388 ? 25.314 -1.087 -4.203 1.00 84.81 388 ALA A CA 1
ATOM 3161 C C . ALA A 1 388 ? 25.910 -0.581 -5.526 1.00 84.81 388 ALA A C 1
ATOM 3163 O O . ALA A 1 388 ? 27.123 -0.656 -5.711 1.00 84.81 388 ALA A O 1
ATOM 3164 N N . VAL A 1 389 ? 25.084 0.002 -6.402 1.00 83.50 389 VAL A N 1
ATOM 3165 C CA . VAL A 1 389 ? 25.546 0.654 -7.640 1.00 83.50 389 VAL A CA 1
ATOM 3166 C C . VAL A 1 389 ? 26.478 1.823 -7.321 1.00 83.50 389 VAL A C 1
ATOM 3168 O O . VAL A 1 389 ? 27.556 1.920 -7.896 1.00 83.50 389 VAL A O 1
ATOM 3171 N N . ILE A 1 390 ? 26.114 2.670 -6.356 1.00 82.81 390 ILE A N 1
ATOM 3172 C CA . ILE A 1 390 ? 26.946 3.794 -5.907 1.00 82.81 390 ILE A CA 1
ATOM 3173 C C . ILE A 1 390 ? 28.307 3.314 -5.398 1.00 82.81 390 ILE A C 1
ATOM 3175 O O . ILE A 1 390 ? 29.336 3.864 -5.785 1.00 82.81 390 ILE A O 1
ATOM 3179 N N . VAL A 1 391 ? 28.333 2.278 -4.558 1.00 85.19 391 VAL A N 1
ATOM 3180 C CA . VAL A 1 391 ? 29.573 1.694 -4.030 1.00 85.19 391 VAL A CA 1
ATOM 3181 C C . VAL A 1 391 ? 30.418 1.099 -5.159 1.00 85.19 391 VAL A C 1
ATOM 3183 O O . VAL A 1 391 ? 31.632 1.288 -5.165 1.00 85.19 391 VAL A O 1
ATOM 3186 N N . TYR A 1 392 ? 29.790 0.440 -6.136 1.00 82.25 392 TYR A N 1
ATOM 3187 C CA . TYR A 1 392 ? 30.472 -0.104 -7.308 1.00 82.25 392 TYR A CA 1
ATOM 3188 C C . TYR A 1 392 ? 31.108 0.994 -8.175 1.00 82.25 392 TYR A C 1
ATOM 3190 O O . TYR A 1 392 ? 32.300 0.921 -8.456 1.00 82.25 392 TYR A O 1
ATOM 3198 N N . VAL A 1 393 ? 30.366 2.050 -8.523 1.00 78.88 393 VAL A N 1
ATOM 3199 C CA . VAL A 1 393 ? 30.888 3.203 -9.286 1.00 78.88 393 VAL A CA 1
ATOM 3200 C C . VAL A 1 393 ? 32.009 3.907 -8.516 1.00 78.88 393 VAL A C 1
ATOM 3202 O O . VAL A 1 393 ? 33.046 4.248 -9.081 1.00 78.88 393 VAL A O 1
ATOM 3205 N N . SER A 1 394 ? 31.846 4.053 -7.198 1.00 79.94 394 SER A N 1
ATOM 3206 C CA . SER A 1 394 ? 32.888 4.610 -6.327 1.00 79.94 394 SER A CA 1
ATOM 3207 C C . SER A 1 394 ? 34.155 3.762 -6.335 1.00 79.94 394 SER A C 1
ATOM 3209 O O . SER A 1 394 ? 35.251 4.294 -6.230 1.00 79.94 394 SER A O 1
ATOM 3211 N N . PHE A 1 395 ? 34.023 2.442 -6.443 1.00 80.06 395 PHE A N 1
ATOM 3212 C CA . PHE A 1 395 ? 35.165 1.546 -6.528 1.00 80.06 395 PHE A CA 1
ATOM 3213 C C . PHE A 1 395 ? 35.818 1.590 -7.913 1.00 80.06 395 PHE A C 1
ATOM 3215 O O . PHE A 1 395 ? 37.033 1.639 -8.000 1.00 80.06 395 PHE A O 1
ATOM 3222 N N . VAL A 1 396 ? 35.059 1.584 -9.007 1.00 76.00 396 VAL A N 1
ATOM 3223 C CA . VAL A 1 396 ? 35.639 1.472 -10.357 1.00 76.00 396 VAL A CA 1
ATOM 3224 C C . VAL A 1 396 ? 36.180 2.807 -10.875 1.00 76.00 396 VAL A C 1
ATOM 3226 O O . VAL A 1 396 ? 37.309 2.856 -11.356 1.00 76.00 396 VAL A O 1
ATOM 3229 N N . GLU A 1 397 ? 35.402 3.883 -10.761 1.00 74.38 397 GLU A N 1
ATOM 3230 C CA . GLU A 1 397 ? 35.706 5.176 -11.395 1.00 74.38 397 GLU A CA 1
ATOM 3231 C C . GLU A 1 397 ? 36.288 6.191 -10.408 1.00 74.38 397 GLU A C 1
ATOM 3233 O O . GLU A 1 397 ? 37.210 6.933 -10.740 1.00 74.38 397 GLU A O 1
ATOM 3238 N N . TYR A 1 398 ? 35.796 6.198 -9.167 1.00 71.56 398 TYR A N 1
ATOM 3239 C CA . TYR A 1 398 ? 36.136 7.213 -8.165 1.00 71.56 398 TYR A CA 1
ATOM 3240 C C . TYR A 1 398 ? 36.830 6.617 -6.936 1.00 71.56 398 TYR A C 1
ATOM 3242 O O . TYR A 1 398 ? 36.429 6.894 -5.805 1.00 71.56 398 TYR A O 1
ATOM 3250 N N . GLN A 1 399 ? 37.895 5.832 -7.151 1.00 71.00 399 GLN A N 1
ATOM 3251 C CA . GLN A 1 399 ? 38.659 5.114 -6.110 1.00 71.00 399 GLN A CA 1
ATOM 3252 C C . GLN A 1 399 ? 38.910 5.920 -4.810 1.00 71.00 399 GLN A C 1
ATOM 3254 O O . GLN A 1 399 ? 38.668 5.378 -3.727 1.00 71.00 399 GLN A O 1
ATOM 3259 N N . PRO A 1 400 ? 39.300 7.218 -4.843 1.00 75.56 400 PRO A N 1
ATOM 3260 C CA . PRO A 1 400 ? 39.489 8.011 -3.619 1.00 75.56 400 PRO A CA 1
ATOM 3261 C C . PRO A 1 400 ? 38.210 8.219 -2.786 1.00 75.56 400 PRO A C 1
ATOM 3263 O O . PRO A 1 400 ? 38.280 8.463 -1.583 1.00 75.56 400 PRO A O 1
ATOM 3266 N N . SER A 1 401 ? 37.036 8.117 -3.412 1.00 75.75 401 SER A N 1
ATOM 3267 C CA . SER A 1 401 ? 35.718 8.337 -2.797 1.00 75.75 401 SER A CA 1
ATOM 3268 C C . SER A 1 401 ? 35.072 7.058 -2.262 1.00 75.75 401 SER A C 1
ATOM 3270 O O . SER A 1 401 ? 34.093 7.131 -1.522 1.00 75.75 401 SER A O 1
ATOM 3272 N N . PHE A 1 402 ? 35.633 5.885 -2.565 1.00 81.81 402 PHE A N 1
ATOM 3273 C CA . PHE A 1 402 ? 35.108 4.602 -2.099 1.00 81.81 402 PHE A CA 1
ATOM 3274 C C . PHE A 1 402 ? 35.065 4.498 -0.568 1.00 81.81 402 PHE A C 1
ATOM 3276 O O . PHE A 1 402 ? 34.006 4.259 0.013 1.00 81.81 402 PHE A O 1
ATOM 3283 N N . ILE A 1 403 ? 36.205 4.724 0.095 1.00 82.38 403 ILE A N 1
ATOM 3284 C CA . ILE A 1 403 ? 36.328 4.643 1.559 1.00 82.38 403 ILE A CA 1
ATOM 3285 C C . ILE A 1 403 ? 35.348 5.595 2.270 1.00 82.38 403 ILE A C 1
ATOM 3287 O O . ILE A 1 403 ? 34.613 5.124 3.143 1.00 82.38 403 ILE A O 1
ATOM 3291 N N . PRO A 1 404 ? 35.272 6.902 1.935 1.00 80.69 404 PRO A N 1
ATOM 3292 C CA . PRO A 1 404 ? 34.345 7.801 2.617 1.00 80.69 404 PRO A CA 1
ATOM 3293 C C . PRO A 1 404 ? 32.877 7.430 2.376 1.00 80.69 404 PRO A C 1
ATOM 3295 O O . PRO A 1 404 ? 32.096 7.466 3.324 1.00 80.69 404 PRO A O 1
ATOM 3298 N N . ILE A 1 405 ? 32.494 7.011 1.164 1.00 84.31 405 ILE A N 1
ATOM 3299 C CA . ILE A 1 405 ? 31.117 6.582 0.863 1.00 84.31 405 ILE A CA 1
ATOM 3300 C C . ILE A 1 405 ? 30.750 5.326 1.657 1.00 84.31 405 ILE A C 1
ATOM 3302 O O . ILE A 1 405 ? 29.691 5.274 2.284 1.00 84.31 405 ILE A O 1
ATOM 3306 N N . PHE A 1 406 ? 31.644 4.339 1.704 1.00 86.81 406 PHE A N 1
ATOM 3307 C CA . PHE A 1 406 ? 31.431 3.114 2.469 1.00 86.81 406 PHE A CA 1
ATOM 3308 C C . PHE A 1 406 ? 31.281 3.395 3.974 1.00 86.81 406 PHE A C 1
ATOM 3310 O O . PHE A 1 406 ? 30.358 2.889 4.616 1.00 86.81 406 PHE A O 1
ATOM 3317 N N . MET A 1 407 ? 32.123 4.273 4.529 1.00 86.69 407 MET A N 1
ATOM 3318 C CA . MET A 1 407 ? 32.030 4.692 5.931 1.00 86.69 407 MET A CA 1
ATOM 3319 C C . MET A 1 407 ? 30.738 5.460 6.228 1.00 86.69 407 MET A C 1
ATOM 3321 O O . MET A 1 407 ? 30.102 5.195 7.245 1.00 86.69 407 MET A O 1
ATOM 3325 N N . ILE A 1 408 ? 30.306 6.360 5.338 1.00 89.12 408 ILE A N 1
ATOM 3326 C CA . ILE A 1 408 ? 29.029 7.085 5.457 1.00 89.12 408 ILE A CA 1
ATOM 3327 C C . ILE A 1 408 ? 27.853 6.109 5.528 1.00 89.12 408 ILE A C 1
ATOM 3329 O O . ILE A 1 408 ? 26.987 6.265 6.389 1.00 89.12 408 ILE A O 1
ATOM 3333 N N . ILE A 1 409 ? 27.840 5.080 4.676 1.00 90.50 409 ILE A N 1
ATOM 3334 C CA . ILE A 1 409 ? 26.789 4.055 4.673 1.00 90.50 409 ILE A CA 1
ATOM 3335 C C . ILE A 1 409 ? 26.771 3.300 6.009 1.00 90.50 409 ILE A C 1
ATOM 3337 O O . ILE A 1 409 ? 25.710 3.161 6.620 1.00 90.50 409 ILE A O 1
ATOM 3341 N N . ILE A 1 410 ? 27.930 2.853 6.503 1.00 90.62 410 ILE A N 1
ATOM 3342 C CA . ILE A 1 410 ? 28.027 2.143 7.790 1.00 90.62 410 ILE A CA 1
ATOM 3343 C C . ILE A 1 410 ? 27.547 3.028 8.945 1.00 90.62 410 ILE A C 1
ATOM 3345 O O . ILE A 1 410 ? 26.705 2.603 9.740 1.00 90.62 410 ILE A O 1
ATOM 3349 N N . ILE A 1 411 ? 28.051 4.262 9.029 1.00 90.62 411 ILE A N 1
ATOM 3350 C CA . ILE A 1 411 ? 27.692 5.217 10.085 1.00 90.62 411 ILE A CA 1
ATOM 3351 C C . ILE A 1 411 ? 26.192 5.514 10.041 1.00 90.62 411 ILE A C 1
ATOM 3353 O O . ILE A 1 411 ? 25.547 5.551 11.090 1.00 90.62 411 ILE A O 1
ATOM 3357 N N . PHE A 1 412 ? 25.614 5.662 8.847 1.00 92.06 412 PHE A N 1
ATOM 3358 C CA . PHE A 1 412 ? 24.179 5.859 8.684 1.00 92.06 412 PHE A CA 1
ATOM 3359 C C . PHE A 1 412 ? 23.372 4.687 9.245 1.00 92.06 412 PHE A C 1
ATOM 3361 O O . PHE A 1 412 ? 22.453 4.916 10.027 1.00 92.06 412 PHE A O 1
ATOM 3368 N N . TYR A 1 413 ? 23.701 3.437 8.900 1.00 90.88 413 TYR A N 1
ATOM 3369 C CA . TYR A 1 413 ? 22.943 2.281 9.395 1.00 90.88 413 TYR A CA 1
ATOM 3370 C C . TYR A 1 413 ? 23.099 2.076 10.907 1.00 90.88 413 TYR A C 1
ATOM 3372 O O . TYR A 1 413 ? 22.118 1.744 11.577 1.00 90.88 413 TYR A O 1
ATOM 3380 N N . LEU A 1 414 ? 24.285 2.329 11.468 1.00 90.75 414 LEU A N 1
ATOM 3381 C CA . LEU A 1 414 ? 24.494 2.305 12.919 1.00 90.75 414 LEU A CA 1
ATOM 3382 C C . LEU A 1 414 ? 23.676 3.394 13.619 1.00 90.75 414 LEU A C 1
ATOM 3384 O O . LEU A 1 414 ? 22.955 3.125 14.582 1.00 90.75 414 LEU A O 1
ATOM 3388 N N . GLY A 1 415 ? 23.737 4.621 13.109 1.00 89.81 415 GLY A N 1
ATOM 3389 C CA . GLY A 1 415 ? 22.991 5.728 13.680 1.00 89.81 415 GLY A CA 1
ATOM 3390 C C . GLY A 1 415 ? 21.475 5.593 13.476 1.00 89.81 415 GLY A C 1
ATOM 3391 O O . GLY A 1 415 ? 20.719 5.953 14.371 1.00 89.81 415 GLY A O 1
ATOM 3392 N N . ARG A 1 416 ? 21.008 4.966 12.387 1.00 88.50 416 ARG A N 1
ATOM 3393 C CA . ARG A 1 416 ? 19.601 4.570 12.185 1.00 88.50 416 ARG A CA 1
ATOM 3394 C C . ARG A 1 416 ? 19.105 3.676 13.317 1.00 88.50 416 ARG A C 1
ATOM 3396 O O . ARG A 1 416 ? 18.005 3.888 13.821 1.00 88.50 416 ARG A O 1
ATOM 3403 N N . ILE A 1 417 ? 19.896 2.684 13.727 1.00 87.38 417 ILE A N 1
ATOM 3404 C CA . ILE A 1 417 ? 19.537 1.798 14.844 1.00 87.38 417 ILE A CA 1
ATOM 3405 C C . ILE A 1 417 ? 19.430 2.604 16.144 1.00 87.38 417 ILE A C 1
ATOM 3407 O O . ILE A 1 417 ? 18.456 2.438 16.882 1.00 87.38 417 ILE A O 1
ATOM 3411 N N . ALA A 1 418 ? 20.382 3.504 16.399 1.00 87.56 418 ALA A N 1
ATOM 3412 C CA . ALA A 1 418 ? 20.377 4.358 17.584 1.00 87.56 418 ALA A CA 1
ATOM 3413 C C . ALA A 1 418 ? 19.158 5.298 17.612 1.00 87.56 418 ALA A C 1
ATOM 3415 O O . ALA A 1 418 ? 18.402 5.283 18.582 1.00 87.56 418 ALA A O 1
ATOM 3416 N N . VAL A 1 419 ? 18.910 6.042 16.527 1.00 87.12 419 VAL A N 1
ATOM 3417 C CA . VAL A 1 419 ? 17.770 6.965 16.398 1.00 87.12 419 VAL A CA 1
ATOM 3418 C C . VAL A 1 419 ? 16.446 6.224 16.560 1.00 87.12 419 VAL A C 1
ATOM 3420 O O . VAL A 1 419 ? 15.591 6.664 17.323 1.00 87.12 419 VAL A O 1
ATOM 3423 N N . ASN A 1 420 ? 16.274 5.071 15.911 1.00 85.19 420 ASN A N 1
ATOM 3424 C CA . ASN A 1 420 ? 15.043 4.291 16.042 1.00 85.19 420 ASN A CA 1
ATOM 3425 C C . ASN A 1 420 ? 14.829 3.764 17.467 1.00 85.19 420 ASN A C 1
ATOM 3427 O O . ASN A 1 420 ? 13.694 3.755 17.942 1.00 85.19 420 ASN A O 1
ATOM 3431 N N . SER A 1 421 ? 15.896 3.354 18.156 1.00 84.44 421 SER A N 1
ATOM 3432 C CA . SER A 1 421 ? 15.815 2.887 19.546 1.00 84.44 421 SER A CA 1
ATOM 3433 C C . SER A 1 421 ? 15.423 4.020 20.496 1.00 84.44 421 SER A C 1
ATOM 3435 O O . SER A 1 421 ? 14.547 3.861 21.337 1.00 84.44 421 SER A O 1
ATOM 3437 N N . ASP A 1 422 ? 16.021 5.189 20.316 1.00 83.69 422 ASP A N 1
ATOM 3438 C CA . ASP A 1 422 ? 15.785 6.386 21.119 1.00 83.69 422 ASP A CA 1
ATOM 3439 C C . ASP A 1 422 ? 14.374 6.973 20.897 1.00 83.69 422 ASP A C 1
ATOM 3441 O O . ASP A 1 422 ? 13.667 7.312 21.850 1.00 83.69 422 ASP A O 1
ATOM 3445 N N . ILE A 1 423 ? 13.887 6.990 19.648 1.00 83.25 423 ILE A N 1
ATOM 3446 C CA . ILE A 1 423 ? 12.483 7.325 19.346 1.00 83.25 423 ILE A CA 1
ATOM 3447 C C . ILE A 1 423 ? 11.536 6.306 19.995 1.00 83.25 423 ILE A C 1
ATOM 3449 O O . ILE A 1 423 ? 10.523 6.716 20.560 1.00 83.25 423 ILE A O 1
ATOM 3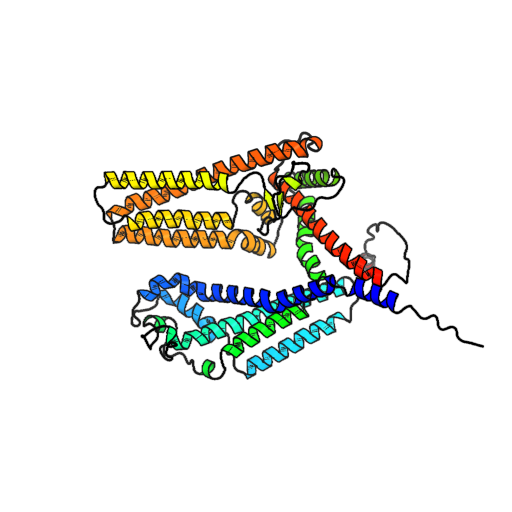453 N N . LYS A 1 424 ? 11.866 5.006 19.959 1.00 84.31 424 LYS A N 1
ATOM 3454 C CA . LYS A 1 424 ? 11.052 3.952 20.580 1.00 84.31 424 LYS A CA 1
ATOM 3455 C C . LYS A 1 424 ? 10.929 4.143 22.092 1.00 84.31 424 LYS A C 1
ATOM 3457 O O . LYS A 1 424 ? 9.818 4.123 22.611 1.00 84.31 424 LYS A O 1
ATOM 3462 N N . ILE A 1 425 ? 12.037 4.414 22.779 1.00 84.69 425 ILE A N 1
ATOM 3463 C CA . ILE A 1 425 ? 12.052 4.674 24.226 1.00 84.69 425 ILE A CA 1
ATOM 3464 C C . ILE A 1 425 ? 11.216 5.913 24.568 1.00 84.69 425 ILE A C 1
ATOM 3466 O O . ILE A 1 425 ? 10.404 5.884 25.496 1.00 84.69 425 ILE A O 1
ATOM 3470 N N . LEU A 1 426 ? 11.361 7.001 23.800 1.00 84.25 426 LEU A N 1
ATOM 3471 C CA . LEU A 1 426 ? 10.540 8.199 23.989 1.00 84.25 426 LEU A CA 1
ATOM 3472 C C . LEU A 1 426 ? 9.048 7.890 23.786 1.00 84.25 426 LEU A C 1
ATOM 3474 O O . LEU A 1 426 ? 8.209 8.377 24.538 1.00 84.25 426 LEU A O 1
ATOM 3478 N N . PHE A 1 427 ? 8.719 7.075 22.785 1.00 85.50 427 PHE A N 1
ATOM 3479 C CA . PHE A 1 427 ? 7.343 6.693 22.498 1.00 85.50 427 PHE A CA 1
ATOM 3480 C C . PHE A 1 427 ? 6.715 5.859 23.603 1.00 85.50 427 PHE A C 1
ATOM 3482 O O . PHE A 1 427 ? 5.648 6.217 24.097 1.00 85.50 427 PHE A O 1
ATOM 3489 N N . GLU A 1 428 ? 7.388 4.802 24.039 1.00 84.12 428 GLU A N 1
ATOM 3490 C CA . GLU A 1 428 ? 6.886 3.929 25.098 1.00 84.12 428 GLU A CA 1
ATOM 3491 C C . GLU A 1 428 ? 6.771 4.660 26.435 1.00 84.12 428 GLU A C 1
ATOM 3493 O O . GLU A 1 428 ? 5.778 4.490 27.139 1.00 84.12 428 GLU A O 1
ATOM 3498 N N . SER A 1 429 ? 7.739 5.519 26.768 1.00 84.88 429 SER A N 1
ATOM 3499 C CA . SER A 1 429 ? 7.705 6.296 28.013 1.00 84.88 429 SER A CA 1
ATOM 3500 C C . SER A 1 429 ? 6.547 7.293 28.046 1.00 84.88 429 SER A C 1
ATOM 3502 O O . SER A 1 429 ? 5.814 7.321 29.032 1.00 84.88 429 SER A O 1
ATOM 3504 N N . ARG A 1 430 ? 6.318 8.049 26.962 1.00 84.75 430 ARG A N 1
ATOM 3505 C CA . ARG A 1 430 ? 5.168 8.960 26.855 1.00 84.75 430 ARG A CA 1
ATOM 3506 C C . ARG A 1 430 ? 3.847 8.206 26.859 1.00 84.75 430 ARG A C 1
ATOM 3508 O O . ARG A 1 430 ? 2.935 8.581 27.585 1.00 84.75 430 ARG A O 1
ATOM 3515 N N . LEU A 1 431 ? 3.734 7.138 26.071 1.00 85.75 431 LEU A N 1
ATOM 3516 C CA . LEU A 1 431 ? 2.507 6.347 26.019 1.00 85.75 431 LEU A CA 1
ATOM 3517 C C . LEU A 1 431 ? 2.160 5.768 27.393 1.00 85.75 431 LEU A C 1
ATOM 3519 O O . LEU A 1 431 ? 0.990 5.776 27.770 1.00 85.75 431 LEU A O 1
ATOM 3523 N N . LYS A 1 432 ? 3.168 5.302 28.136 1.00 86.56 432 LYS A N 1
ATOM 3524 C CA . LYS A 1 432 ? 3.013 4.825 29.508 1.00 86.56 432 LYS A CA 1
ATOM 3525 C C . LYS A 1 432 ? 2.570 5.942 30.449 1.00 86.56 432 LYS A C 1
ATOM 3527 O O . LYS A 1 432 ? 1.563 5.766 31.115 1.00 86.56 432 LYS A O 1
ATOM 3532 N N . GLU A 1 433 ? 3.267 7.079 30.456 1.00 85.19 433 GLU A N 1
ATOM 3533 C CA . GLU A 1 433 ? 2.949 8.243 31.300 1.00 85.19 433 GLU A CA 1
ATOM 3534 C C . GLU A 1 433 ? 1.474 8.651 31.166 1.00 85.19 433 GLU A C 1
ATOM 3536 O O . GLU A 1 433 ? 0.757 8.733 32.162 1.00 85.19 433 GLU A O 1
ATOM 3541 N N . PHE A 1 434 ? 0.991 8.815 29.931 1.00 83.12 434 PHE A N 1
ATOM 3542 C CA . PHE A 1 434 ? -0.405 9.188 29.694 1.00 83.12 434 PHE A CA 1
ATOM 3543 C C . PHE A 1 434 ? -1.382 8.043 29.934 1.00 83.12 434 PHE A C 1
ATOM 3545 O O . PHE A 1 434 ? -2.480 8.265 30.432 1.00 83.12 434 PHE A O 1
ATOM 3552 N N . SER A 1 435 ? -1.020 6.807 29.595 1.00 84.00 435 SER A N 1
ATOM 3553 C CA . SER A 1 435 ? -1.917 5.681 29.861 1.00 84.00 435 SER A CA 1
ATOM 3554 C C . SER A 1 435 ? -2.086 5.433 31.354 1.00 84.00 435 SER A C 1
ATOM 3556 O O . SER A 1 435 ? -3.193 5.120 31.774 1.00 84.00 435 SER A O 1
ATOM 3558 N N . ASP A 1 436 ? -1.043 5.634 32.157 1.00 84.19 436 ASP A N 1
ATOM 3559 C CA . ASP A 1 436 ? -1.127 5.569 33.614 1.00 84.19 436 ASP A CA 1
ATOM 3560 C C . ASP A 1 436 ? -2.071 6.653 34.157 1.00 84.19 436 ASP A C 1
ATOM 3562 O O . ASP A 1 436 ? -2.920 6.342 34.985 1.00 84.19 436 ASP A O 1
ATOM 3566 N N . GLU A 1 437 ? -2.019 7.888 33.647 1.00 84.00 437 GLU A N 1
ATOM 3567 C CA . GLU A 1 437 ? -2.921 8.976 34.068 1.00 84.00 437 GLU A CA 1
ATOM 3568 C C . GLU A 1 437 ? -4.412 8.613 33.916 1.00 84.00 437 GLU A C 1
ATOM 3570 O O . GLU A 1 437 ? -5.206 8.837 34.830 1.00 84.00 437 GLU A O 1
ATOM 3575 N N . PHE A 1 438 ? -4.795 8.006 32.788 1.00 77.94 438 PHE A N 1
ATOM 3576 C CA . PHE A 1 438 ? -6.197 7.687 32.485 1.00 77.94 438 PHE A CA 1
ATOM 3577 C C . PHE A 1 438 ? -6.638 6.293 32.955 1.00 77.94 438 PHE A C 1
ATOM 3579 O O . PHE A 1 438 ? -7.807 6.089 33.287 1.00 77.94 438 PHE A O 1
ATOM 3586 N N . LEU A 1 439 ? -5.729 5.315 32.980 1.00 80.69 439 LEU A N 1
ATOM 3587 C CA . LEU A 1 439 ? -6.050 3.920 33.293 1.00 80.69 439 LEU A CA 1
ATOM 3588 C C . LEU A 1 439 ? -5.705 3.524 34.732 1.00 80.69 439 LEU A C 1
ATOM 3590 O O . LEU A 1 439 ? -6.136 2.452 35.150 1.00 80.69 439 LEU A O 1
ATOM 3594 N N . ALA A 1 440 ? -5.013 4.359 35.522 1.00 72.75 440 ALA A N 1
ATOM 3595 C CA . ALA A 1 440 ? -4.629 4.043 36.907 1.00 72.75 440 ALA A CA 1
ATOM 3596 C C . ALA A 1 440 ? -5.794 3.577 37.794 1.00 72.75 440 ALA A C 1
ATOM 3598 O O . ALA A 1 440 ? -5.594 2.747 38.677 1.00 72.75 440 ALA A O 1
ATOM 3599 N N . VAL A 1 441 ? -7.014 4.064 37.547 1.00 67.06 441 VAL A N 1
ATOM 3600 C CA . VAL A 1 441 ? -8.223 3.657 38.288 1.00 67.06 441 VAL A CA 1
ATOM 3601 C C . VAL A 1 441 ? -8.610 2.194 38.015 1.00 67.06 441 VAL A C 1
ATOM 3603 O O . VAL A 1 441 ? -9.212 1.540 38.864 1.00 67.06 441 VAL A O 1
ATOM 3606 N N . HIS A 1 442 ? -8.243 1.668 36.846 1.00 64.81 442 HIS A N 1
ATOM 3607 C CA . HIS A 1 442 ? -8.640 0.352 36.337 1.00 64.81 442 HIS A CA 1
ATOM 3608 C C . HIS A 1 442 ? -7.514 -0.692 36.419 1.00 64.81 442 HIS A C 1
ATOM 3610 O O . HIS A 1 442 ? -7.761 -1.891 36.284 1.00 64.81 442 HIS A O 1
ATOM 3616 N N . ILE A 1 443 ? -6.274 -0.266 36.677 1.00 62.09 443 ILE A N 1
ATOM 3617 C CA . ILE A 1 443 ? -5.129 -1.166 36.832 1.00 62.09 443 ILE A CA 1
ATOM 3618 C C . ILE A 1 443 ? -5.205 -1.846 38.209 1.00 62.09 443 ILE A C 1
ATOM 3620 O O . ILE A 1 443 ? -4.801 -1.298 39.235 1.00 62.09 443 ILE A O 1
ATOM 3624 N N . SER A 1 444 ? -5.671 -3.097 38.247 1.00 54.91 444 SER A N 1
ATOM 3625 C CA . SER A 1 444 ? -5.278 -4.010 39.326 1.00 54.91 444 SER A CA 1
ATOM 3626 C C . SER A 1 444 ? -3.761 -4.191 39.254 1.00 54.91 444 SER A C 1
ATOM 3628 O O . SER A 1 444 ? -3.278 -4.410 38.149 1.00 54.91 444 SER A O 1
ATOM 3630 N N . ARG A 1 445 ? -3.038 -4.102 40.385 1.00 51.38 445 ARG A N 1
ATOM 3631 C CA . ARG A 1 445 ? -1.567 -4.239 40.564 1.00 51.38 445 ARG A CA 1
ATOM 3632 C C . ARG A 1 445 ? -0.921 -5.457 39.850 1.00 51.38 445 ARG A C 1
ATOM 3634 O O . ARG A 1 445 ? -0.389 -6.344 40.508 1.00 51.38 445 ARG A O 1
ATOM 3641 N N . ASN A 1 446 ? -0.951 -5.508 38.526 1.00 49.75 446 ASN A N 1
ATOM 3642 C CA . ASN A 1 446 ? -0.264 -6.483 37.694 1.00 49.75 446 ASN A CA 1
ATOM 3643 C C . ASN A 1 446 ? 0.870 -5.760 36.972 1.00 49.75 446 ASN A C 1
ATOM 3645 O O . ASN A 1 446 ? 0.665 -4.749 36.300 1.00 49.75 446 ASN A O 1
ATOM 3649 N N . GLU A 1 447 ? 2.077 -6.282 37.152 1.00 58.25 447 GLU A N 1
ATOM 3650 C CA . GLU A 1 447 ? 3.291 -5.792 36.514 1.00 58.25 447 GLU A CA 1
ATOM 3651 C C . GLU A 1 447 ? 3.297 -6.172 35.020 1.00 58.25 447 GLU A C 1
ATOM 3653 O O . GLU A 1 447 ? 2.960 -7.296 34.653 1.00 58.25 447 GLU A O 1
ATOM 3658 N N . ASN A 1 448 ? 3.713 -5.223 34.170 1.00 64.88 448 ASN A N 1
ATOM 3659 C CA . ASN A 1 448 ? 3.919 -5.333 32.714 1.00 64.88 448 ASN A CA 1
ATOM 3660 C C . ASN A 1 448 ? 2.669 -5.390 31.809 1.00 64.88 448 ASN A C 1
ATOM 3662 O O . ASN A 1 448 ? 2.539 -6.268 30.956 1.00 64.88 448 ASN A O 1
ATOM 3666 N N . VAL A 1 449 ? 1.793 -4.384 31.899 1.00 71.94 449 VAL A N 1
ATOM 3667 C CA . VAL A 1 449 ? 0.790 -4.118 30.850 1.00 71.94 449 VAL A CA 1
ATOM 3668 C C . VAL A 1 449 ? 1.461 -3.459 29.637 1.00 71.94 449 VAL A C 1
ATOM 3670 O O . VAL A 1 449 ? 2.116 -2.425 29.764 1.00 71.94 449 VAL A O 1
ATOM 3673 N N . ASN A 1 450 ? 1.275 -4.022 28.438 1.00 82.69 450 ASN A N 1
ATOM 3674 C CA . ASN A 1 450 ? 1.714 -3.378 27.199 1.00 82.69 450 ASN A CA 1
ATOM 3675 C C . ASN A 1 450 ? 0.663 -2.349 26.738 1.00 82.69 450 ASN A C 1
ATOM 3677 O O . ASN A 1 450 ? -0.317 -2.685 26.067 1.00 82.69 450 ASN A O 1
ATOM 3681 N N . TYR A 1 451 ? 0.881 -1.080 27.092 1.00 84.69 451 TYR A N 1
ATOM 3682 C CA . TYR A 1 451 ? -0.029 0.029 26.777 1.00 84.69 451 TYR A CA 1
ATOM 3683 C C . TYR A 1 451 ? -0.249 0.256 25.278 1.00 84.69 451 TYR A C 1
ATOM 3685 O O . TYR A 1 451 ? -1.309 0.742 24.888 1.00 84.69 451 TYR A O 1
ATOM 3693 N N . LEU A 1 452 ? 0.694 -0.143 24.417 1.00 86.31 452 LEU A N 1
ATOM 3694 C CA . LEU A 1 452 ? 0.510 -0.071 22.966 1.00 86.31 452 LEU A CA 1
ATOM 3695 C C . LEU A 1 452 ? -0.582 -1.034 22.490 1.00 86.31 452 LEU A C 1
ATOM 3697 O O . LEU A 1 452 ? -1.384 -0.683 21.624 1.00 86.31 452 LEU A O 1
ATOM 3701 N N . ILE A 1 453 ? -0.650 -2.226 23.085 1.00 84.56 453 ILE A N 1
ATOM 3702 C CA . ILE A 1 453 ? -1.702 -3.206 22.795 1.00 84.56 453 ILE A CA 1
ATOM 3703 C C . ILE A 1 453 ? -3.045 -2.709 23.333 1.00 84.56 453 ILE A C 1
ATOM 3705 O O . ILE A 1 453 ? -4.048 -2.806 22.629 1.00 84.56 453 ILE A O 1
ATOM 3709 N N . VAL A 1 454 ? -3.066 -2.133 24.540 1.00 86.44 454 VAL A N 1
ATOM 3710 C CA . VAL A 1 454 ? -4.283 -1.542 25.128 1.00 86.44 454 VAL A CA 1
ATOM 3711 C C . VAL A 1 454 ? -4.843 -0.454 24.212 1.00 86.44 454 VAL A C 1
ATOM 3713 O O . VAL A 1 454 ? -6.005 -0.527 23.815 1.00 86.44 454 VAL A O 1
ATOM 3716 N N . ALA A 1 455 ? -4.000 0.500 23.810 1.00 86.62 455 ALA A N 1
ATOM 3717 C CA . ALA A 1 455 ? -4.358 1.573 22.888 1.00 86.62 455 ALA A CA 1
ATOM 3718 C C . ALA A 1 455 ? -4.899 1.034 21.557 1.00 86.62 455 ALA A C 1
ATOM 3720 O O . ALA A 1 455 ? -5.915 1.515 21.049 1.00 86.62 455 ALA A O 1
ATOM 3721 N N . TYR A 1 456 ? -4.251 0.001 21.009 1.00 85.81 456 TYR A N 1
ATOM 3722 C CA . TYR A 1 456 ? -4.688 -0.634 19.772 1.00 85.81 456 TYR A CA 1
ATOM 3723 C C . TYR A 1 456 ? -6.076 -1.268 19.897 1.00 85.81 456 TYR A C 1
ATOM 3725 O O . TYR A 1 456 ? -6.941 -1.011 19.058 1.00 85.81 456 TYR A O 1
ATOM 3733 N N . ILE A 1 457 ? -6.306 -2.072 20.941 1.00 82.31 457 ILE A N 1
ATOM 3734 C CA . ILE A 1 457 ? -7.593 -2.738 21.167 1.00 82.31 457 ILE A CA 1
ATOM 3735 C C . ILE A 1 457 ? -8.690 -1.701 21.419 1.00 82.31 457 ILE A C 1
ATOM 3737 O O . ILE A 1 457 ? -9.754 -1.793 20.807 1.00 82.31 457 ILE A O 1
ATOM 3741 N N . TYR A 1 458 ? -8.415 -0.687 22.244 1.00 84.50 458 TYR A N 1
ATOM 3742 C CA . TYR A 1 458 ? -9.337 0.412 22.527 1.00 84.50 458 TYR A CA 1
ATOM 3743 C C . TYR A 1 458 ? -9.760 1.130 21.236 1.00 84.50 458 TYR A C 1
ATOM 3745 O O . TYR A 1 458 ? -10.948 1.196 20.924 1.00 84.50 458 TYR A O 1
ATOM 3753 N N . CYS A 1 459 ? -8.804 1.565 20.407 1.00 83.62 459 CYS A N 1
ATOM 3754 C CA . CYS A 1 459 ? -9.110 2.231 19.135 1.00 83.62 459 CYS A CA 1
ATOM 3755 C C . CYS A 1 459 ? -9.879 1.321 18.163 1.00 83.62 459 CYS A C 1
ATOM 3757 O O . CYS A 1 459 ? -10.751 1.783 17.426 1.00 83.62 459 CYS A O 1
ATOM 3759 N N . MET A 1 460 ? -9.579 0.020 18.152 1.00 78.56 460 MET A N 1
ATOM 3760 C CA . MET A 1 460 ? -10.299 -0.957 17.333 1.00 78.56 460 MET A CA 1
ATOM 3761 C C . MET A 1 460 ? -11.748 -1.141 17.796 1.00 78.56 460 MET A C 1
ATOM 3763 O O . MET A 1 460 ? -12.643 -1.212 16.955 1.00 78.56 460 MET A O 1
ATOM 3767 N N . MET A 1 461 ? -12.000 -1.172 19.106 1.00 81.25 461 MET A N 1
ATOM 3768 C CA . MET A 1 461 ? -13.353 -1.226 19.669 1.00 81.25 461 MET A CA 1
ATOM 3769 C C . MET A 1 461 ? -14.164 0.029 19.330 1.00 81.25 461 MET A C 1
ATOM 3771 O O . MET A 1 461 ? -15.323 -0.094 18.935 1.00 81.25 461 MET A O 1
ATOM 3775 N N . LEU A 1 462 ? -13.555 1.218 19.401 1.00 80.38 462 LEU A N 1
ATOM 3776 C CA . LEU A 1 462 ? -14.218 2.462 18.999 1.00 80.38 462 LEU A CA 1
ATOM 3777 C C . LEU A 1 462 ? -14.615 2.440 17.517 1.00 80.38 462 LEU A C 1
ATOM 3779 O O . LEU A 1 462 ? -15.755 2.758 17.188 1.00 80.38 462 LEU A O 1
ATOM 3783 N N . LYS A 1 463 ? -13.739 1.947 16.632 1.00 75.81 463 LYS A N 1
ATOM 3784 C CA . LYS A 1 463 ? -14.081 1.745 15.212 1.00 75.81 463 LYS A CA 1
ATOM 3785 C C . LYS A 1 463 ? -15.232 0.763 15.009 1.00 75.81 463 LYS A C 1
ATOM 3787 O O . LYS A 1 463 ? -16.092 0.998 14.168 1.00 75.81 463 LYS A O 1
ATOM 3792 N N . VAL A 1 464 ? -15.269 -0.336 15.766 1.00 73.12 464 VAL A N 1
ATOM 3793 C CA . VAL A 1 464 ? -16.400 -1.280 15.722 1.00 73.12 464 VAL A CA 1
ATOM 3794 C C . VAL A 1 464 ? -17.703 -0.588 16.122 1.00 73.12 464 VAL A C 1
ATOM 3796 O O . VAL A 1 464 ? -18.723 -0.804 15.469 1.00 73.12 464 VAL A O 1
ATOM 3799 N N . ASN A 1 465 ? -17.671 0.253 17.158 1.00 74.81 465 ASN A N 1
ATOM 3800 C CA . ASN A 1 465 ? -18.836 1.018 17.584 1.00 74.81 465 ASN A CA 1
ATOM 3801 C C . ASN A 1 465 ? -19.281 2.038 16.521 1.00 74.81 465 ASN A C 1
ATOM 3803 O O . ASN A 1 465 ? -20.472 2.118 16.235 1.00 74.81 465 ASN A O 1
ATOM 3807 N N . GLU A 1 466 ? -18.349 2.752 15.882 1.00 71.69 466 GLU A N 1
ATOM 3808 C CA . GLU A 1 466 ? -18.648 3.650 14.755 1.00 71.69 466 GLU A CA 1
ATOM 3809 C C . GLU A 1 466 ? -19.360 2.905 13.614 1.00 71.69 466 GLU A C 1
ATOM 3811 O O . GLU A 1 466 ? -20.424 3.339 13.173 1.00 71.69 466 GLU A O 1
ATOM 3816 N N . PHE A 1 467 ? -18.852 1.734 13.205 1.00 66.00 467 PHE A N 1
ATOM 3817 C CA . PHE A 1 467 ? -19.497 0.914 12.169 1.00 66.00 467 PHE A CA 1
ATOM 3818 C C . PHE A 1 467 ? -20.885 0.416 12.580 1.00 66.00 467 PHE A C 1
ATOM 3820 O O . PHE A 1 467 ? -21.795 0.337 11.755 1.00 66.00 467 PHE A O 1
ATOM 3827 N N . TYR A 1 468 ? -21.058 0.052 13.851 1.00 65.75 468 TYR A N 1
ATOM 3828 C CA . TYR A 1 468 ? -22.352 -0.382 14.364 1.00 65.75 468 TYR A CA 1
ATOM 3829 C C . TYR A 1 468 ? -23.372 0.762 14.391 1.00 65.75 468 TYR A C 1
ATOM 3831 O O . TYR A 1 468 ? -24.538 0.542 14.068 1.00 65.75 468 TYR A O 1
ATOM 3839 N N . LEU A 1 469 ? -22.951 1.976 14.755 1.00 66.44 469 LEU A N 1
ATOM 3840 C CA . LEU A 1 469 ? -23.815 3.154 14.743 1.00 66.44 469 LEU A CA 1
ATOM 3841 C C . LEU A 1 469 ? -24.237 3.526 13.320 1.00 66.44 469 LEU A C 1
ATOM 3843 O O . LEU A 1 469 ? -25.427 3.742 13.111 1.00 66.44 469 LEU A O 1
ATOM 3847 N N . GLU A 1 470 ? -23.306 3.510 12.360 1.00 61.81 470 GLU A N 1
ATOM 3848 C CA . GLU A 1 470 ? -23.587 3.739 10.934 1.00 61.81 470 GLU A CA 1
ATOM 3849 C C . GLU A 1 470 ? -24.631 2.736 10.407 1.00 61.81 470 GLU A C 1
ATOM 3851 O O . GLU A 1 470 ? -25.638 3.123 9.813 1.00 61.81 470 GLU A O 1
ATOM 3856 N N . TYR A 1 471 ? -24.480 1.452 10.749 1.00 59.84 471 TYR A N 1
ATOM 3857 C CA . TYR A 1 471 ? -25.473 0.427 10.418 1.00 59.84 471 TYR A CA 1
ATOM 3858 C C . TYR A 1 471 ? -26.827 0.648 11.094 1.00 59.84 471 TYR A C 1
ATOM 3860 O O . TYR A 1 471 ? -27.880 0.471 10.481 1.00 59.84 471 TYR A O 1
ATOM 3868 N N . LYS A 1 472 ? -26.820 0.999 12.383 1.00 57.78 472 LYS A N 1
ATOM 3869 C CA . LYS A 1 472 ? -28.045 1.184 13.158 1.00 57.78 472 LYS A CA 1
ATOM 3870 C C . LYS A 1 472 ? -28.858 2.370 12.641 1.00 57.78 472 LYS A C 1
ATOM 3872 O O . LYS A 1 472 ? -30.079 2.241 12.583 1.00 57.78 472 LYS A O 1
ATOM 3877 N N . SER A 1 473 ? -28.220 3.482 12.264 1.00 55.06 473 SER A N 1
ATOM 3878 C CA . SER A 1 473 ? -28.916 4.603 11.615 1.00 55.06 473 SER A CA 1
ATOM 3879 C C . SER A 1 473 ? -29.606 4.162 10.325 1.00 55.06 473 SER A C 1
ATOM 3881 O O . SER A 1 473 ? -30.773 4.471 10.125 1.00 55.06 473 SER A O 1
ATOM 3883 N N . GLU A 1 474 ? -28.949 3.335 9.514 1.00 51.06 474 GLU A N 1
ATOM 3884 C CA . GLU A 1 474 ? -29.504 2.878 8.236 1.00 51.06 474 GLU A CA 1
ATOM 3885 C C . GLU A 1 474 ? -30.640 1.857 8.397 1.00 51.06 474 GLU A C 1
ATOM 3887 O O . GLU A 1 474 ? -31.615 1.894 7.645 1.00 51.06 474 GLU A O 1
ATOM 3892 N N . ILE A 1 475 ? -30.573 0.964 9.397 1.00 49.44 475 ILE A N 1
ATOM 3893 C CA . ILE A 1 475 ? -31.703 0.071 9.686 1.00 49.44 475 ILE A CA 1
ATOM 3894 C C . ILE A 1 475 ? -32.896 0.861 10.195 1.00 49.44 475 ILE A C 1
ATOM 3896 O O . ILE A 1 475 ? -33.996 0.595 9.732 1.00 49.44 475 ILE A O 1
ATOM 3900 N N . LEU A 1 476 ? -32.715 1.799 11.127 1.00 43.47 476 LEU A N 1
ATOM 3901 C CA . LEU A 1 476 ? -33.836 2.573 11.667 1.00 43.47 476 LEU A CA 1
ATOM 3902 C C . LEU A 1 476 ? -34.508 3.441 10.592 1.00 43.47 476 LEU A C 1
ATOM 3904 O O . LEU A 1 476 ? -35.730 3.582 10.628 1.00 43.47 476 LEU A O 1
ATOM 3908 N N . ASP A 1 477 ? -33.770 3.907 9.585 1.00 41.09 477 ASP A N 1
ATOM 3909 C CA . ASP A 1 477 ? -34.339 4.579 8.407 1.00 41.09 477 ASP A CA 1
ATOM 3910 C C . ASP A 1 477 ? -35.051 3.588 7.453 1.00 41.09 477 ASP A C 1
ATOM 3912 O O . ASP A 1 477 ? -36.083 3.901 6.854 1.00 41.09 477 ASP A O 1
ATOM 3916 N N . SER A 1 478 ? -34.582 2.337 7.365 1.00 38.62 478 SER A N 1
ATOM 3917 C CA . SER A 1 478 ? -35.233 1.274 6.573 1.00 38.62 478 SER A CA 1
ATOM 3918 C C . SER A 1 478 ? -36.419 0.577 7.273 1.00 38.62 478 SER A C 1
ATOM 3920 O O . SER A 1 478 ? -37.324 0.073 6.614 1.00 38.62 478 SER A O 1
ATOM 3922 N N . GLU A 1 479 ? -36.442 0.539 8.607 1.00 33.66 479 GLU A N 1
ATOM 3923 C CA . GLU A 1 479 ? -37.506 -0.064 9.417 1.00 33.66 479 GLU A CA 1
ATOM 3924 C C . GLU A 1 479 ? -38.580 0.963 9.776 1.00 33.66 479 GLU A C 1
ATOM 3926 O O . GLU A 1 479 ? -39.738 0.582 9.931 1.00 33.66 479 GLU A O 1
ATOM 3931 N N . SER A 1 480 ? -38.269 2.261 9.857 1.00 31.66 480 SER A N 1
ATOM 3932 C CA . SER A 1 480 ? -39.295 3.307 10.013 1.00 31.66 480 SER A CA 1
ATOM 3933 C C . SER A 1 480 ? -40.204 3.422 8.783 1.00 31.66 480 SER A C 1
ATOM 3935 O O . SER A 1 480 ? -41.394 3.677 8.946 1.00 31.66 480 SER A O 1
ATOM 3937 N N . SER A 1 481 ? -39.706 3.089 7.585 1.00 35.25 481 SER A N 1
ATOM 3938 C CA . SER A 1 481 ? -40.513 2.978 6.357 1.00 35.25 481 SER A CA 1
ATOM 3939 C C . SER A 1 481 ? -41.325 1.674 6.242 1.00 35.25 481 SER A C 1
ATOM 3941 O O . SER A 1 481 ? -42.182 1.554 5.368 1.00 35.25 481 SER A O 1
ATOM 3943 N N . ILE A 1 482 ? -41.121 0.699 7.142 1.00 33.41 482 ILE A N 1
ATOM 3944 C CA . ILE A 1 482 ? -41.861 -0.582 7.159 1.00 33.41 482 ILE A CA 1
ATOM 3945 C C . ILE A 1 482 ? -42.714 -0.750 8.437 1.00 33.41 482 ILE A C 1
ATOM 3947 O O . ILE A 1 482 ? -43.691 -1.503 8.452 1.00 33.41 482 ILE A O 1
ATOM 3951 N N . SER A 1 483 ? -42.429 -0.015 9.515 1.00 27.34 483 SER A N 1
ATOM 3952 C CA . SER A 1 483 ? -42.990 -0.272 10.852 1.00 27.34 483 SER A CA 1
ATOM 3953 C C . SER A 1 483 ? -44.196 0.581 11.263 1.00 27.34 483 SER A C 1
ATOM 3955 O O . SER A 1 483 ? -44.534 0.616 12.447 1.00 27.34 483 SER A O 1
ATOM 3957 N N . MET A 1 484 ? -44.964 1.135 10.312 1.00 29.39 484 MET A N 1
ATOM 3958 C CA . MET A 1 484 ? -46.390 1.410 10.578 1.00 29.39 484 MET A CA 1
ATOM 3959 C C . MET A 1 484 ? -47.297 0.179 10.420 1.00 29.39 484 MET A C 1
ATOM 3961 O O . MET A 1 484 ? -48.515 0.268 10.572 1.00 29.39 484 MET A O 1
ATOM 3965 N N . SER A 1 485 ? -46.722 -1.011 10.243 1.00 31.34 485 SER A N 1
ATOM 3966 C CA . SER A 1 485 ? -47.430 -2.248 10.548 1.00 31.34 485 SER A CA 1
ATOM 3967 C C . SER A 1 485 ? -46.499 -3.255 11.208 1.00 31.34 485 SER A C 1
ATOM 3969 O O . SER A 1 485 ? -45.474 -3.614 10.648 1.00 31.34 485 SER A O 1
ATOM 3971 N N . VAL A 1 486 ? -46.931 -3.751 12.371 1.00 25.75 486 VAL A N 1
ATOM 3972 C CA . VAL A 1 486 ? -46.435 -4.955 13.062 1.00 25.75 486 VAL A CA 1
ATOM 3973 C C . VAL A 1 486 ? -45.424 -4.687 14.195 1.00 25.75 486 VAL A C 1
ATOM 3975 O O . VAL A 1 486 ? -44.214 -4.852 14.091 1.00 25.75 486 VAL A O 1
ATOM 3978 N N . LYS A 1 487 ? -45.997 -4.380 15.367 1.00 34.19 487 LYS A N 1
ATOM 3979 C CA . LYS A 1 487 ? -45.415 -4.626 16.699 1.00 34.19 487 LYS A CA 1
ATOM 3980 C C . LYS A 1 487 ? -44.946 -6.086 16.837 1.00 34.19 487 LYS A C 1
ATOM 3982 O O . LYS A 1 487 ? -45.792 -6.973 16.811 1.00 34.19 487 LYS A O 1
ATOM 3987 N N . TYR A 1 488 ? -43.677 -6.324 17.179 1.00 25.41 488 TYR A N 1
ATOM 3988 C CA . TYR A 1 488 ? -43.231 -7.521 17.924 1.00 25.41 488 TYR A CA 1
ATOM 3989 C C . TYR A 1 488 ? -42.136 -7.111 18.923 1.00 25.41 488 TYR A C 1
ATOM 3991 O O . TYR A 1 488 ? -41.080 -6.630 18.546 1.00 25.41 488 TYR A O 1
ATOM 3999 N N . ARG A 1 489 ? -42.445 -7.000 20.221 1.00 24.50 489 ARG A N 1
ATOM 4000 C CA . ARG A 1 489 ? -42.484 -8.053 21.262 1.00 24.50 489 ARG A CA 1
ATOM 4001 C C . ARG A 1 489 ? -41.084 -8.574 21.633 1.00 24.50 489 ARG A C 1
ATOM 4003 O O . ARG A 1 489 ? -40.552 -9.482 21.013 1.00 24.50 489 ARG A O 1
ATOM 4010 N N . LYS A 1 490 ? -40.545 -8.010 22.724 1.00 34.31 490 LYS A N 1
ATOM 4011 C CA . LYS A 1 490 ? -39.398 -8.505 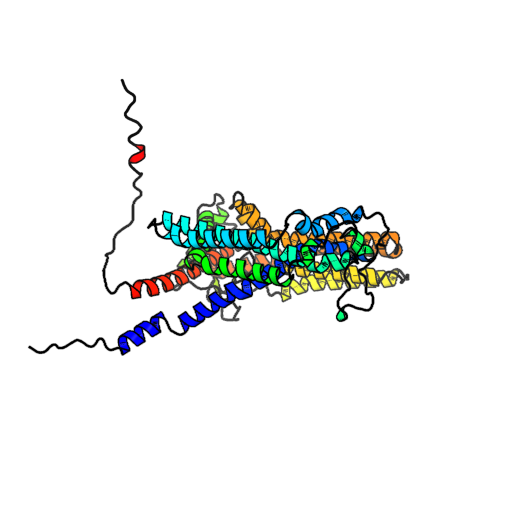23.508 1.00 34.31 490 LYS A CA 1
ATOM 4012 C C . LYS A 1 490 ? -39.469 -10.025 23.732 1.00 34.31 490 LYS A C 1
ATOM 4014 O O . LYS A 1 490 ? -40.458 -10.484 24.304 1.00 34.31 490 LYS A O 1
ATOM 4019 N N . SER A 1 491 ? -38.382 -10.759 23.468 1.00 24.64 491 SER A N 1
ATOM 4020 C CA . SER A 1 491 ? -38.054 -11.985 24.219 1.00 24.64 491 SER A CA 1
ATOM 4021 C C . SER A 1 491 ? -36.626 -12.515 23.994 1.00 24.64 491 SER A C 1
ATOM 4023 O O . SER A 1 491 ? -36.310 -13.007 22.921 1.00 24.64 491 SER A O 1
ATOM 4025 N N . ARG A 1 492 ? -35.854 -12.495 25.091 1.00 26.75 492 ARG A N 1
ATOM 4026 C CA . ARG A 1 492 ? -35.022 -13.572 25.676 1.00 26.75 492 ARG A CA 1
ATOM 4027 C C . ARG A 1 492 ? -33.874 -14.216 24.874 1.00 26.75 492 ARG A C 1
ATOM 4029 O O . ARG A 1 492 ? -34.078 -14.931 23.905 1.00 26.75 492 ARG A O 1
ATOM 4036 N N . VAL A 1 493 ? -32.688 -14.079 25.479 1.00 29.44 493 VAL A N 1
ATOM 4037 C CA . VAL A 1 493 ? -31.601 -15.064 25.662 1.00 29.44 493 VAL A CA 1
ATOM 4038 C C . VAL A 1 493 ? -31.904 -16.456 25.089 1.00 29.44 493 VAL A C 1
ATOM 4040 O O . VAL A 1 493 ? -32.653 -17.238 25.678 1.00 29.44 493 VAL A O 1
ATOM 4043 N N . ALA A 1 494 ? -31.263 -16.787 23.968 1.00 26.55 494 ALA A N 1
ATOM 4044 C CA . ALA A 1 494 ? -31.226 -18.140 23.433 1.00 26.55 494 ALA A CA 1
ATOM 4045 C C . ALA A 1 494 ? -30.067 -18.917 24.076 1.00 26.55 494 ALA A C 1
ATOM 4047 O O . ALA A 1 494 ? -28.906 -18.800 23.689 1.00 26.55 494 ALA A O 1
ATOM 4048 N N . ILE A 1 495 ? -30.411 -19.725 25.077 1.00 27.89 495 ILE A N 1
ATOM 4049 C CA . ILE A 1 495 ? -29.582 -20.822 25.579 1.00 27.89 495 ILE A CA 1
ATOM 4050 C C . ILE A 1 495 ? -29.370 -21.810 24.423 1.00 27.89 495 ILE A C 1
ATOM 4052 O O . ILE A 1 495 ? -30.338 -22.286 23.825 1.00 27.89 495 ILE A O 1
ATOM 4056 N N . ARG A 1 496 ? -28.102 -22.119 24.116 1.00 28.36 496 ARG A N 1
ATOM 4057 C CA . ARG A 1 496 ? -27.687 -23.178 23.182 1.00 28.36 496 ARG A CA 1
ATOM 4058 C C . ARG A 1 496 ? -28.486 -24.461 23.443 1.00 28.36 496 ARG A C 1
ATOM 4060 O O . ARG A 1 496 ? -28.325 -25.087 24.487 1.00 28.36 496 ARG A O 1
ATOM 4067 N N . ARG A 1 497 ? -29.278 -24.901 22.466 1.00 30.44 497 ARG A N 1
ATOM 4068 C CA . ARG A 1 497 ? -29.685 -26.304 22.337 1.00 30.44 497 ARG A CA 1
ATOM 4069 C C . ARG A 1 497 ? -28.934 -26.902 21.159 1.00 30.44 497 ARG A C 1
ATOM 4071 O O . ARG A 1 497 ? -29.009 -26.391 20.045 1.00 30.44 497 ARG A O 1
ATOM 4078 N N . THR A 1 498 ? -28.188 -27.962 21.434 1.00 30.80 498 THR A N 1
ATOM 4079 C CA . THR A 1 498 ? -27.569 -28.823 20.429 1.00 30.80 498 THR A CA 1
ATOM 4080 C C . THR A 1 498 ? -28.644 -29.399 19.494 1.00 30.80 498 THR A C 1
ATOM 4082 O O . THR A 1 498 ? -29.721 -29.785 19.959 1.00 30.80 498 THR A O 1
ATOM 4085 N N . PRO A 1 499 ? -28.401 -29.445 18.173 1.00 30.42 499 PRO A N 1
ATOM 4086 C CA . PRO A 1 499 ? -29.359 -29.992 17.222 1.00 30.42 499 PRO A CA 1
ATOM 4087 C C . PRO A 1 499 ? -29.535 -31.507 17.421 1.00 30.42 499 PRO A C 1
ATOM 4089 O O . PRO A 1 499 ? -28.572 -32.273 17.437 1.00 30.42 499 PRO A O 1
ATOM 4092 N N . LYS A 1 500 ? -30.796 -31.941 17.546 1.00 35.31 500 LYS A N 1
ATOM 4093 C CA . LYS A 1 500 ? -31.222 -33.344 17.727 1.00 35.31 500 LYS A CA 1
ATOM 4094 C C . LYS A 1 500 ? -30.898 -34.274 16.544 1.00 35.31 500 LYS A C 1
ATOM 4096 O O . LYS A 1 500 ? -31.119 -35.474 16.658 1.00 35.31 500 LYS A O 1
ATOM 4101 N N . SER A 1 501 ? -30.333 -33.773 15.447 1.00 37.53 501 SER A N 1
ATOM 4102 C CA . SER A 1 501 ? -29.924 -34.592 14.296 1.00 37.53 501 SER A CA 1
ATOM 4103 C C . SER A 1 501 ? -28.654 -35.422 14.533 1.00 37.53 501 SER A C 1
ATOM 4105 O O . SER A 1 501 ? -28.346 -36.285 13.720 1.00 37.53 501 SER A O 1
ATOM 4107 N N . ILE A 1 502 ? -27.946 -35.225 15.653 1.00 38.75 502 ILE A N 1
ATOM 4108 C CA . ILE A 1 502 ? -26.747 -36.008 16.019 1.00 38.75 502 ILE A CA 1
ATOM 4109 C C . ILE A 1 502 ? -27.080 -37.168 16.987 1.00 38.75 502 ILE A C 1
ATOM 4111 O O . ILE A 1 502 ? -26.275 -38.074 17.174 1.00 38.75 502 ILE A O 1
ATOM 4115 N N . LEU A 1 503 ? -28.292 -37.208 17.558 1.00 37.44 503 LEU A N 1
ATOM 4116 C CA . LEU A 1 503 ? -28.711 -38.258 18.502 1.00 37.44 503 LEU A CA 1
ATOM 4117 C C . LEU A 1 503 ? -29.453 -39.441 17.855 1.00 37.44 503 LEU A C 1
ATOM 4119 O O . LEU A 1 503 ? -29.601 -40.465 18.505 1.00 37.44 503 LEU A O 1
ATOM 4123 N N . MET A 1 504 ? -29.872 -39.353 16.586 1.00 37.72 504 MET A N 1
ATOM 4124 C CA . MET A 1 504 ? -30.603 -40.448 15.918 1.00 37.72 504 MET A CA 1
ATOM 4125 C C . MET A 1 504 ? -29.731 -41.417 15.107 1.00 37.72 504 MET A C 1
ATOM 4127 O O . MET A 1 504 ? -30.263 -42.364 14.541 1.00 37.72 504 MET A O 1
ATOM 4131 N N . HIS A 1 505 ? -28.404 -41.247 15.082 1.00 37.28 505 HIS A N 1
ATOM 4132 C CA . HIS A 1 505 ? -27.518 -42.173 14.360 1.00 37.28 505 HIS A CA 1
ATOM 4133 C C . HIS A 1 505 ? -26.791 -43.194 15.254 1.00 37.28 505 HIS A C 1
ATOM 4135 O O . HIS A 1 505 ? -25.937 -43.926 14.755 1.00 37.28 505 HIS A O 1
ATOM 4141 N N . LYS A 1 506 ? -27.123 -43.267 16.554 1.00 38.00 506 LYS A N 1
ATOM 4142 C CA . LYS A 1 506 ? -26.447 -44.159 17.515 1.00 38.00 506 LYS A CA 1
ATOM 4143 C C . LYS A 1 506 ? -27.249 -45.391 17.971 1.00 38.00 506 LYS A C 1
ATOM 4145 O O . LYS A 1 506 ? -26.638 -46.272 18.559 1.00 38.00 506 LYS A O 1
ATOM 4150 N N . ASP A 1 507 ? -28.530 -45.515 17.608 1.00 38.47 507 ASP A N 1
ATOM 4151 C CA . ASP A 1 507 ? -29.420 -46.592 18.100 1.00 38.47 507 ASP A CA 1
ATOM 4152 C C . ASP A 1 507 ? -29.898 -47.591 17.019 1.00 38.47 507 ASP A C 1
ATOM 4154 O O . ASP A 1 507 ? -30.979 -48.160 17.119 1.00 38.47 507 ASP A O 1
ATOM 4158 N N . SER A 1 508 ? -29.110 -47.851 15.969 1.00 38.47 508 SER A N 1
ATOM 4159 C CA . SER A 1 508 ? -29.471 -48.852 14.938 1.00 38.47 508 SER A CA 1
ATOM 4160 C C . SER A 1 508 ? -28.348 -49.820 14.557 1.00 38.47 508 SER A C 1
ATOM 4162 O O . SER A 1 508 ? -28.227 -50.233 13.404 1.00 38.47 508 SER A O 1
ATOM 4164 N N . ARG A 1 509 ? -27.544 -50.243 15.540 1.00 41.16 509 ARG A N 1
ATOM 4165 C CA . ARG A 1 509 ? -26.732 -51.470 15.442 1.00 41.16 509 ARG A CA 1
ATOM 4166 C C . ARG A 1 509 ? -26.741 -52.241 16.760 1.00 41.16 509 ARG A C 1
ATOM 4168 O O . ARG A 1 509 ? -25.780 -52.206 17.519 1.00 41.16 509 ARG A O 1
ATOM 4175 N N . SER A 1 510 ? -27.837 -52.949 16.994 1.00 38.25 510 SER A N 1
ATOM 4176 C CA . SER A 1 510 ? -27.871 -54.134 17.851 1.00 38.25 510 SER A CA 1
ATOM 4177 C C . SER A 1 510 ? -29.016 -55.035 17.399 1.00 38.25 510 SER A C 1
ATOM 4179 O O . SER A 1 510 ? -30.135 -54.920 17.896 1.00 38.25 510 SER A O 1
ATOM 4181 N N . GLN A 1 511 ? -28.724 -55.877 16.413 1.00 35.41 511 GLN A N 1
ATOM 4182 C CA . GLN A 1 511 ? -29.170 -57.265 16.320 1.00 35.41 511 GLN A CA 1
ATOM 4183 C C . GLN A 1 511 ? -28.288 -57.987 15.310 1.00 35.41 511 GLN A C 1
ATOM 4185 O O . GLN A 1 511 ? -28.056 -57.403 14.226 1.00 35.41 511 GLN A O 1
#

Secondary structure (DSSP, 8-state):
---------HHHHHHHHHHHSSHHHHHHHHHHHHIIIIIHHHHHHHHHHHHHHHHHHHHHHHHHH--TTS-GGGGHHHHHHHHHHHHH----HHHHHHHHHHHHHHHHHHHHTTSS--SHHHHHHHHHHHHHHHHHHHHHHHHHHHHHHHHHHHHHHTTSSPPPTTS-S--S--TTHHHHS-TTS--GGGTSS-HHHHHHHHHHHHHHHHHHT--HHHHHHHHHHHHHHHHHHHT-S-HHHHHHHHHHHHHHHHSSSPPPPPSS-------SGGGGEEE-SSTTSEEESSS-HHHHHHHHHHHHHHHHHHHHHHHHHH---S-HHHHHHHHHHHHHHHHHHHHHS-GGGHHHHHHHHHH--THHHHHHHHHHTHHHHHHHHHHHHHHHHHHHHHHHT-HHHHHHHHHHHHHHHHHHHHHHHHHHHHHHHHHHHHHHHHHTTT--S-S---HHHHHHHHHHHHHHHHHHHHHHHHHHHHHHTTTTS--------------GGGSTTSSS---